Protein AF-0000000079574686 (afdb_homodimer)

Radius of gyration: 23.12 Å; Cα contacts (8 Å, |Δi|>4): 973; chains: 2; bounding box: 39×75×55 Å

Organism: NCBI:txid592978

Nearest PDB structures (foldseek):
  2fli-assembly1_D  TM=9.708E-01  e=5.165E-26  Streptococcus pyogenes
  5umf-assembly1_C  TM=9.641E-01  e=4.103E-25  Neisseria gonorrhoeae NCCP11945
  1tqj-assembly1_B  TM=9.705E-01  e=1.568E-24  Synechocystis sp.
  7sbj-assembly1_C  TM=9.586E-01  e=2.885E-24  Stenotrophomonas maltophilia K279a
  1h1z-assembly1_B  TM=9.302E-01  e=6.549E-22  Oryza sativa

Structure (mmCIF, N/CA/C/O backbone):
data_AF-0000000079574686-model_v1
#
loop_
_entity.id
_entity.type
_entity.pdbx_description
1 polymer 'Ribulose-phosphate 3-epimerase'
#
loop_
_atom_site.group_PDB
_atom_site.id
_atom_site.type_symbol
_atom_site.label_atom_id
_atom_site.label_alt_id
_atom_site.label_comp_id
_atom_site.label_asym_id
_atom_site.label_entity_id
_atom_site.label_seq_id
_atom_site.pdbx_PDB_ins_code
_atom_site.Cartn_x
_atom_site.Cartn_y
_atom_site.Cartn_z
_atom_site.occupancy
_atom_site.B_iso_or_equiv
_atom_site.auth_seq_id
_atom_site.auth_comp_id
_atom_site.auth_asym_id
_atom_site.auth_atom_id
_atom_site.pdbx_PDB_model_num
ATOM 1 N N . MET A 1 1 ? 5.566 -31.953 -10.391 1 86.56 1 MET A N 1
ATOM 2 C CA . MET A 1 1 ? 5.531 -30.562 -9.922 1 86.56 1 MET A CA 1
ATOM 3 C C . MET A 1 1 ? 5.047 -30.5 -8.477 1 86.56 1 MET A C 1
ATOM 5 O O . MET A 1 1 ? 4.195 -31.281 -8.062 1 86.56 1 MET A O 1
ATOM 9 N N . LYS A 1 2 ? 5.691 -29.625 -7.672 1 95 2 LYS A N 1
ATOM 10 C CA . LYS A 1 2 ? 5.297 -29.484 -6.273 1 95 2 LYS A CA 1
ATOM 11 C C . LYS A 1 2 ? 4.066 -28.594 -6.137 1 95 2 LYS A C 1
ATOM 13 O O . LYS A 1 2 ? 3.967 -27.562 -6.797 1 95 2 LYS A O 1
ATOM 18 N N . ASN A 1 3 ? 3.055 -29.062 -5.402 1 98.19 3 ASN A N 1
ATOM 19 C CA . ASN A 1 3 ? 1.907 -28.219 -5.082 1 98.19 3 ASN A CA 1
ATOM 20 C C . ASN A 1 3 ? 2.236 -27.219 -3.979 1 98.19 3 ASN A C 1
ATOM 22 O O . ASN A 1 3 ? 2.791 -27.594 -2.943 1 98.19 3 ASN A O 1
ATOM 26 N N . ILE A 1 4 ? 1.922 -25.938 -4.223 1 98.69 4 ILE A N 1
ATOM 27 C CA . ILE A 1 4 ? 2.348 -24.859 -3.332 1 98.69 4 ILE A CA 1
ATOM 28 C C . ILE A 1 4 ? 1.145 -24.016 -2.934 1 98.69 4 ILE A C 1
ATOM 30 O O . ILE A 1 4 ? 0.295 -23.703 -3.771 1 98.69 4 ILE A O 1
ATOM 34 N N . LEU A 1 5 ? 1.046 -23.766 -1.649 1 98.88 5 LEU A N 1
ATOM 35 C CA . LEU A 1 5 ? 0.103 -22.75 -1.18 1 98.88 5 LEU A CA 1
ATOM 36 C C . LEU A 1 5 ? 0.781 -21.391 -1.052 1 98.88 5 LEU A C 1
ATOM 38 O O . LEU A 1 5 ? 1.903 -21.297 -0.55 1 98.88 5 LEU A O 1
ATOM 42 N N . ALA A 1 6 ? 0.158 -20.344 -1.541 1 98.88 6 ALA A N 1
ATOM 43 C CA . ALA A 1 6 ? 0.625 -18.969 -1.456 1 98.88 6 ALA A CA 1
ATOM 44 C C . ALA A 1 6 ? -0.42 -18.078 -0.792 1 98.88 6 ALA A C 1
ATOM 46 O O . ALA A 1 6 ? -1.197 -17.406 -1.475 1 98.88 6 ALA A O 1
ATOM 47 N N . PRO A 1 7 ? -0.446 -18.016 0.529 1 98.88 7 PRO A N 1
ATOM 48 C CA . PRO A 1 7 ? -1.402 -17.141 1.207 1 98.88 7 PRO A CA 1
ATOM 49 C C . PRO A 1 7 ? -1.263 -15.672 0.786 1 98.88 7 PRO A C 1
ATOM 51 O O . PRO A 1 7 ? -0.156 -15.125 0.794 1 98.88 7 PRO A O 1
ATOM 54 N N . SER A 1 8 ? -2.361 -15.102 0.349 1 98.81 8 SER A N 1
ATOM 55 C CA . SER A 1 8 ? -2.357 -13.695 -0.044 1 98.81 8 SER A CA 1
ATOM 56 C C . SER A 1 8 ? -2.57 -12.781 1.16 1 98.81 8 SER A C 1
ATOM 58 O O . SER A 1 8 ? -3.648 -12.773 1.758 1 98.81 8 SER A O 1
ATOM 60 N N . ILE A 1 9 ? -1.672 -11.891 1.418 1 98.5 9 ILE A N 1
ATOM 61 C CA . ILE A 1 9 ? -1.755 -11.07 2.623 1 98.5 9 ILE A CA 1
ATOM 62 C C . ILE A 1 9 ? -2.707 -9.906 2.389 1 98.5 9 ILE A C 1
ATOM 64 O O . ILE A 1 9 ? -2.949 -9.102 3.293 1 98.5 9 ILE A O 1
ATOM 68 N N . LEU A 1 10 ? -3.271 -9.852 1.212 1 98.31 10 LEU A N 1
ATOM 69 C CA . LEU A 1 10 ? -4.336 -8.875 0.993 1 98.31 10 LEU A CA 1
ATOM 70 C C . LEU A 1 10 ? -5.434 -9.023 2.041 1 98.31 10 LEU A C 1
ATOM 72 O O . LEU A 1 10 ? -6.09 -8.047 2.402 1 98.31 10 LEU A O 1
ATOM 76 N N . SER A 1 11 ? -5.617 -10.25 2.582 1 97.75 11 SER A N 1
ATOM 77 C CA . SER A 1 11 ? -6.664 -10.555 3.555 1 97.75 11 SER A CA 1
ATOM 78 C C . SER A 1 11 ? -6.098 -10.617 4.973 1 97.75 11 SER A C 1
ATOM 80 O O . SER A 1 11 ? -6.812 -10.969 5.914 1 97.75 11 SER A O 1
ATOM 82 N N . ALA A 1 12 ? -4.875 -10.281 5.172 1 98.12 12 ALA A N 1
ATOM 83 C CA . ALA A 1 12 ? -4.23 -10.398 6.48 1 98.12 12 ALA A CA 1
ATOM 84 C C . ALA A 1 12 ? -4.574 -9.203 7.367 1 98.12 12 ALA A C 1
ATOM 86 O O . ALA A 1 12 ? -5.168 -8.227 6.898 1 98.12 12 ALA A O 1
ATOM 87 N N . ASP A 1 13 ? -4.316 -9.328 8.648 1 98.19 13 ASP A N 1
ATOM 88 C CA . ASP A 1 13 ? -4.387 -8.234 9.609 1 98.19 13 ASP A CA 1
ATOM 89 C C . ASP A 1 13 ? -3.049 -7.512 9.727 1 98.19 13 ASP A C 1
ATOM 91 O O . ASP A 1 13 ? -2.111 -8.023 10.344 1 98.19 13 ASP A O 1
ATOM 95 N N . PHE A 1 14 ? -3.014 -6.293 9.234 1 98.56 14 PHE A N 1
ATOM 96 C CA . PHE A 1 14 ? -1.745 -5.578 9.125 1 98.56 14 PHE A CA 1
ATOM 97 C C . PHE A 1 14 ? -1.279 -5.086 10.492 1 98.56 14 PHE A C 1
ATOM 99 O O . PHE A 1 14 ? -0.124 -4.688 10.648 1 98.56 14 PHE A O 1
ATOM 106 N N . LYS A 1 15 ? -2.199 -5.172 11.539 1 98.31 15 LYS A N 1
ATOM 107 C CA . LYS A 1 15 ? -1.767 -4.809 12.883 1 98.31 15 LYS A CA 1
ATOM 108 C C . LYS A 1 15 ? -0.756 -5.816 13.43 1 98.31 15 LYS A C 1
ATOM 110 O O . LYS A 1 15 ? 0.061 -5.48 14.289 1 98.31 15 LYS A O 1
ATOM 115 N N . ILE A 1 16 ? -0.917 -7.07 12.867 1 98.19 16 ILE A N 1
ATOM 116 C CA . ILE A 1 16 ? -0.101 -8.156 13.406 1 98.19 16 ILE A CA 1
ATOM 117 C C . ILE A 1 16 ? 0.406 -9.031 12.258 1 98.19 16 ILE A C 1
ATOM 119 O O . ILE A 1 16 ? 0.416 -10.258 12.375 1 98.19 16 ILE A O 1
ATOM 123 N N . LEU A 1 17 ? 0.782 -8.445 11.203 1 98.62 17 LEU A N 1
ATOM 124 C CA . LEU A 1 17 ? 1.129 -9.141 9.969 1 98.62 17 LEU A CA 1
ATOM 125 C C . LEU A 1 17 ? 2.26 -10.133 10.203 1 98.62 17 LEU A C 1
ATOM 127 O O . LEU A 1 17 ? 2.211 -11.266 9.711 1 98.62 17 LEU A O 1
ATOM 131 N N . GLY A 1 18 ? 3.27 -9.719 10.992 1 98.5 18 GLY A N 1
ATOM 132 C CA . GLY A 1 18 ? 4.387 -10.602 11.273 1 98.5 18 GLY A CA 1
ATOM 133 C C . GLY A 1 18 ? 3.959 -11.922 11.898 1 98.5 18 GLY A C 1
ATOM 134 O O . GLY A 1 18 ? 4.418 -12.984 11.484 1 98.5 18 GLY A O 1
ATOM 135 N N . GLU A 1 19 ? 3.129 -11.844 12.805 1 98.38 19 GLU A N 1
ATOM 136 C CA . GLU A 1 19 ? 2.611 -13.031 13.477 1 98.38 19 GLU A CA 1
ATOM 137 C C . GLU A 1 19 ? 1.84 -13.922 12.508 1 98.38 19 GLU A C 1
ATOM 139 O O . GLU A 1 19 ? 1.977 -15.148 12.539 1 98.38 19 GLU A O 1
ATOM 144 N N . GLN A 1 20 ? 1.08 -13.312 11.648 1 98.69 20 GLN A N 1
ATOM 145 C CA . GLN A 1 20 ? 0.247 -14.094 10.742 1 98.69 20 GLN A CA 1
ATOM 146 C C . GLN A 1 20 ? 1.092 -14.789 9.68 1 98.69 20 GLN A C 1
ATOM 148 O O . GLN A 1 20 ? 0.773 -15.898 9.25 1 98.69 20 GLN A O 1
ATOM 153 N N . LEU A 1 21 ? 2.172 -14.109 9.273 1 98.69 21 LEU A N 1
ATOM 154 C CA . LEU A 1 21 ? 3.109 -14.766 8.367 1 98.69 21 LEU A CA 1
ATOM 155 C C . LEU A 1 21 ? 3.705 -16.016 9 1 98.69 21 LEU A C 1
ATOM 157 O O . LEU A 1 21 ? 3.824 -17.047 8.344 1 98.69 21 LEU A O 1
ATOM 161 N N . LYS A 1 22 ? 4.031 -15.938 10.25 1 98.5 22 LYS A N 1
ATOM 162 C CA . LYS A 1 22 ? 4.621 -17.062 10.961 1 98.5 22 LYS A CA 1
ATOM 163 C C . LYS A 1 22 ? 3.635 -18.219 11.07 1 98.5 22 LYS A C 1
ATOM 165 O O . LYS A 1 22 ? 4.023 -19.391 10.961 1 98.5 22 LYS A O 1
ATOM 170 N N . LEU A 1 23 ? 2.408 -17.906 11.266 1 98.75 23 LEU A N 1
ATOM 171 C CA . LEU A 1 23 ? 1.38 -18.938 11.375 1 98.75 23 LEU A CA 1
ATOM 172 C C . LEU A 1 23 ? 1.268 -19.734 10.078 1 98.75 23 LEU A C 1
ATOM 174 O O . LEU A 1 23 ? 1.174 -20.969 10.102 1 98.75 23 LEU A O 1
ATOM 178 N N . THR A 1 24 ? 1.254 -19 8.938 1 98.81 24 THR A N 1
ATOM 179 C CA . THR A 1 24 ? 1.165 -19.703 7.66 1 98.81 24 THR A CA 1
ATOM 180 C C . THR A 1 24 ? 2.438 -20.5 7.387 1 98.81 24 THR A C 1
ATOM 182 O O . THR A 1 24 ? 2.375 -21.609 6.863 1 98.81 24 THR A O 1
ATOM 185 N N . GLU A 1 25 ? 3.57 -19.969 7.746 1 98.62 25 GLU A N 1
ATOM 186 C CA . GLU A 1 25 ? 4.855 -20.641 7.578 1 98.62 25 GLU A CA 1
ATOM 187 C C . GLU A 1 25 ? 4.906 -21.953 8.367 1 98.62 25 GLU A C 1
ATOM 189 O O . GLU A 1 25 ? 5.246 -23 7.82 1 98.62 25 GLU A O 1
ATOM 194 N N . GLU A 1 26 ? 4.543 -21.859 9.602 1 98.5 26 GLU A N 1
ATOM 195 C CA . GLU A 1 26 ? 4.582 -23.016 10.5 1 98.5 26 GLU A CA 1
ATOM 196 C C . GLU A 1 26 ? 3.613 -24.109 10.039 1 98.5 26 GLU A C 1
ATOM 198 O O . GLU A 1 26 ? 3.846 -25.297 10.281 1 98.5 26 GLU A O 1
ATOM 203 N N . ALA A 1 27 ? 2.592 -23.656 9.352 1 98.62 27 ALA A N 1
ATOM 204 C CA . ALA A 1 27 ? 1.571 -24.594 8.898 1 98.62 27 ALA A CA 1
ATOM 205 C C . ALA A 1 27 ? 1.936 -25.188 7.543 1 98.62 27 ALA A C 1
ATOM 207 O O . ALA A 1 27 ? 1.21 -26.031 7.012 1 98.62 27 ALA A O 1
ATOM 208 N N . GLY A 1 28 ? 2.99 -24.688 6.926 1 98.25 28 GLY A N 1
ATOM 209 C CA . GLY A 1 28 ? 3.547 -25.422 5.801 1 98.25 28 GLY A CA 1
ATOM 210 C C . GLY A 1 28 ? 3.463 -24.656 4.492 1 98.25 28 GLY A C 1
ATOM 211 O O . GLY A 1 28 ? 3.93 -25.125 3.455 1 98.25 28 GLY A O 1
ATOM 212 N N . ALA A 1 29 ? 2.902 -23.438 4.52 1 98.75 29 ALA A N 1
ATOM 213 C CA . ALA A 1 29 ? 2.844 -22.656 3.285 1 98.75 29 ALA A CA 1
ATOM 214 C C . ALA A 1 29 ? 4.238 -22.219 2.85 1 98.75 29 ALA A C 1
ATOM 216 O O . ALA A 1 29 ? 5 -21.672 3.648 1 98.75 29 ALA A O 1
ATOM 217 N N . GLU A 1 30 ? 4.52 -22.328 1.644 1 98.25 30 GLU A N 1
ATOM 218 C CA . GLU A 1 30 ? 5.883 -22.094 1.188 1 98.25 30 GLU A CA 1
ATOM 219 C C . GLU A 1 30 ? 6.02 -20.703 0.573 1 98.25 30 GLU A C 1
ATOM 221 O O . GLU A 1 30 ? 7.125 -20.172 0.456 1 98.25 30 GLU A O 1
ATOM 226 N N . TYR A 1 31 ? 4.918 -20.125 0.111 1 98.88 31 TYR A N 1
ATOM 227 C CA . TYR A 1 31 ? 4.926 -18.797 -0.488 1 98.88 31 TYR A CA 1
ATOM 228 C C . TYR A 1 31 ? 4.109 -17.812 0.347 1 98.88 31 TYR A C 1
ATOM 230 O O . TYR A 1 31 ? 3.311 -18.234 1.192 1 98.88 31 TYR A O 1
ATOM 238 N N . ILE A 1 32 ? 4.34 -16.609 0.237 1 98.94 32 ILE A N 1
ATOM 239 C CA . ILE A 1 32 ? 3.445 -15.508 0.547 1 98.94 32 ILE A CA 1
ATOM 240 C C . ILE A 1 32 ? 3.119 -14.734 -0.729 1 98.94 32 ILE A C 1
ATOM 242 O O . ILE A 1 32 ? 4.02 -14.359 -1.483 1 98.94 32 ILE A O 1
ATOM 246 N N . HIS A 1 33 ? 1.847 -14.648 -0.989 1 98.94 33 HIS A N 1
ATOM 247 C CA . HIS A 1 33 ? 1.412 -13.883 -2.15 1 98.94 33 HIS A CA 1
ATOM 248 C C . HIS A 1 33 ? 1.194 -12.414 -1.789 1 98.94 33 HIS A C 1
ATOM 250 O O . HIS A 1 33 ? 0.501 -12.102 -0.816 1 98.94 33 HIS A O 1
ATOM 256 N N . PHE A 1 34 ? 1.812 -11.523 -2.502 1 98.88 34 PHE A N 1
ATOM 257 C CA . PHE A 1 34 ? 1.864 -10.086 -2.246 1 98.88 34 PHE A CA 1
ATOM 258 C C . PHE A 1 34 ? 1.269 -9.305 -3.412 1 98.88 34 PHE A C 1
ATOM 260 O O . PHE A 1 34 ? 1.912 -9.148 -4.449 1 98.88 34 PHE A O 1
ATOM 267 N N . ASP A 1 35 ? 0.081 -8.789 -3.244 1 98.81 35 ASP A N 1
ATOM 268 C CA . ASP A 1 35 ? -0.663 -8.117 -4.305 1 98.81 35 ASP A CA 1
ATOM 269 C C . ASP A 1 35 ? -0.4 -6.617 -4.297 1 98.81 35 ASP A C 1
ATOM 271 O O . ASP A 1 35 ? -0.819 -5.914 -3.375 1 98.81 35 ASP A O 1
ATOM 275 N N . VAL A 1 36 ? 0.233 -6.125 -5.348 1 98.88 36 VAL A N 1
ATOM 276 C CA . VAL A 1 36 ? 0.464 -4.691 -5.504 1 98.88 36 VAL A CA 1
ATOM 277 C C . VAL A 1 36 ? -0.542 -4.113 -6.5 1 98.88 36 VAL A C 1
ATOM 279 O O . VAL A 1 36 ? -0.645 -4.586 -7.633 1 98.88 36 VAL A O 1
ATOM 282 N N . MET A 1 37 ? -1.307 -3.162 -6.082 1 98.62 37 MET A N 1
ATOM 283 C CA . MET A 1 37 ? -2.312 -2.49 -6.898 1 98.62 37 MET A CA 1
ATOM 284 C C . MET A 1 37 ? -2.096 -0.981 -6.895 1 98.62 37 MET A C 1
ATOM 286 O O . MET A 1 37 ? -1.834 -0.388 -5.848 1 98.62 37 MET A O 1
ATOM 290 N N . ASP A 1 38 ? -2.23 -0.308 -8.062 1 97.88 38 ASP A N 1
ATOM 291 C CA . ASP A 1 38 ? -1.804 1.084 -8.172 1 97.88 38 ASP A CA 1
ATOM 292 C C . ASP A 1 38 ? -3 2.01 -8.383 1 97.88 38 ASP A C 1
ATOM 294 O O . ASP A 1 38 ? -2.832 3.217 -8.562 1 97.88 38 ASP A O 1
ATOM 298 N N . GLY A 1 39 ? -4.184 1.451 -8.445 1 96.75 39 GLY A N 1
ATOM 299 C CA . GLY A 1 39 ? -5.363 2.279 -8.641 1 96.75 39 GLY A CA 1
ATOM 300 C C . GLY A 1 39 ? -5.578 2.674 -10.086 1 96.75 39 GLY A C 1
ATOM 301 O O . GLY A 1 39 ? -6.562 3.338 -10.414 1 96.75 39 GLY A O 1
ATOM 302 N N . MET A 1 40 ? -4.75 2.35 -11.008 1 96.12 40 MET A N 1
ATOM 303 C CA . MET A 1 40 ? -4.828 2.705 -12.422 1 96.12 40 MET A CA 1
ATOM 304 C C . MET A 1 40 ? -5.043 1.467 -13.281 1 96.12 40 MET A C 1
ATOM 306 O O . MET A 1 40 ? -6.039 1.37 -14 1 96.12 40 MET A O 1
ATOM 310 N N . PHE A 1 41 ? -4.148 0.504 -13.164 1 97.81 41 PHE A N 1
ATOM 311 C CA . PHE A 1 41 ? -4.348 -0.75 -13.875 1 97.81 41 PHE A CA 1
ATOM 312 C C . PHE A 1 41 ? -5.562 -1.494 -13.336 1 97.81 41 PHE A C 1
ATOM 314 O O . PHE A 1 41 ? -6.312 -2.107 -14.102 1 97.81 41 PHE A O 1
ATOM 321 N N . VAL A 1 42 ? -5.703 -1.468 -12.008 1 97.5 42 VAL A N 1
ATOM 322 C CA . VAL A 1 42 ? -6.895 -1.926 -11.297 1 97.5 42 VAL A CA 1
ATOM 323 C C . VAL A 1 42 ? -7.438 -0.801 -10.422 1 97.5 42 VAL A C 1
ATOM 325 O O . VAL A 1 42 ? -6.715 0.143 -10.094 1 97.5 42 VAL A O 1
ATOM 328 N N . PRO A 1 43 ? -8.688 -0.868 -10.031 1 95.19 43 PRO A N 1
ATOM 329 C CA . PRO A 1 43 ? -9.312 0.292 -9.391 1 95.19 43 PRO A CA 1
ATOM 330 C C . PRO A 1 43 ? -8.883 0.468 -7.938 1 95.19 43 PRO A C 1
ATOM 332 O O . PRO A 1 43 ? -9.062 1.545 -7.359 1 95.19 43 PRO A O 1
ATOM 335 N N . SER A 1 44 ? -8.242 -0.426 -7.293 1 96.56 44 SER A N 1
ATOM 336 C CA . SER A 1 44 ? -7.895 -0.343 -5.879 1 96.56 44 SER A CA 1
ATOM 337 C C . SER A 1 44 ? -6.406 -0.062 -5.691 1 96.56 44 SER A C 1
ATOM 339 O O . SER A 1 44 ? -5.605 -0.317 -6.59 1 96.56 44 SER A O 1
ATOM 341 N N . ILE A 1 45 ? -6.117 0.508 -4.559 1 98.19 45 ILE A N 1
ATOM 342 C CA . ILE A 1 45 ? -4.734 0.672 -4.129 1 98.19 45 ILE A CA 1
ATOM 343 C C . ILE A 1 45 ? -4.465 -0.216 -2.916 1 98.19 45 ILE A C 1
ATOM 345 O O . ILE A 1 45 ? -5.137 -0.098 -1.89 1 98.19 45 ILE A O 1
ATOM 349 N N . SER A 1 46 ? -3.543 -1.096 -3.035 1 98.44 46 SER A N 1
ATOM 350 C CA . SER A 1 46 ? -3.258 -2.01 -1.934 1 98.44 46 SER A CA 1
ATOM 351 C C . SER A 1 46 ? -2.025 -1.566 -1.152 1 98.44 46 SER A C 1
ATOM 353 O O . SER A 1 46 ? -2.098 -0.638 -0.344 1 98.44 46 SER A O 1
ATOM 355 N N . PHE A 1 47 ? -0.881 -2.201 -1.376 1 98.81 47 PHE A N 1
ATOM 356 C CA . PHE A 1 47 ? 0.363 -1.868 -0.692 1 98.81 47 PHE A CA 1
ATOM 357 C C . PHE A 1 47 ? 1.565 -2.178 -1.575 1 98.81 47 PHE A C 1
ATOM 359 O O . PHE A 1 47 ? 1.444 -2.896 -2.568 1 98.81 47 PHE A O 1
ATOM 366 N N . GLY A 1 48 ? 2.68 -1.56 -1.224 1 98.44 48 GLY A N 1
ATOM 367 C CA . GLY A 1 48 ? 3.855 -1.67 -2.072 1 98.44 48 GLY A CA 1
ATOM 368 C C . GLY A 1 48 ? 5.141 -1.854 -1.288 1 98.44 48 GLY A C 1
ATOM 369 O O . GLY A 1 48 ? 5.211 -2.693 -0.389 1 98.44 48 GLY A O 1
ATOM 370 N N . MET A 1 49 ? 6.137 -1.101 -1.651 1 98.12 49 MET A N 1
ATOM 371 C CA . MET A 1 49 ? 7.523 -1.355 -1.273 1 98.12 49 MET A CA 1
ATOM 372 C C . MET A 1 49 ? 7.707 -1.248 0.236 1 98.12 49 MET A C 1
ATOM 374 O O . MET A 1 49 ? 8.391 -2.07 0.843 1 98.12 49 MET A O 1
ATOM 378 N N . PRO A 1 50 ? 7.086 -0.254 0.94 1 97.81 50 PRO A N 1
ATOM 379 C CA . PRO A 1 50 ? 7.348 -0.152 2.379 1 97.81 50 PRO A CA 1
ATOM 380 C C . PRO A 1 50 ? 6.875 -1.382 3.152 1 97.81 50 PRO A C 1
ATOM 382 O O . PRO A 1 50 ? 7.551 -1.826 4.082 1 97.81 50 PRO A O 1
ATOM 385 N N . VAL A 1 51 ? 5.77 -1.924 2.74 1 98.69 51 VAL A N 1
ATOM 386 C CA . VAL A 1 51 ? 5.25 -3.113 3.404 1 98.69 51 VAL A CA 1
ATOM 387 C C . VAL A 1 51 ? 6.145 -4.312 3.102 1 98.69 51 VAL A C 1
ATOM 389 O O . VAL A 1 51 ? 6.496 -5.074 4.004 1 98.69 51 VAL A O 1
ATOM 392 N N . LEU A 1 52 ? 6.504 -4.41 1.833 1 98.81 52 LEU A N 1
ATOM 393 C CA . LEU A 1 52 ? 7.348 -5.527 1.423 1 98.81 52 LEU A CA 1
ATOM 394 C C . LEU A 1 52 ? 8.688 -5.492 2.146 1 98.81 52 LEU A C 1
ATOM 396 O O . LEU A 1 52 ? 9.148 -6.512 2.656 1 98.81 52 LEU A O 1
ATOM 400 N N . ALA A 1 53 ? 9.281 -4.344 2.203 1 97.94 53 ALA A N 1
ATOM 401 C CA . ALA A 1 53 ? 10.562 -4.18 2.879 1 97.94 53 ALA A CA 1
ATOM 402 C C . ALA A 1 53 ? 10.461 -4.543 4.355 1 97.94 53 ALA A C 1
ATOM 404 O O . ALA A 1 53 ? 11.398 -5.094 4.938 1 97.94 53 ALA A O 1
ATOM 405 N N . SER A 1 54 ? 9.367 -4.277 4.941 1 97.44 54 SER A N 1
ATOM 406 C CA . SER A 1 54 ? 9.141 -4.543 6.355 1 97.44 54 SER A CA 1
ATOM 407 C C . SER A 1 54 ? 9.117 -6.039 6.645 1 97.44 54 SER A C 1
ATOM 409 O O . SER A 1 54 ? 9.516 -6.477 7.723 1 97.44 54 SER A O 1
ATOM 411 N N . ILE A 1 55 ? 8.641 -6.789 5.664 1 97.75 55 ILE A N 1
ATOM 412 C CA . ILE A 1 55 ? 8.445 -8.195 5.988 1 97.75 55 ILE A CA 1
ATOM 413 C C . ILE A 1 55 ? 9.578 -9.031 5.391 1 97.75 55 ILE A C 1
ATOM 415 O O . ILE A 1 55 ? 9.617 -10.25 5.562 1 97.75 55 ILE A O 1
ATOM 419 N N . LYS A 1 56 ? 10.445 -8.344 4.688 1 96.06 56 LYS A N 1
ATOM 420 C CA . LYS A 1 56 ? 11.641 -9.016 4.191 1 96.06 56 LYS A CA 1
ATOM 421 C C . LYS A 1 56 ? 12.445 -9.617 5.34 1 96.06 56 LYS A C 1
ATOM 423 O O . LYS A 1 56 ? 12.766 -8.93 6.312 1 96.06 56 LYS A O 1
ATOM 428 N N . GLY A 1 57 ? 12.734 -10.898 5.285 1 93.62 57 GLY A N 1
ATOM 429 C CA . GLY A 1 57 ? 13.523 -11.57 6.312 1 93.62 57 GLY A CA 1
ATOM 430 C C . GLY A 1 57 ? 12.688 -12.031 7.492 1 93.62 57 GLY A C 1
ATOM 431 O O . GLY A 1 57 ? 13.188 -12.734 8.375 1 93.62 57 GLY A O 1
ATOM 432 N N . ALA A 1 58 ? 11.406 -11.648 7.508 1 95.5 58 ALA A N 1
ATOM 433 C CA . ALA A 1 58 ? 10.531 -12.023 8.617 1 95.5 58 ALA A CA 1
ATOM 434 C C . ALA A 1 58 ? 10.047 -13.469 8.477 1 95.5 58 ALA A C 1
ATOM 436 O O . ALA A 1 58 ? 9.531 -14.055 9.43 1 95.5 58 ALA A O 1
ATOM 437 N N . THR A 1 59 ? 10.18 -14.031 7.309 1 96.75 59 THR A N 1
ATOM 438 C CA . THR A 1 59 ? 9.781 -15.391 6.992 1 96.75 59 THR A CA 1
ATOM 439 C C . THR A 1 59 ? 10.766 -16.031 6.016 1 96.75 59 THR A C 1
ATOM 441 O O . THR A 1 59 ? 11.516 -15.328 5.336 1 96.75 59 THR A O 1
ATOM 444 N N . THR A 1 60 ? 10.781 -17.297 6 1 97.5 60 THR A N 1
ATOM 445 C CA . THR A 1 60 ? 11.594 -18.016 5.023 1 97.5 60 THR A CA 1
ATOM 446 C C . THR A 1 60 ? 10.781 -18.312 3.766 1 97.5 60 THR A C 1
ATOM 448 O O . THR A 1 60 ? 11.32 -18.844 2.793 1 97.5 60 THR A O 1
ATOM 451 N N . GLN A 1 61 ? 9.531 -17.984 3.834 1 98.69 61 GLN A N 1
ATOM 452 C CA . GLN A 1 61 ? 8.656 -18.219 2.684 1 98.69 61 GLN A CA 1
ATOM 453 C C . GLN A 1 61 ? 9.086 -17.359 1.494 1 98.69 61 GLN A C 1
ATOM 455 O O . GLN A 1 61 ? 9.578 -16.25 1.671 1 98.69 61 GLN A O 1
ATOM 460 N N . ILE A 1 62 ? 8.875 -17.891 0.313 1 98.81 62 ILE A N 1
ATOM 461 C CA . ILE A 1 62 ? 9.133 -17.156 -0.925 1 98.81 62 ILE A CA 1
ATOM 462 C C . ILE A 1 62 ? 8.148 -16.016 -1.069 1 98.81 62 ILE A C 1
ATOM 464 O O . ILE A 1 62 ? 6.934 -16.203 -0.926 1 98.81 62 ILE A O 1
ATOM 468 N N . LEU A 1 63 ? 8.656 -14.812 -1.297 1 98.88 63 LEU A N 1
ATOM 469 C CA . LEU A 1 63 ? 7.789 -13.664 -1.513 1 98.88 63 LEU A CA 1
ATOM 470 C C . LEU A 1 63 ? 7.391 -13.555 -2.979 1 98.88 63 LEU A C 1
ATOM 472 O O . LEU A 1 63 ? 8.164 -13.07 -3.805 1 98.88 63 LEU A O 1
ATOM 476 N N . ASP A 1 64 ? 6.16 -14 -3.262 1 98.94 64 ASP A N 1
ATOM 477 C CA . ASP A 1 64 ? 5.516 -14.023 -4.57 1 98.94 64 ASP A CA 1
ATOM 478 C C . ASP A 1 64 ? 4.754 -12.727 -4.828 1 98.94 64 ASP A C 1
ATOM 480 O O . ASP A 1 64 ? 3.59 -12.594 -4.441 1 98.94 64 ASP A O 1
ATOM 484 N N . VAL A 1 65 ? 5.43 -11.766 -5.523 1 98.94 65 VAL A N 1
ATOM 485 C CA . VAL A 1 65 ? 4.902 -10.414 -5.684 1 98.94 65 VAL A CA 1
ATOM 486 C C . VAL A 1 65 ? 4.176 -10.297 -7.023 1 98.94 65 VAL A C 1
ATOM 488 O O . VAL A 1 65 ? 4.777 -10.484 -8.086 1 98.94 65 VAL A O 1
ATOM 491 N N . HIS A 1 66 ? 2.934 -10.008 -6.941 1 98.94 66 HIS A N 1
ATOM 492 C CA . HIS A 1 66 ? 2.039 -9.852 -8.078 1 98.94 66 HIS A CA 1
ATOM 493 C C . HIS A 1 66 ? 1.751 -8.383 -8.359 1 98.94 66 HIS A C 1
ATOM 495 O O . HIS A 1 66 ? 0.986 -7.746 -7.637 1 98.94 66 HIS A O 1
ATOM 501 N N . LEU A 1 67 ? 2.381 -7.84 -9.445 1 98.88 67 LEU A N 1
ATOM 502 C CA . LEU A 1 67 ? 2.234 -6.43 -9.805 1 98.88 67 LEU A CA 1
ATOM 503 C C . LEU A 1 67 ? 1.027 -6.219 -10.711 1 98.88 67 LEU A C 1
ATOM 505 O O . LEU A 1 67 ? 1.111 -6.43 -11.922 1 98.88 67 LEU A O 1
ATOM 509 N N . MET A 1 68 ? -0.051 -5.84 -10.094 1 98.81 68 MET A N 1
ATOM 510 C CA . MET A 1 68 ? -1.197 -5.32 -10.836 1 98.81 68 MET A CA 1
ATOM 511 C C . MET A 1 68 ? -1.11 -3.803 -10.984 1 98.81 68 MET A C 1
ATOM 513 O O . MET A 1 68 ? -1.945 -3.076 -10.445 1 98.81 68 MET A O 1
ATOM 517 N N . VAL A 1 69 ? -0.127 -3.342 -11.75 1 98.5 69 VAL A N 1
ATOM 518 C CA . VAL A 1 69 ? 0.199 -1.924 -11.859 1 98.5 69 VAL A CA 1
ATOM 519 C C . VAL A 1 69 ? 0.44 -1.561 -13.32 1 98.5 69 VAL A C 1
ATOM 521 O O . VAL A 1 69 ? 0.78 -2.422 -14.133 1 98.5 69 VAL A O 1
ATOM 524 N N . THR A 1 70 ? 0.321 -0.325 -13.617 1 97.69 70 THR A N 1
ATOM 525 C CA . THR A 1 70 ? 0.614 0.2 -14.945 1 97.69 70 THR A CA 1
ATOM 526 C C . THR A 1 70 ? 2.117 0.211 -15.203 1 97.69 70 THR A C 1
ATOM 528 O O . THR A 1 70 ? 2.889 0.726 -14.391 1 97.69 70 THR A O 1
ATOM 531 N N . GLU A 1 71 ? 2.555 -0.361 -16.297 1 98.19 71 GLU A N 1
ATOM 532 C CA . GLU A 1 71 ? 3.947 -0.398 -16.719 1 98.19 71 GLU A CA 1
ATOM 533 C C . GLU A 1 71 ? 4.863 -0.886 -15.609 1 98.19 71 GLU A C 1
ATOM 535 O O . GLU A 1 71 ? 5.742 -0.152 -15.156 1 98.19 71 GLU A O 1
ATOM 540 N N . PRO A 1 72 ? 4.719 -2.117 -15.297 1 98.69 72 PRO A N 1
ATOM 541 C CA . PRO A 1 72 ? 5.41 -2.674 -14.125 1 98.69 72 PRO A CA 1
ATOM 542 C C . PRO A 1 72 ? 6.93 -2.629 -14.266 1 98.69 72 PRO A C 1
ATOM 544 O O . PRO A 1 72 ? 7.645 -2.691 -13.266 1 98.69 72 PRO A O 1
ATOM 547 N N . ILE A 1 73 ? 7.469 -2.523 -15.516 1 98.81 73 ILE A N 1
ATOM 548 C CA . ILE A 1 73 ? 8.914 -2.518 -15.727 1 98.81 73 ILE A CA 1
ATOM 549 C C . ILE A 1 73 ? 9.547 -1.394 -14.906 1 98.81 73 ILE A C 1
ATOM 551 O O . ILE A 1 73 ? 10.695 -1.506 -14.477 1 98.81 73 ILE A O 1
ATOM 555 N N . ARG A 1 74 ? 8.781 -0.36 -14.562 1 98.12 74 ARG A N 1
ATOM 556 C CA . ARG A 1 74 ? 9.258 0.804 -13.828 1 98.12 74 ARG A CA 1
ATOM 557 C C . ARG A 1 74 ? 9.656 0.425 -12.398 1 98.12 74 ARG A C 1
ATOM 559 O O . ARG A 1 74 ? 10.414 1.143 -11.75 1 98.12 74 ARG A O 1
ATOM 566 N N . TYR A 1 75 ? 9.156 -0.769 -11.945 1 98.38 75 TYR A N 1
ATOM 567 C CA . TYR A 1 75 ? 9.234 -1.025 -10.516 1 98.38 75 TYR A CA 1
ATOM 568 C C . TYR A 1 75 ? 10.008 -2.307 -10.227 1 98.38 75 TYR A C 1
ATOM 570 O O . TYR A 1 75 ? 10.203 -2.674 -9.062 1 98.38 75 TYR A O 1
ATOM 578 N N . VAL A 1 76 ? 10.477 -2.951 -11.242 1 98.81 76 VAL A N 1
ATOM 579 C CA . VAL A 1 76 ? 11.062 -4.281 -11.102 1 98.81 76 VAL A CA 1
ATOM 580 C C . VAL A 1 76 ? 12.219 -4.23 -10.102 1 98.81 76 VAL A C 1
ATOM 582 O O . VAL A 1 76 ? 12.211 -4.953 -9.102 1 98.81 76 VAL A O 1
ATOM 585 N N . GLU A 1 77 ? 13.141 -3.33 -10.281 1 98.62 77 GLU A N 1
ATOM 586 C CA . GLU A 1 77 ? 14.336 -3.277 -9.445 1 98.62 77 GLU A CA 1
ATOM 587 C C . GLU A 1 77 ? 13.984 -2.924 -8 1 98.62 77 GLU A C 1
ATOM 589 O O . GLU A 1 77 ? 14.539 -3.5 -7.062 1 98.62 77 GLU A O 1
ATOM 594 N N . GLU A 1 78 ? 13.07 -2 -7.84 1 98.06 78 GLU A N 1
ATOM 595 C CA . GLU A 1 78 ? 12.688 -1.551 -6.504 1 98.06 78 GLU A CA 1
ATOM 596 C C . GLU A 1 78 ? 12.008 -2.668 -5.719 1 98.06 78 GLU A C 1
ATOM 598 O O . GLU A 1 78 ? 12.242 -2.824 -4.52 1 98.06 78 GLU A O 1
ATOM 603 N N . PHE A 1 79 ? 11.188 -3.459 -6.379 1 98.81 79 PHE A N 1
ATOM 604 C CA . PHE A 1 79 ? 10.5 -4.527 -5.672 1 98.81 79 PHE A CA 1
ATOM 605 C C . PHE A 1 79 ? 11.445 -5.68 -5.359 1 98.81 79 PHE A C 1
ATOM 607 O O . PHE A 1 79 ? 11.336 -6.316 -4.309 1 98.81 79 PHE A O 1
ATOM 614 N N . VAL A 1 80 ? 12.391 -5.961 -6.25 1 98.88 80 VAL A N 1
ATOM 615 C CA . VAL A 1 80 ? 13.383 -6.988 -5.961 1 98.88 80 VAL A CA 1
ATOM 616 C C . VAL A 1 80 ? 14.258 -6.551 -4.789 1 98.88 80 VAL A C 1
ATOM 618 O O . VAL A 1 80 ? 14.5 -7.328 -3.863 1 98.88 80 VAL A O 1
ATOM 621 N N . LYS A 1 81 ? 14.641 -5.305 -4.797 1 98.31 81 LYS A N 1
ATOM 622 C CA . LYS A 1 81 ? 15.422 -4.758 -3.691 1 98.31 81 LYS A CA 1
ATOM 623 C C . LYS A 1 81 ? 14.648 -4.828 -2.379 1 98.31 81 LYS A C 1
ATOM 625 O O . LYS A 1 81 ? 15.227 -5.078 -1.32 1 98.31 81 LYS A O 1
ATOM 630 N N . ALA A 1 82 ? 13.352 -4.66 -2.5 1 98.31 82 ALA A N 1
ATOM 631 C CA . ALA A 1 82 ? 12.5 -4.66 -1.314 1 98.31 82 ALA A CA 1
ATOM 632 C C . ALA A 1 82 ? 12.289 -6.078 -0.791 1 98.31 82 ALA A C 1
ATOM 634 O O . ALA A 1 82 ? 11.836 -6.266 0.339 1 98.31 82 ALA A O 1
ATOM 635 N N . GLY A 1 83 ? 12.547 -7.137 -1.655 1 98.5 83 GLY A N 1
ATOM 636 C CA . GLY A 1 83 ? 12.523 -8.484 -1.098 1 98.5 83 GLY A CA 1
ATOM 637 C C . GLY A 1 83 ? 11.812 -9.484 -1.986 1 98.5 83 GLY A C 1
ATOM 638 O O . GLY A 1 83 ? 11.719 -10.664 -1.646 1 98.5 83 GLY A O 1
ATOM 639 N N . ALA A 1 84 ? 11.367 -9.07 -3.168 1 98.88 84 ALA A N 1
ATOM 640 C CA . ALA A 1 84 ? 10.609 -9.953 -4.043 1 98.88 84 ALA A CA 1
ATOM 641 C C . ALA A 1 84 ? 11.477 -11.094 -4.559 1 98.88 84 ALA A C 1
ATOM 643 O O . ALA A 1 84 ? 12.555 -10.859 -5.109 1 98.88 84 ALA A O 1
ATOM 644 N N . ASP A 1 85 ? 10.992 -12.305 -4.41 1 98.94 85 ASP A N 1
ATOM 645 C CA . ASP A 1 85 ? 11.656 -13.477 -4.98 1 98.94 85 ASP A CA 1
ATOM 646 C C . ASP A 1 85 ? 11.125 -13.773 -6.383 1 98.94 85 ASP A C 1
ATOM 648 O O . ASP A 1 85 ? 11.883 -14.219 -7.254 1 98.94 85 ASP A O 1
ATOM 652 N N . ILE A 1 86 ? 9.859 -13.617 -6.531 1 98.94 86 ILE A N 1
ATOM 653 C CA . ILE A 1 86 ? 9.148 -13.75 -7.801 1 98.94 86 ILE A CA 1
ATOM 654 C C . ILE A 1 86 ? 8.406 -12.453 -8.109 1 98.94 86 ILE A C 1
ATOM 656 O O . ILE A 1 86 ? 7.781 -11.859 -7.227 1 98.94 86 ILE A O 1
ATOM 660 N N . VAL A 1 87 ? 8.578 -11.961 -9.297 1 99 87 VAL A N 1
ATOM 661 C CA . VAL A 1 87 ? 7.824 -10.805 -9.773 1 99 87 VAL A CA 1
ATOM 662 C C . VAL A 1 87 ? 6.906 -11.219 -10.914 1 99 87 VAL A C 1
ATOM 664 O O . VAL A 1 87 ? 7.375 -11.609 -11.992 1 99 87 VAL A O 1
ATOM 667 N N . THR A 1 88 ? 5.629 -11.156 -10.641 1 98.94 88 THR A N 1
ATOM 668 C CA . THR A 1 88 ? 4.625 -11.484 -11.641 1 98.94 88 THR A CA 1
ATOM 669 C C . THR A 1 88 ? 3.992 -10.219 -12.211 1 98.94 88 THR A C 1
ATOM 671 O O . THR A 1 88 ? 3.512 -9.367 -11.461 1 98.94 88 THR A O 1
ATOM 674 N N . VAL A 1 89 ? 4.008 -10.094 -13.547 1 98.94 89 VAL A N 1
ATOM 675 C CA . VAL A 1 89 ? 3.445 -8.914 -14.203 1 98.94 89 VAL A CA 1
ATOM 676 C C . VAL A 1 89 ? 2.307 -9.336 -15.133 1 98.94 89 VAL A C 1
ATOM 678 O O . VAL A 1 89 ? 2.289 -10.461 -15.633 1 98.94 89 VAL A O 1
ATOM 681 N N . HIS A 1 90 ? 1.386 -8.469 -15.312 1 98.94 90 HIS A N 1
ATOM 682 C CA . HIS A 1 90 ? 0.301 -8.727 -16.25 1 98.94 90 HIS A CA 1
ATOM 683 C C . HIS A 1 90 ? 0.746 -8.477 -17.688 1 98.94 90 HIS A C 1
ATOM 685 O O . HIS A 1 90 ? 1.343 -7.438 -17.984 1 98.94 90 HIS A O 1
ATOM 691 N N . TYR A 1 91 ? 0.344 -9.391 -18.547 1 98.94 91 TYR A N 1
ATOM 692 C CA . TYR A 1 91 ? 0.55 -9.211 -19.984 1 98.94 91 TYR A CA 1
ATOM 693 C C . TYR A 1 91 ? -0.05 -7.898 -20.453 1 98.94 91 TYR A C 1
ATOM 695 O O . TYR A 1 91 ? 0.596 -7.148 -21.188 1 98.94 91 TYR A O 1
ATOM 703 N N . GLU A 1 92 ? -1.256 -7.57 -19.984 1 98.81 92 GLU A N 1
ATOM 704 C CA . GLU A 1 92 ? -2.047 -6.426 -20.438 1 98.81 92 GLU A CA 1
ATOM 705 C C . GLU A 1 92 ? -1.426 -5.113 -19.969 1 98.81 92 GLU A C 1
ATOM 707 O O . GLU A 1 92 ? -1.762 -4.043 -20.484 1 98.81 92 GLU A O 1
ATOM 712 N N . ALA A 1 93 ? -0.5 -5.133 -18.969 1 98.69 93 ALA A N 1
ATOM 713 C CA . ALA A 1 93 ? 0.038 -3.922 -18.359 1 98.69 93 ALA A CA 1
ATOM 714 C C . ALA A 1 93 ? 1.383 -3.547 -18.969 1 98.69 93 ALA A C 1
ATOM 716 O O . ALA A 1 93 ? 1.891 -2.445 -18.734 1 98.69 93 ALA A O 1
ATOM 717 N N . CYS A 1 94 ? 1.962 -4.465 -19.766 1 98.69 94 CYS A N 1
ATOM 718 C CA . CYS A 1 94 ? 3.312 -4.273 -20.281 1 98.69 94 CYS A CA 1
ATOM 719 C C . CYS A 1 94 ? 3.279 -3.744 -21.703 1 98.69 94 CYS A C 1
ATOM 721 O O . CYS A 1 94 ? 2.693 -4.367 -22.594 1 98.69 94 CYS A O 1
ATOM 723 N N . GLU A 1 95 ? 3.92 -2.611 -21.922 1 98.19 95 GLU A N 1
ATOM 724 C CA . GLU A 1 95 ? 4.129 -2.164 -23.281 1 98.19 95 GLU A CA 1
ATOM 725 C C . GLU A 1 95 ? 5.105 -3.076 -24.031 1 98.19 95 GLU A C 1
ATOM 727 O O . GLU A 1 95 ? 4.902 -3.391 -25.203 1 98.19 95 GLU A O 1
ATOM 732 N N . ASP A 1 96 ? 6.145 -3.465 -23.391 1 98.56 96 ASP A N 1
ATOM 733 C CA . ASP A 1 96 ? 7.152 -4.402 -23.875 1 98.56 96 ASP A CA 1
ATOM 734 C C . ASP A 1 96 ? 7.383 -5.527 -22.859 1 98.56 96 ASP A C 1
ATOM 736 O O . ASP A 1 96 ? 8.258 -5.43 -22 1 98.56 96 ASP A O 1
ATOM 740 N N . LEU A 1 97 ? 6.645 -6.609 -23.062 1 98.75 97 LEU A N 1
ATOM 741 C CA . LEU A 1 97 ? 6.695 -7.711 -22.109 1 98.75 97 LEU A CA 1
ATOM 742 C C . LEU A 1 97 ? 8.07 -8.359 -22.094 1 98.75 97 LEU A C 1
ATOM 744 O O . LEU A 1 97 ? 8.586 -8.719 -21.031 1 98.75 97 LEU A O 1
ATOM 748 N N . GLN A 1 98 ? 8.648 -8.5 -23.266 1 98.81 98 GLN A N 1
ATOM 749 C CA . GLN A 1 98 ? 9.969 -9.117 -23.344 1 98.81 98 GLN A CA 1
ATOM 750 C C . GLN A 1 98 ? 10.992 -8.328 -22.531 1 98.81 98 GLN A C 1
ATOM 752 O O . GLN A 1 98 ? 11.773 -8.906 -21.766 1 98.81 98 GLN A O 1
ATOM 757 N N . ALA A 1 99 ? 10.984 -7.02 -22.719 1 98.88 99 ALA A N 1
ATOM 758 C CA . ALA A 1 99 ? 11.898 -6.168 -21.969 1 98.88 99 ALA A CA 1
ATOM 759 C C . ALA A 1 99 ? 11.664 -6.316 -20.469 1 98.88 99 ALA A C 1
ATOM 761 O O . ALA A 1 99 ? 12.609 -6.289 -19.672 1 98.88 99 ALA A O 1
ATOM 762 N N . THR A 1 100 ? 10.438 -6.441 -20.062 1 98.94 100 THR A N 1
ATOM 763 C CA . THR A 1 100 ? 10.086 -6.594 -18.641 1 98.94 100 THR A CA 1
ATOM 764 C C . THR A 1 100 ? 10.609 -7.918 -18.094 1 98.94 100 THR A C 1
ATOM 766 O O . THR A 1 100 ? 11.203 -7.961 -17.016 1 98.94 100 THR A O 1
ATOM 769 N N . ILE A 1 101 ? 10.422 -8.992 -18.875 1 98.94 101 ILE A N 1
ATOM 770 C CA . ILE A 1 101 ? 10.922 -10.312 -18.516 1 98.94 101 ILE A CA 1
ATOM 771 C C . ILE A 1 101 ? 12.438 -10.25 -18.297 1 98.94 101 ILE A C 1
ATOM 773 O O . ILE A 1 101 ? 12.938 -10.695 -17.25 1 98.94 101 ILE A O 1
ATOM 777 N N . ASP A 1 102 ? 13.117 -9.633 -19.25 1 98.94 102 ASP A N 1
ATOM 778 C CA . ASP A 1 102 ? 14.578 -9.531 -19.188 1 98.94 102 ASP A CA 1
ATOM 779 C C . ASP A 1 102 ? 15.023 -8.758 -17.953 1 98.94 102 ASP A C 1
ATOM 781 O O . ASP A 1 102 ? 15.992 -9.141 -17.281 1 98.94 102 ASP A O 1
ATOM 785 N N . LYS A 1 103 ? 14.336 -7.75 -17.641 1 98.94 103 LYS A N 1
ATOM 786 C CA . LYS A 1 103 ? 14.688 -6.906 -16.5 1 98.94 103 LYS A CA 1
ATOM 787 C C . LYS A 1 103 ? 14.484 -7.652 -15.188 1 98.94 103 LYS A C 1
ATOM 789 O O . LYS A 1 103 ? 15.289 -7.512 -14.266 1 98.94 103 LYS A O 1
ATOM 794 N N . ILE A 1 104 ? 13.422 -8.398 -15.062 1 98.94 104 ILE A N 1
ATOM 795 C CA . ILE A 1 104 ? 13.164 -9.172 -13.852 1 98.94 104 ILE A CA 1
ATOM 796 C C . ILE A 1 104 ? 14.281 -10.188 -13.633 1 98.94 104 ILE A C 1
ATOM 798 O O . ILE A 1 104 ? 14.836 -10.281 -12.539 1 98.94 104 ILE A O 1
ATOM 802 N N . HIS A 1 105 ? 14.641 -10.922 -14.688 1 98.94 105 HIS A N 1
ATOM 803 C CA . HIS A 1 105 ? 15.742 -11.875 -14.594 1 98.94 105 HIS A CA 1
ATOM 804 C C . HIS A 1 105 ? 17.047 -11.172 -14.234 1 98.94 105 HIS A C 1
ATOM 806 O O . HIS A 1 105 ? 17.797 -11.641 -13.375 1 98.94 105 HIS A O 1
ATOM 812 N N . ALA A 1 106 ? 17.297 -10.055 -14.859 1 98.88 106 ALA A N 1
ATOM 813 C CA . ALA A 1 106 ? 18.531 -9.297 -14.609 1 98.88 106 ALA A CA 1
ATOM 814 C C . ALA A 1 106 ? 18.609 -8.828 -13.164 1 98.88 106 ALA A C 1
ATOM 816 O O . ALA A 1 106 ? 19.688 -8.727 -12.594 1 98.88 106 ALA A O 1
ATOM 817 N N . ALA A 1 107 ? 17.453 -8.594 -12.57 1 98.88 107 ALA A N 1
ATOM 818 C CA . ALA A 1 107 ? 17.391 -8.125 -11.195 1 98.88 107 ALA A CA 1
ATOM 819 C C . ALA A 1 107 ? 17.547 -9.273 -10.211 1 98.88 107 ALA A C 1
ATOM 821 O O . ALA A 1 107 ? 17.656 -9.055 -9 1 98.88 107 ALA A O 1
ATOM 822 N N . GLY A 1 108 ? 17.5 -10.477 -10.68 1 98.81 108 GLY A N 1
ATOM 823 C CA . GLY A 1 108 ? 17.766 -11.633 -9.844 1 98.81 108 GLY A CA 1
ATOM 824 C C . GLY A 1 108 ? 16.5 -12.297 -9.32 1 98.81 108 GLY A C 1
ATOM 825 O O . GLY A 1 108 ? 16.562 -13.141 -8.422 1 98.81 108 GLY A O 1
ATOM 826 N N . ALA A 1 109 ? 15.359 -11.984 -9.852 1 98.94 109 ALA A N 1
ATOM 827 C CA . ALA A 1 109 ? 14.094 -12.586 -9.438 1 98.94 109 ALA A CA 1
ATOM 828 C C . ALA A 1 109 ? 13.57 -13.547 -10.492 1 98.94 109 ALA A C 1
ATOM 830 O O . ALA A 1 109 ? 13.992 -13.5 -11.656 1 98.94 109 ALA A O 1
ATOM 831 N N . LYS A 1 110 ? 12.703 -14.438 -10.094 1 98.94 110 LYS A N 1
ATOM 832 C CA . LYS A 1 110 ? 11.977 -15.273 -11.039 1 98.94 110 LYS A CA 1
ATOM 833 C C . LYS A 1 110 ? 10.836 -14.492 -11.695 1 98.94 110 LYS A C 1
ATOM 835 O O . LYS A 1 110 ? 10.258 -13.594 -11.078 1 98.94 110 LYS A O 1
ATOM 840 N N . VAL A 1 111 ? 10.492 -14.883 -12.891 1 98.94 111 VAL A N 1
ATOM 841 C CA . VAL A 1 111 ? 9.469 -14.195 -13.672 1 98.94 111 VAL A CA 1
ATOM 842 C C . VAL A 1 111 ? 8.148 -14.953 -13.57 1 98.94 111 VAL A C 1
ATOM 844 O O . VAL A 1 111 ? 8.109 -16.172 -13.766 1 98.94 111 VAL A O 1
ATOM 847 N N . GLY A 1 112 ? 7.109 -14.188 -13.234 1 98.94 112 GLY A N 1
ATOM 848 C CA . GLY A 1 112 ? 5.738 -14.617 -13.469 1 98.94 112 GLY A CA 1
ATOM 849 C C . GLY A 1 112 ? 5.023 -13.773 -14.508 1 98.94 112 GLY A C 1
ATOM 850 O O . GLY A 1 112 ? 5.215 -12.555 -14.57 1 98.94 112 GLY A O 1
ATOM 851 N N . ILE A 1 113 ? 4.191 -14.398 -15.328 1 98.94 113 ILE A N 1
ATOM 852 C CA . ILE A 1 113 ? 3.354 -13.68 -16.281 1 98.94 113 ILE A CA 1
ATOM 853 C C . ILE A 1 113 ? 1.884 -14 -16.016 1 98.94 113 ILE A C 1
ATOM 855 O O . ILE A 1 113 ? 1.501 -15.164 -15.93 1 98.94 113 ILE A O 1
ATOM 859 N N . SER A 1 114 ? 1.107 -12.984 -15.875 1 98.94 114 SER A N 1
ATOM 860 C CA . SER A 1 114 ? -0.313 -13.133 -15.578 1 98.94 114 SER A CA 1
ATOM 861 C C . SER A 1 114 ? -1.176 -12.633 -16.734 1 98.94 114 SER A C 1
ATOM 863 O O . SER A 1 114 ? -0.759 -11.75 -17.484 1 98.94 114 SER A O 1
ATOM 865 N N . ILE A 1 115 ? -2.393 -13.188 -16.828 1 98.88 115 ILE A N 1
ATOM 866 C CA . ILE A 1 115 ? -3.389 -12.68 -17.766 1 98.88 115 ILE A CA 1
ATOM 867 C C . ILE A 1 115 ? -4.734 -12.531 -17.062 1 98.88 115 ILE A C 1
ATOM 869 O O . ILE A 1 115 ? -5.082 -13.336 -16.188 1 98.88 115 ILE A O 1
ATOM 873 N N . LYS A 1 116 ? -5.488 -11.5 -17.453 1 98.44 116 LYS A N 1
ATOM 874 C CA . LYS A 1 116 ? -6.844 -11.273 -16.969 1 98.44 116 LYS A CA 1
ATOM 875 C C . LYS A 1 116 ? -7.805 -12.336 -17.5 1 98.44 116 LYS A C 1
ATOM 877 O O . LYS A 1 116 ? -7.48 -13.055 -18.438 1 98.44 116 LYS A O 1
ATOM 882 N N . PRO A 1 117 ? -8.969 -12.445 -16.891 1 98.5 117 PRO A N 1
ATOM 883 C CA . PRO A 1 117 ? -9.922 -13.5 -17.266 1 98.5 117 PRO A CA 1
ATOM 884 C C . PRO A 1 117 ? -10.312 -13.461 -18.734 1 98.5 117 PRO A C 1
ATOM 886 O O . PRO A 1 117 ? -10.547 -14.5 -19.344 1 98.5 117 PRO A O 1
ATOM 889 N N . LYS A 1 118 ? -10.297 -12.312 -19.359 1 97.69 118 LYS A N 1
ATOM 890 C CA . LYS A 1 118 ? -10.797 -12.18 -20.734 1 97.69 118 LYS A CA 1
ATOM 891 C C . LYS A 1 118 ? -9.648 -12.266 -21.734 1 97.69 118 LYS A C 1
ATOM 893 O O . LYS A 1 118 ? -9.883 -12.312 -22.938 1 97.69 118 LYS A O 1
ATOM 898 N N . THR A 1 119 ? -8.43 -12.234 -21.281 1 98.62 119 THR A N 1
ATOM 899 C CA . THR A 1 119 ? -7.277 -12.352 -22.156 1 98.62 119 THR A CA 1
ATOM 900 C C . THR A 1 119 ? -7.027 -13.805 -22.531 1 98.62 119 THR A C 1
ATOM 902 O O . THR A 1 119 ? -6.879 -14.664 -21.656 1 98.62 119 THR A O 1
ATOM 905 N N . PRO A 1 120 ? -7.012 -14.141 -23.781 1 98.5 120 PRO A N 1
ATOM 906 C CA . PRO A 1 120 ? -6.828 -15.531 -24.203 1 98.5 120 PRO A CA 1
ATOM 907 C C . PRO A 1 120 ? -5.461 -16.078 -23.812 1 98.5 120 PRO A C 1
ATOM 909 O O . PRO A 1 120 ? -4.465 -15.359 -23.828 1 98.5 120 PRO A O 1
ATOM 912 N N . VAL A 1 121 ? -5.41 -17.359 -23.516 1 98.69 121 VAL A N 1
ATOM 913 C CA . VAL A 1 121 ? -4.195 -18.062 -23.094 1 98.69 121 VAL A CA 1
ATOM 914 C C . VAL A 1 121 ? -3.146 -17.984 -24.203 1 98.69 121 VAL A C 1
ATOM 916 O O . VAL A 1 121 ? -1.946 -17.922 -23.922 1 98.69 121 VAL A O 1
ATOM 919 N N . ASP A 1 122 ? -3.553 -17.781 -25.422 1 98.12 122 ASP A N 1
ATOM 920 C CA . ASP A 1 122 ? -2.691 -17.828 -26.594 1 98.12 122 ASP A CA 1
ATOM 921 C C . ASP A 1 122 ? -1.664 -16.703 -26.562 1 98.12 122 ASP A C 1
ATOM 923 O O . ASP A 1 122 ? -0.613 -16.797 -27.203 1 98.12 122 ASP A O 1
ATOM 927 N N . VAL A 1 123 ? -1.942 -15.617 -25.859 1 98.56 123 VAL A N 1
ATOM 928 C CA . VAL A 1 123 ? -1.026 -14.477 -25.828 1 98.56 123 VAL A CA 1
ATOM 929 C C . VAL A 1 123 ? 0.273 -14.883 -25.141 1 98.56 123 VAL A C 1
ATOM 931 O O . VAL A 1 123 ? 1.299 -14.211 -25.297 1 98.56 123 VAL A O 1
ATOM 934 N N . LEU A 1 124 ? 0.234 -15.984 -24.391 1 98.69 124 LEU A N 1
ATOM 935 C CA . LEU A 1 124 ? 1.383 -16.422 -23.609 1 98.69 124 LEU A CA 1
ATOM 936 C C . LEU A 1 124 ? 2.314 -17.297 -24.438 1 98.69 124 LEU A C 1
ATOM 938 O O . LEU A 1 124 ? 3.453 -17.547 -24.047 1 98.69 124 LEU A O 1
ATOM 942 N N . LEU A 1 125 ? 1.896 -17.75 -25.609 1 98.44 125 LEU A N 1
ATOM 943 C CA . LEU A 1 125 ? 2.584 -18.734 -26.422 1 98.44 125 LEU A CA 1
ATOM 944 C C . LEU A 1 125 ? 4.027 -18.328 -26.688 1 98.44 125 LEU A C 1
ATOM 946 O O . LEU A 1 125 ? 4.949 -19.125 -26.516 1 98.44 125 LEU A O 1
ATOM 950 N N . PRO A 1 126 ? 4.293 -17.031 -26.984 1 98.25 126 PRO A N 1
ATOM 951 C CA . PRO A 1 126 ? 5.668 -16.641 -27.297 1 98.25 126 PRO A CA 1
ATOM 952 C C . PRO A 1 126 ? 6.574 -16.656 -26.062 1 98.25 126 PRO A C 1
ATOM 954 O O . PRO A 1 126 ? 7.801 -16.578 -26.203 1 98.25 126 PRO A O 1
ATOM 957 N N . TYR A 1 127 ? 5.98 -16.812 -24.875 1 98.62 127 TYR A N 1
ATOM 958 C CA . TYR A 1 127 ? 6.758 -16.594 -23.656 1 98.62 127 TYR A CA 1
ATOM 959 C C . TYR A 1 127 ? 6.816 -17.875 -22.828 1 98.62 127 TYR A C 1
ATOM 961 O O . TYR A 1 127 ? 7.344 -17.859 -21.703 1 98.62 127 TYR A O 1
ATOM 969 N N . LEU A 1 128 ? 6.363 -18.969 -23.297 1 98.56 128 LEU A N 1
ATOM 970 C CA . LEU A 1 128 ? 6.16 -20.188 -22.516 1 98.56 128 LEU A CA 1
ATOM 971 C C . LEU A 1 128 ? 7.484 -20.688 -21.938 1 98.56 128 LEU A C 1
ATOM 973 O O . LEU A 1 128 ? 7.508 -21.266 -20.859 1 98.56 128 LEU A O 1
ATOM 977 N N . ASP A 1 129 ? 8.562 -20.422 -22.594 1 98.06 129 ASP A N 1
ATOM 978 C CA . ASP A 1 129 ? 9.859 -20.922 -22.141 1 98.06 129 ASP A CA 1
ATOM 979 C C . ASP A 1 129 ? 10.672 -19.797 -21.484 1 98.06 129 ASP A C 1
ATOM 981 O O . ASP A 1 129 ? 11.883 -19.953 -21.281 1 98.06 129 ASP A O 1
ATOM 985 N N . GLN A 1 130 ? 10 -18.688 -21.156 1 98.25 130 GLN A N 1
ATOM 986 C CA . GLN A 1 130 ? 10.734 -17.516 -20.688 1 98.25 130 GLN A CA 1
ATOM 987 C C . GLN A 1 130 ? 10.359 -17.172 -19.25 1 98.25 130 GLN A C 1
ATOM 989 O O . GLN A 1 130 ? 10.969 -16.297 -18.641 1 98.25 130 GLN A O 1
ATOM 994 N N . ALA A 1 131 ? 9.391 -17.859 -18.688 1 98.69 131 ALA A N 1
ATOM 995 C CA . ALA A 1 131 ? 8.914 -17.547 -17.344 1 98.69 131 ALA A CA 1
ATOM 996 C C . ALA A 1 131 ? 8.93 -18.781 -16.453 1 98.69 131 ALA A C 1
ATOM 998 O O . ALA A 1 131 ? 8.789 -19.906 -16.953 1 98.69 131 ALA A O 1
ATOM 999 N N . GLU A 1 132 ? 9.141 -18.578 -15.227 1 98.75 132 GLU A N 1
ATOM 1000 C CA . GLU A 1 132 ? 9.148 -19.672 -14.258 1 98.75 132 GLU A CA 1
ATOM 1001 C C . GLU A 1 132 ? 7.742 -19.984 -13.766 1 98.75 132 GLU A C 1
ATOM 1003 O O . GLU A 1 132 ? 7.5 -21.047 -13.203 1 98.75 132 GLU A O 1
ATOM 1008 N N . MET A 1 133 ? 6.812 -19.016 -14.016 1 98.88 133 MET A N 1
ATOM 1009 C CA . MET A 1 133 ? 5.445 -19.203 -13.531 1 98.88 133 MET A CA 1
ATOM 1010 C C . MET A 1 133 ? 4.457 -18.422 -14.391 1 98.88 133 MET A C 1
ATOM 1012 O O . MET A 1 133 ? 4.773 -17.328 -14.867 1 98.88 133 MET A O 1
ATOM 1016 N N . PHE A 1 134 ? 3.336 -18.984 -14.633 1 98.94 134 PHE A N 1
ATOM 1017 C CA . PHE A 1 134 ? 2.207 -18.281 -15.234 1 98.94 134 PHE A CA 1
ATOM 1018 C C . PHE A 1 134 ? 1.039 -18.203 -14.258 1 98.94 134 PHE A C 1
ATOM 1020 O O . PHE A 1 134 ? 0.699 -19.203 -13.602 1 98.94 134 PHE A O 1
ATOM 1027 N N . LEU A 1 135 ? 0.503 -17.047 -14.148 1 98.94 135 LEU A N 1
ATOM 1028 C CA . LEU A 1 135 ? -0.613 -16.812 -13.234 1 98.94 135 LEU A CA 1
ATOM 1029 C C . LEU A 1 135 ? -1.911 -16.609 -14.008 1 98.94 135 LEU A C 1
ATOM 1031 O O . LEU A 1 135 ? -2.02 -15.664 -14.797 1 98.94 135 LEU A O 1
ATOM 1035 N N . ILE A 1 136 ? -2.898 -17.484 -13.805 1 98.94 136 ILE A N 1
ATOM 1036 C CA . ILE A 1 136 ? -4.242 -17.344 -14.359 1 98.94 136 ILE A CA 1
ATOM 1037 C C . ILE A 1 136 ? -5.156 -16.688 -13.328 1 98.94 136 ILE A C 1
ATOM 1039 O O . ILE A 1 136 ? -5.422 -17.266 -12.266 1 98.94 136 ILE A O 1
ATOM 1043 N N . MET A 1 137 ? -5.598 -15.523 -13.695 1 98.88 137 MET A N 1
ATOM 1044 C CA . MET A 1 137 ? -6.59 -14.875 -12.844 1 98.88 137 MET A CA 1
ATOM 1045 C C . MET A 1 137 ? -7.926 -15.609 -12.914 1 98.88 137 MET A C 1
ATOM 1047 O O . MET A 1 137 ? -8.461 -15.82 -14 1 98.88 137 MET A O 1
ATOM 1051 N N . SER A 1 138 ? -8.414 -15.961 -11.75 1 98.69 138 SER A N 1
ATOM 1052 C CA . SER A 1 138 ? -9.711 -16.625 -11.68 1 98.69 138 SER A CA 1
ATOM 1053 C C . SER A 1 138 ? -10.781 -15.711 -11.094 1 98.69 138 SER A C 1
ATOM 1055 O O . SER A 1 138 ? -11.828 -16.188 -10.656 1 98.69 138 SER A O 1
ATOM 1057 N N . VAL A 1 139 ? -10.508 -14.438 -10.953 1 98.25 139 VAL A N 1
ATOM 1058 C CA . VAL A 1 139 ? -11.383 -13.305 -10.688 1 98.25 139 VAL A CA 1
ATOM 1059 C C . VAL A 1 139 ? -10.875 -12.07 -11.43 1 98.25 139 VAL A C 1
ATOM 1061 O O . VAL A 1 139 ? -9.75 -12.062 -11.938 1 98.25 139 VAL A O 1
ATOM 1064 N N . GLU A 1 140 ? -11.711 -11.078 -11.594 1 97.62 140 GLU A N 1
ATOM 1065 C CA . GLU A 1 140 ? -11.18 -9.812 -12.094 1 97.62 140 GLU A CA 1
ATOM 1066 C C . GLU A 1 140 ? -10.242 -9.164 -11.086 1 97.62 140 GLU A C 1
ATOM 1068 O O . GLU A 1 140 ? -10.594 -9.016 -9.914 1 97.62 140 GLU A O 1
ATOM 1073 N N . PRO A 1 141 ? -9.039 -8.82 -11.523 1 97.06 141 PRO A N 1
ATOM 1074 C CA . PRO A 1 141 ? -8.102 -8.219 -10.57 1 97.06 141 PRO A CA 1
ATOM 1075 C C . PRO A 1 141 ? -8.625 -6.914 -9.969 1 97.06 141 PRO A C 1
ATOM 1077 O O . PRO A 1 141 ? -9.289 -6.137 -10.656 1 97.06 141 PRO A O 1
ATOM 1080 N N . GLY A 1 142 ? -8.273 -6.676 -8.648 1 93.31 142 GLY A N 1
ATOM 1081 C CA . GLY A 1 142 ? -8.656 -5.402 -8.05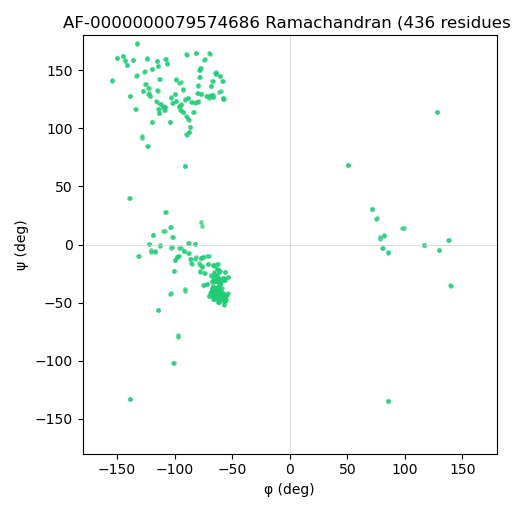5 1 93.31 142 GLY A CA 1
ATOM 1082 C C . GLY A 1 142 ? -9.148 -5.531 -6.629 1 93.31 142 GLY A C 1
ATOM 1083 O O . GLY A 1 142 ? -8.945 -4.625 -5.816 1 93.31 142 GLY A O 1
ATOM 1084 N N . PHE A 1 143 ? -9.82 -6.641 -6.379 1 89.75 143 PHE A N 1
ATOM 1085 C CA . PHE A 1 143 ? -10.398 -6.805 -5.051 1 89.75 143 PHE A CA 1
ATOM 1086 C C . PHE A 1 143 ? -10.273 -8.25 -4.578 1 89.75 143 PHE A C 1
ATOM 1088 O O . PHE A 1 143 ? -10.219 -9.172 -5.395 1 89.75 143 PHE A O 1
ATOM 1095 N N . GLY A 1 144 ? -10.258 -8.484 -3.248 1 88.44 144 GLY A N 1
ATOM 1096 C CA . GLY A 1 144 ? -10.305 -9.812 -2.658 1 88.44 144 GLY A CA 1
ATOM 1097 C C . GLY A 1 144 ? -11.719 -10.289 -2.391 1 88.44 144 GLY A C 1
ATOM 1098 O O . GLY A 1 144 ? -12.672 -9.523 -2.5 1 88.44 144 GLY A O 1
ATOM 1099 N N . GLY A 1 145 ? -11.766 -11.594 -2.189 1 90 145 GLY A N 1
ATOM 1100 C CA . GLY A 1 145 ? -13.023 -12.172 -1.729 1 90 145 GLY A CA 1
ATOM 1101 C C . GLY A 1 145 ? -14.016 -12.414 -2.848 1 90 145 GLY A C 1
ATOM 1102 O O . GLY A 1 145 ? -15.18 -12.719 -2.594 1 90 145 GLY A O 1
ATOM 1103 N N . GLN A 1 146 ? -13.625 -12.242 -4.02 1 94 146 GLN A N 1
ATOM 1104 C CA . GLN A 1 146 ? -14.492 -12.469 -5.168 1 94 146 GLN A CA 1
ATOM 1105 C C . GLN A 1 146 ? -14.703 -13.961 -5.418 1 94 146 GLN A C 1
ATOM 1107 O O . GLN A 1 146 ? -13.906 -14.789 -4.973 1 94 146 GLN A O 1
ATOM 1112 N N . ALA A 1 147 ? -15.766 -14.273 -6.137 1 96.19 147 ALA A N 1
ATOM 1113 C CA . ALA A 1 147 ? -16.094 -15.656 -6.469 1 96.19 147 ALA A CA 1
ATOM 1114 C C . ALA A 1 147 ? -15.234 -16.156 -7.621 1 96.19 147 ALA A C 1
ATOM 1116 O O . ALA A 1 147 ? -14.969 -15.43 -8.57 1 96.19 147 ALA A O 1
ATOM 1117 N N . PHE A 1 148 ? -14.898 -17.391 -7.539 1 98.25 148 PHE A N 1
ATOM 1118 C CA . PHE A 1 148 ? -14.125 -18.078 -8.562 1 98.25 148 PHE A CA 1
ATOM 1119 C C . PHE A 1 148 ? -14.867 -18.094 -9.891 1 98.25 148 PHE A C 1
ATOM 1121 O O . PHE A 1 148 ? -16.062 -18.375 -9.938 1 98.25 148 PHE A O 1
ATOM 1128 N N . ILE A 1 149 ? -14.195 -17.719 -11.008 1 98 149 ILE A N 1
ATOM 1129 C CA . ILE A 1 149 ? -14.758 -17.812 -12.344 1 98 149 ILE A CA 1
ATOM 1130 C C . ILE A 1 149 ? -14.586 -19.234 -12.883 1 98 149 ILE A C 1
ATOM 1132 O O . ILE A 1 149 ? -13.461 -19.656 -13.203 1 98 149 ILE A O 1
ATOM 1136 N N . PRO A 1 150 ? -15.57 -19.922 -13.078 1 97.75 150 PRO A N 1
ATOM 1137 C 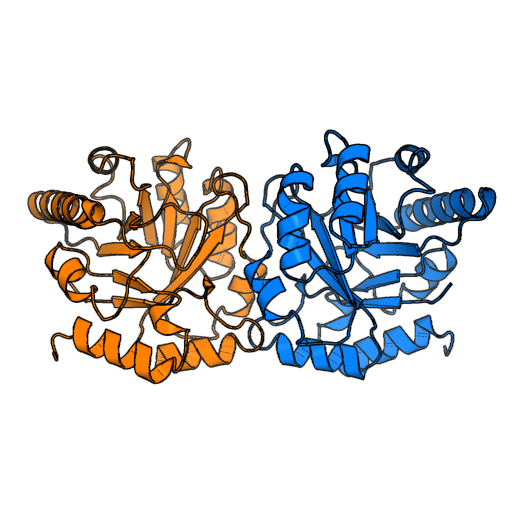CA . PRO A 1 150 ? -15.484 -21.328 -13.453 1 97.75 150 PRO A CA 1
ATOM 1138 C C . PRO A 1 150 ? -14.734 -21.547 -14.766 1 97.75 150 PRO A C 1
ATOM 1140 O O . PRO A 1 150 ? -14.008 -22.531 -14.914 1 97.75 150 PRO A O 1
ATOM 1143 N N . GLU A 1 151 ? -14.828 -20.609 -15.68 1 98 151 GLU A N 1
ATOM 1144 C CA . GLU A 1 151 ? -14.172 -20.703 -16.984 1 98 151 GLU A CA 1
ATOM 1145 C C . GLU A 1 151 ? -12.656 -20.75 -16.828 1 98 151 GLU A C 1
ATOM 1147 O O . GLU A 1 151 ? -11.945 -21.109 -17.781 1 98 151 GLU A O 1
ATOM 1152 N N . SER A 1 152 ? -12.195 -20.375 -15.68 1 98.62 152 SER A N 1
ATOM 1153 C CA . SER A 1 152 ? -10.758 -20.406 -15.43 1 98.62 152 SER A CA 1
ATOM 1154 C C . SER A 1 152 ? -10.203 -21.828 -15.492 1 98.62 152 SER A C 1
ATOM 1156 O O . SER A 1 152 ? -9.039 -22.031 -15.836 1 98.62 152 SER A O 1
ATOM 1158 N N . LEU A 1 153 ? -11.016 -22.828 -15.227 1 98.75 153 LEU A N 1
ATOM 1159 C CA . LEU A 1 153 ? -10.562 -24.219 -15.25 1 98.75 153 LEU A CA 1
ATOM 1160 C C . LEU A 1 153 ? -10.117 -24.609 -16.656 1 98.75 153 LEU A C 1
ATOM 1162 O O . LEU A 1 153 ? -9.078 -25.25 -16.828 1 98.75 153 LEU A O 1
ATOM 1166 N N . GLU A 1 154 ? -10.875 -24.219 -17.578 1 98.69 154 GLU A N 1
ATOM 1167 C CA . GLU A 1 154 ? -10.531 -24.516 -18.969 1 98.69 154 GLU A CA 1
ATOM 1168 C C . GLU A 1 154 ? -9.242 -23.812 -19.391 1 98.69 154 GLU A C 1
ATOM 1170 O O . GLU A 1 154 ? -8.414 -24.391 -20.094 1 98.69 154 GLU A O 1
ATOM 1175 N N . ARG A 1 155 ? -9.102 -22.594 -19 1 98.81 155 ARG A N 1
ATOM 1176 C CA . ARG A 1 155 ? -7.906 -21.828 -19.328 1 98.81 155 ARG A CA 1
ATOM 1177 C C . ARG A 1 155 ? -6.664 -22.438 -18.688 1 98.81 155 ARG A C 1
ATOM 1179 O O . ARG A 1 155 ? -5.602 -22.484 -19.312 1 98.81 155 ARG A O 1
ATOM 1186 N N . ILE A 1 156 ? -6.84 -22.906 -17.453 1 98.88 156 ILE A N 1
ATOM 1187 C CA . ILE A 1 156 ? -5.75 -23.578 -16.75 1 98.88 156 ILE A CA 1
ATOM 1188 C C . ILE A 1 156 ? -5.352 -24.844 -17.516 1 98.88 156 ILE A C 1
ATOM 1190 O O . ILE A 1 156 ? -4.172 -25.062 -17.781 1 98.88 156 ILE A O 1
ATOM 1194 N N . SER A 1 157 ? -6.352 -25.609 -17.844 1 98.88 157 SER A N 1
ATOM 1195 C CA . SER A 1 157 ? -6.105 -26.844 -18.562 1 98.88 157 SER A CA 1
ATOM 1196 C C . SER A 1 157 ? -5.434 -26.578 -19.906 1 98.88 157 SER A C 1
ATOM 1198 O O . SER A 1 157 ? -4.5 -27.281 -20.297 1 98.88 157 SER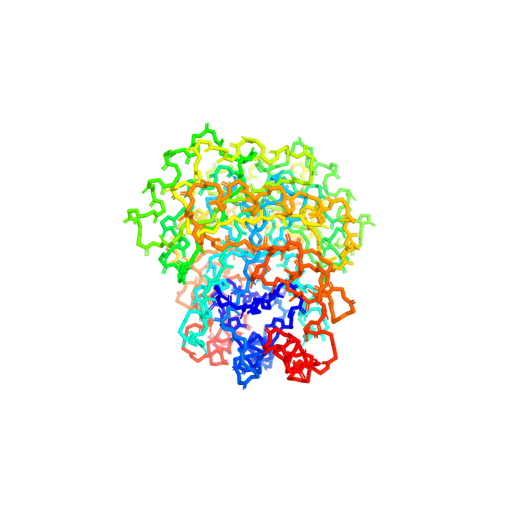 A O 1
ATOM 1200 N N . GLU A 1 158 ? -5.934 -25.609 -20.578 1 98.81 158 GLU A N 1
ATOM 1201 C CA . GLU A 1 158 ? -5.352 -25.219 -21.859 1 98.81 158 GLU A CA 1
ATOM 1202 C C . GLU A 1 158 ? -3.871 -24.875 -21.719 1 98.81 158 GLU A C 1
ATOM 1204 O O . GLU A 1 158 ? -3.037 -25.359 -22.484 1 98.81 158 GLU A O 1
ATOM 1209 N N . LEU A 1 159 ? -3.557 -24.062 -20.75 1 98.88 159 LEU A N 1
ATOM 1210 C CA . LEU A 1 159 ? -2.174 -23.641 -20.516 1 98.88 159 LEU A CA 1
ATOM 1211 C C . LEU A 1 159 ? -1.306 -24.844 -20.156 1 98.88 159 LEU A C 1
ATOM 1213 O O . LEU A 1 159 ? -0.191 -24.984 -20.656 1 98.88 159 LEU A O 1
ATOM 1217 N N . ARG A 1 160 ? -1.794 -25.703 -19.25 1 98.75 160 ARG A N 1
ATOM 1218 C CA . ARG A 1 160 ? -1.046 -26.906 -18.875 1 98.75 160 ARG A CA 1
ATOM 1219 C C . ARG A 1 160 ? -0.74 -27.781 -20.078 1 98.75 160 ARG A C 1
ATOM 1221 O O . ARG A 1 160 ? 0.382 -28.266 -20.234 1 98.75 160 ARG A O 1
ATOM 1228 N N . ASN A 1 161 ? -1.742 -27.953 -20.906 1 98.56 161 ASN A N 1
ATOM 1229 C CA . ASN A 1 161 ? -1.545 -28.75 -22.125 1 98.56 161 ASN A CA 1
ATOM 1230 C C . ASN A 1 161 ? -0.475 -28.125 -23.016 1 98.56 161 ASN A C 1
ATOM 1232 O O . ASN A 1 161 ? 0.371 -28.844 -23.562 1 98.56 161 ASN A O 1
ATOM 1236 N N . LEU A 1 162 ? -0.525 -26.859 -23.219 1 98.5 162 LEU A N 1
ATOM 1237 C CA . LEU A 1 162 ? 0.464 -26.156 -24.031 1 98.5 162 LEU A CA 1
ATOM 1238 C C . LEU A 1 162 ? 1.868 -26.359 -23.469 1 98.5 162 LEU A C 1
ATOM 1240 O O . LEU A 1 162 ? 2.811 -26.625 -24.219 1 98.5 162 LEU A O 1
ATOM 1244 N N . LEU A 1 163 ? 2.004 -26.219 -22.172 1 98.56 163 LEU A N 1
ATOM 1245 C CA . LEU A 1 163 ? 3.295 -26.391 -21.516 1 98.56 163 LEU A CA 1
ATOM 1246 C C . LEU A 1 163 ? 3.787 -27.828 -21.672 1 98.56 163 LEU A C 1
ATOM 1248 O O . LEU A 1 163 ? 4.953 -28.062 -22 1 98.56 163 LEU A O 1
ATOM 1252 N N . ASN A 1 164 ? 2.877 -28.797 -21.469 1 98.06 164 ASN A N 1
ATOM 1253 C CA . ASN A 1 164 ? 3.219 -30.203 -21.609 1 98.06 164 ASN A CA 1
ATOM 1254 C C . ASN A 1 164 ? 3.699 -30.516 -23.031 1 98.06 164 ASN A C 1
ATOM 1256 O O . ASN A 1 164 ? 4.672 -31.25 -23.203 1 98.06 164 ASN A O 1
ATOM 1260 N N . GLU A 1 165 ? 3.006 -30 -23.938 1 97.69 165 GLU A N 1
ATOM 1261 C CA . GLU A 1 165 ? 3.359 -30.219 -25.344 1 97.69 165 GLU A CA 1
ATOM 1262 C C . GLU A 1 165 ? 4.781 -29.766 -25.625 1 97.69 165 GLU A C 1
ATOM 1264 O O . GLU A 1 165 ? 5.465 -30.328 -26.484 1 97.69 165 GLU A O 1
ATOM 1269 N N . LYS A 1 166 ? 5.207 -28.797 -24.906 1 97.38 166 LYS A N 1
ATOM 1270 C CA . LYS A 1 166 ? 6.543 -28.234 -25.094 1 97.38 166 LYS A CA 1
ATOM 1271 C C . LYS A 1 166 ? 7.547 -28.875 -24.141 1 97.38 166 LYS A C 1
ATOM 1273 O O . LYS A 1 166 ? 8.719 -28.484 -24.109 1 97.38 166 LYS A O 1
ATOM 1278 N N . GLY A 1 167 ? 7.074 -29.75 -23.297 1 97.75 167 GLY A N 1
ATOM 1279 C CA . GLY A 1 167 ? 7.934 -30.438 -22.344 1 97.75 167 GLY A CA 1
ATOM 1280 C C . GLY A 1 167 ? 8.359 -29.562 -21.188 1 97.75 167 GLY A C 1
ATOM 1281 O O . GLY A 1 167 ? 9.438 -29.75 -20.609 1 97.75 167 GLY A O 1
ATOM 1282 N N . LEU A 1 168 ? 7.617 -28.531 -20.922 1 97.81 168 LEU A N 1
ATOM 1283 C CA . LEU A 1 168 ? 7.926 -27.578 -19.859 1 97.81 168 LEU A CA 1
ATOM 1284 C C . LEU A 1 168 ? 7.18 -27.953 -18.578 1 97.81 168 LEU A C 1
ATOM 1286 O O . LEU A 1 168 ? 6.02 -28.359 -18.609 1 97.81 168 LEU A O 1
ATOM 1290 N N . THR A 1 169 ? 7.824 -27.828 -17.469 1 96.62 169 THR A N 1
ATOM 1291 C CA . THR A 1 169 ? 7.227 -28.109 -16.172 1 96.62 169 THR A CA 1
ATOM 1292 C C . THR A 1 169 ? 6.988 -26.812 -15.398 1 96.62 169 THR A C 1
ATOM 1294 O O . THR A 1 169 ? 7.062 -26.797 -14.164 1 96.62 169 THR A O 1
ATOM 1297 N N . THR A 1 170 ? 6.793 -25.766 -16.094 1 98.38 170 THR A N 1
ATOM 1298 C CA . THR A 1 170 ? 6.598 -24.438 -15.531 1 98.38 170 THR A CA 1
ATOM 1299 C C . THR A 1 170 ? 5.398 -24.406 -14.586 1 98.38 170 THR A C 1
ATOM 1301 O O . THR A 1 170 ? 4.371 -25.031 -14.867 1 98.38 170 THR A O 1
ATOM 1304 N N . ASP A 1 171 ? 5.504 -23.672 -13.469 1 98.81 171 ASP A N 1
ATOM 1305 C CA . ASP A 1 171 ? 4.418 -23.547 -12.5 1 98.81 171 ASP A CA 1
ATOM 1306 C C . ASP A 1 171 ? 3.238 -22.781 -13.094 1 98.81 171 ASP A C 1
ATOM 1308 O O . ASP A 1 171 ? 3.426 -21.828 -13.852 1 98.81 171 ASP A O 1
ATOM 1312 N N . ILE A 1 172 ? 2.051 -23.234 -12.766 1 98.94 172 ILE A N 1
ATOM 1313 C CA . ILE A 1 172 ? 0.829 -22.484 -13.023 1 98.94 172 ILE A CA 1
ATOM 1314 C C . ILE A 1 172 ? 0.19 -22.078 -11.695 1 98.94 172 ILE A C 1
ATOM 1316 O O . ILE A 1 172 ? -0.177 -22.922 -10.883 1 98.94 172 ILE A O 1
ATOM 1320 N N . GLU A 1 173 ? 0.11 -20.766 -11.477 1 98.94 173 GLU A N 1
ATOM 1321 C CA . GLU A 1 173 ? -0.521 -20.172 -10.305 1 98.94 173 GLU A CA 1
ATOM 1322 C C . GLU A 1 173 ? -1.944 -19.719 -10.617 1 98.94 173 GLU A C 1
ATOM 1324 O O . GLU A 1 173 ? -2.232 -19.281 -11.727 1 98.94 173 GLU A O 1
ATOM 1329 N N . VAL A 1 174 ? -2.832 -19.891 -9.664 1 98.88 174 VAL A N 1
ATOM 1330 C CA . VAL A 1 174 ? -4.203 -19.406 -9.781 1 98.88 174 VAL A CA 1
ATOM 1331 C C . VAL A 1 174 ? -4.516 -18.469 -8.617 1 98.88 174 VAL A C 1
ATOM 1333 O O . VAL A 1 174 ? -4.199 -18.781 -7.465 1 98.88 174 VAL A O 1
ATOM 1336 N N . ASP A 1 175 ? -5.137 -17.359 -8.961 1 98.62 175 ASP A N 1
ATOM 1337 C CA . ASP A 1 175 ? -5.406 -16.312 -7.98 1 98.62 175 ASP A CA 1
ATOM 1338 C C . ASP A 1 175 ? -6.844 -15.805 -8.094 1 98.62 175 ASP A C 1
ATOM 1340 O O . ASP A 1 175 ? -7.223 -15.211 -9.102 1 98.62 175 ASP A O 1
ATOM 1344 N N . GLY A 1 176 ? -7.555 -16.016 -7.062 1 98 176 GLY A N 1
ATOM 1345 C CA . GLY A 1 176 ? -8.922 -15.523 -6.988 1 98 176 GLY A CA 1
ATOM 1346 C C . GLY A 1 176 ? -9.93 -16.594 -6.625 1 98 176 GLY A C 1
ATOM 1347 O O . GLY A 1 176 ? -10.164 -17.516 -7.402 1 98 176 GLY A O 1
ATOM 1348 N N . GLY A 1 177 ? -10.547 -16.469 -5.461 1 97.69 177 GLY A N 1
ATOM 1349 C CA . GLY A 1 177 ? -11.664 -17.328 -5.09 1 97.69 177 GLY A CA 1
ATOM 1350 C C . GLY A 1 177 ? -11.242 -18.75 -4.785 1 97.69 177 GLY A C 1
ATOM 1351 O O . GLY A 1 177 ? -11.984 -19.703 -5.066 1 97.69 177 GLY A O 1
ATOM 1352 N N . ILE A 1 178 ? -10.125 -19 -4.309 1 98.44 178 ILE A N 1
ATOM 1353 C CA . ILE A 1 178 ? -9.625 -20.328 -4.012 1 98.44 178 ILE A CA 1
ATOM 1354 C C . ILE A 1 178 ? -9.891 -20.672 -2.545 1 98.44 178 ILE A C 1
ATOM 1356 O O . ILE A 1 178 ? -9.445 -19.938 -1.65 1 98.44 178 ILE A O 1
ATOM 1360 N N . TYR A 1 179 ? -10.609 -21.688 -2.299 1 98.25 179 TYR A N 1
ATOM 1361 C CA . TYR A 1 179 ? -10.969 -22.188 -0.979 1 98.25 179 TYR A CA 1
ATOM 1362 C C . TYR A 1 179 ? -10.758 -23.703 -0.892 1 98.25 179 TYR A C 1
ATOM 1364 O O . TYR A 1 179 ? -10.43 -24.344 -1.891 1 98.25 179 TYR A O 1
ATOM 1372 N N . HIS A 1 180 ? -10.914 -24.219 0.316 1 98.25 180 HIS A N 1
ATOM 1373 C CA . HIS A 1 180 ? -10.773 -25.656 0.532 1 98.25 180 HIS A CA 1
ATOM 1374 C C . HIS A 1 180 ? -11.734 -26.453 -0.36 1 98.25 180 HIS A C 1
ATOM 1376 O O . HIS A 1 180 ? -11.391 -27.531 -0.844 1 98.25 180 HIS A O 1
ATOM 1382 N N . LYS A 1 181 ? -12.844 -25.906 -0.677 1 97.5 181 LYS A N 1
ATOM 1383 C CA . LYS A 1 181 ? -13.906 -26.641 -1.363 1 97.5 181 LYS A CA 1
ATOM 1384 C C . LYS A 1 181 ? -13.602 -26.781 -2.852 1 97.5 181 LYS A C 1
ATOM 1386 O O . LYS A 1 181 ? -14.125 -27.672 -3.514 1 97.5 181 LYS A O 1
ATOM 1391 N N . ASN A 1 182 ? -12.75 -25.891 -3.408 1 97.94 182 ASN A N 1
ATOM 1392 C CA . ASN A 1 182 ? -12.594 -25.953 -4.855 1 97.94 182 ASN A CA 1
ATOM 1393 C C . ASN A 1 182 ? -11.148 -26.234 -5.25 1 97.94 182 ASN A C 1
ATOM 1395 O O . ASN A 1 182 ? -10.844 -26.438 -6.43 1 97.94 182 ASN A O 1
ATOM 1399 N N . VAL A 1 183 ? -10.234 -26.25 -4.309 1 98.06 183 VAL A N 1
ATOM 1400 C CA . VAL A 1 183 ? -8.812 -26.328 -4.605 1 98.06 183 VAL A CA 1
ATOM 1401 C C . VAL A 1 183 ? -8.5 -27.641 -5.324 1 98.06 183 VAL A C 1
ATOM 1403 O O . VAL A 1 183 ? -7.633 -27.688 -6.199 1 98.06 183 VAL A O 1
ATOM 1406 N N . ALA A 1 184 ? -9.188 -28.703 -5.066 1 97.44 184 ALA A N 1
ATOM 1407 C CA . ALA A 1 184 ? -8.945 -30 -5.699 1 97.44 184 ALA A CA 1
ATOM 1408 C C . ALA A 1 184 ? -9.242 -29.938 -7.195 1 97.44 184 ALA A C 1
ATOM 1410 O O . ALA A 1 184 ? -8.5 -30.516 -8 1 97.44 184 ALA A O 1
ATOM 1411 N N . GLU A 1 185 ? -10.289 -29.312 -7.539 1 97.75 185 GLU A N 1
ATOM 1412 C CA . GLU A 1 185 ? -10.648 -29.203 -8.953 1 97.75 185 GLU A CA 1
ATOM 1413 C C . GLU A 1 185 ? -9.633 -28.344 -9.703 1 97.75 185 GLU A C 1
ATOM 1415 O O . GLU A 1 185 ? -9.352 -28.594 -10.875 1 97.75 185 GLU A O 1
ATOM 1420 N N . VAL A 1 186 ? -9.133 -27.344 -9.07 1 98.62 186 VAL A N 1
ATOM 1421 C CA . VAL A 1 186 ? -8.141 -26.453 -9.68 1 98.62 186 VAL A CA 1
ATOM 1422 C C . VAL A 1 186 ? -6.836 -27.219 -9.898 1 98.62 186 VAL A C 1
ATOM 1424 O O . VAL A 1 186 ? -6.207 -27.094 -10.953 1 98.62 186 VAL A O 1
ATOM 1427 N N . LEU A 1 187 ? -6.477 -28.062 -8.945 1 98.25 187 LEU A N 1
ATOM 1428 C CA . LEU A 1 187 ? -5.316 -28.938 -9.086 1 98.25 187 LEU A CA 1
ATOM 1429 C C . LEU A 1 187 ? -5.492 -29.891 -10.266 1 98.25 187 LEU A C 1
ATOM 1431 O O . LEU A 1 187 ? -4.578 -30.047 -11.078 1 98.25 187 LEU A O 1
ATOM 1435 N N . ALA A 1 188 ? -6.652 -30.391 -10.359 1 97.88 188 ALA A N 1
ATOM 1436 C CA . ALA A 1 188 ? -6.949 -31.359 -11.414 1 97.88 188 ALA A CA 1
ATOM 1437 C C . ALA A 1 188 ? -6.875 -30.719 -12.789 1 97.88 188 ALA A C 1
ATOM 1439 O O . ALA A 1 188 ? -6.527 -31.375 -13.773 1 97.88 188 ALA A O 1
ATOM 1440 N N . ALA A 1 189 ? -7.141 -29.422 -12.812 1 98.56 189 ALA A N 1
ATOM 1441 C CA . ALA A 1 189 ? -7.113 -28.688 -14.078 1 98.56 189 ALA A CA 1
ATOM 1442 C C . ALA A 1 189 ? -5.68 -28.469 -14.547 1 98.56 189 ALA A C 1
ATOM 1444 O O . ALA A 1 189 ? -5.445 -28.188 -15.727 1 98.56 189 ALA A O 1
ATOM 1445 N N . GLY A 1 190 ? -4.746 -28.484 -13.617 1 98.38 190 GLY A N 1
ATOM 1446 C CA . GLY A 1 190 ? -3.365 -28.422 -14.062 1 98.38 190 GLY A CA 1
ATOM 1447 C C . GLY A 1 190 ? -2.562 -27.344 -13.344 1 98.38 190 GLY A C 1
ATOM 1448 O O . GLY A 1 190 ? -1.355 -27.219 -13.555 1 98.38 190 GLY A O 1
ATOM 1449 N N . ALA A 1 191 ? -3.189 -26.547 -12.492 1 98.75 191 ALA A N 1
ATOM 1450 C CA . ALA A 1 191 ? -2.467 -25.578 -11.672 1 98.75 191 ALA A CA 1
ATOM 1451 C C . ALA A 1 191 ? -1.797 -26.25 -10.477 1 98.75 191 ALA A C 1
ATOM 1453 O O . ALA A 1 191 ? -2.279 -27.266 -9.984 1 98.75 191 ALA A O 1
ATOM 1454 N N . ASN A 1 192 ? -0.66 -25.656 -10.039 1 98.62 192 ASN A N 1
ATOM 1455 C CA . ASN A 1 192 ? -0.002 -26.281 -8.898 1 98.62 192 ASN A CA 1
ATOM 1456 C C . ASN A 1 192 ? 0.354 -25.25 -7.828 1 98.62 192 ASN A C 1
ATOM 1458 O O . ASN A 1 192 ? 0.805 -25.609 -6.738 1 98.62 192 ASN A O 1
ATOM 1462 N N . VAL A 1 193 ? 0.266 -23.922 -8.016 1 98.88 193 VAL A N 1
ATOM 1463 C CA . VAL A 1 193 ? 0.426 -22.875 -7.012 1 98.88 193 VAL A CA 1
ATOM 1464 C C . VAL A 1 193 ? -0.921 -22.203 -6.742 1 98.88 193 VAL A C 1
ATOM 1466 O O . VAL A 1 193 ? -1.531 -21.641 -7.648 1 98.88 193 VAL A O 1
ATOM 1469 N N . MET A 1 194 ? -1.403 -22.281 -5.496 1 98.88 194 MET A N 1
ATOM 1470 C CA . MET A 1 194 ? -2.74 -21.828 -5.125 1 98.88 194 MET A CA 1
ATOM 1471 C C . MET A 1 194 ? -2.666 -20.562 -4.27 1 98.88 194 MET A C 1
ATOM 1473 O O . MET A 1 194 ? -2.137 -20.594 -3.158 1 98.88 194 MET A O 1
ATOM 1477 N N . VAL A 1 195 ? -3.184 -19.484 -4.777 1 98.88 195 VAL A N 1
ATOM 1478 C CA . VAL A 1 195 ? -3.281 -18.25 -4.008 1 98.88 195 VAL A CA 1
ATOM 1479 C C . VAL A 1 195 ? -4.621 -18.203 -3.279 1 98.88 195 VAL A C 1
ATOM 1481 O O . VAL A 1 195 ? -5.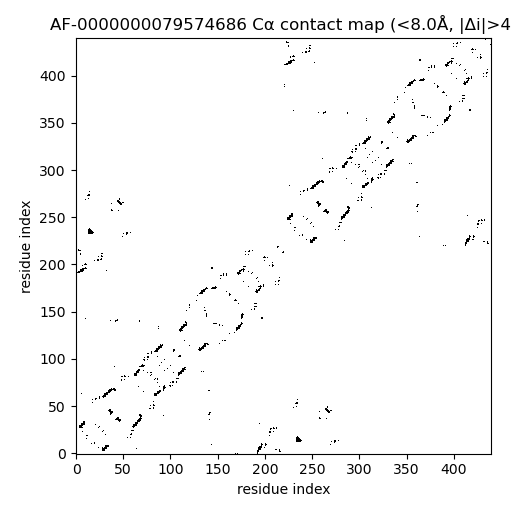676 -18.344 -3.898 1 98.88 195 VAL A O 1
ATOM 1484 N N . SER A 1 196 ? -4.59 -18.031 -2.016 1 98.69 196 SER A N 1
ATOM 1485 C CA . SER A 1 196 ? -5.812 -17.891 -1.232 1 98.69 196 SER A CA 1
ATOM 1486 C C . SER A 1 196 ? -5.668 -16.812 -0.173 1 98.69 196 SER A C 1
ATOM 1488 O O . SER A 1 196 ? -4.691 -16.781 0.577 1 98.69 196 SER A O 1
ATOM 1490 N N . GLY A 1 197 ? -6.562 -15.906 -0.13 1 98.12 197 GLY A N 1
ATOM 1491 C CA . GLY A 1 197 ? -6.598 -14.859 0.881 1 98.12 197 GLY A CA 1
ATOM 1492 C C . GLY A 1 197 ? -7.531 -15.18 2.035 1 98.12 197 GLY A C 1
ATOM 1493 O O . GLY A 1 197 ? -7.117 -15.789 3.023 1 98.12 197 GLY A O 1
ATOM 1494 N N . SER A 1 198 ? -8.844 -14.961 1.773 1 97.25 198 SER A N 1
ATOM 1495 C CA . SER A 1 198 ? -9.844 -15.156 2.818 1 97.25 198 SER A CA 1
ATOM 1496 C C . SER A 1 198 ? -9.914 -16.625 3.248 1 97.25 198 SER A C 1
ATOM 1498 O O . SER A 1 198 ? -10.211 -16.922 4.406 1 97.25 198 SER A O 1
ATOM 1500 N N . GLY A 1 199 ? -9.641 -17.516 2.328 1 97.88 199 GLY A N 1
ATOM 1501 C CA . GLY A 1 199 ? -9.625 -18.938 2.672 1 97.88 199 GLY A CA 1
ATOM 1502 C C . GLY A 1 199 ? -8.586 -19.281 3.721 1 97.88 199 GLY A C 1
ATOM 1503 O O . GLY A 1 199 ? -8.711 -20.297 4.406 1 97.88 199 GLY A O 1
ATOM 1504 N N . VAL A 1 200 ? -7.582 -18.453 3.846 1 98.75 200 VAL A N 1
ATOM 1505 C CA . VAL A 1 200 ? -6.5 -18.703 4.797 1 98.75 200 VAL A CA 1
ATOM 1506 C C . VAL A 1 200 ? -6.676 -17.797 6.016 1 98.75 200 VAL A C 1
ATOM 1508 O O . VAL A 1 200 ? -6.574 -18.266 7.156 1 98.75 200 VAL A O 1
ATOM 1511 N N . PHE A 1 201 ? -7.023 -16.531 5.828 1 98.44 201 PHE A N 1
ATOM 1512 C CA . PHE A 1 201 ? -6.816 -15.539 6.875 1 98.44 201 PHE A CA 1
ATOM 1513 C C . PHE A 1 201 ? -8.109 -15.281 7.641 1 98.44 201 PHE A C 1
ATOM 1515 O O . PHE A 1 201 ? -8.094 -14.641 8.695 1 98.44 201 PHE A O 1
ATOM 1522 N N . LYS A 1 202 ? -9.242 -15.727 7.125 1 96.44 202 LYS A N 1
ATOM 1523 C CA . LYS A 1 202 ? -10.484 -15.641 7.895 1 96.44 202 LYS A CA 1
ATOM 1524 C C . LYS A 1 202 ? -10.594 -16.781 8.898 1 96.44 202 LYS A C 1
ATOM 1526 O O . LYS A 1 202 ? -10.492 -17.953 8.523 1 96.44 202 LYS A O 1
ATOM 1531 N N . GLY A 1 203 ? -10.727 -16.469 10.117 1 96.44 203 GLY A N 1
ATOM 1532 C CA . GLY A 1 203 ? -10.812 -17.5 11.133 1 96.44 203 GLY A CA 1
ATOM 1533 C C . GLY A 1 203 ? -9.461 -17.984 11.617 1 96.44 203 GLY A C 1
ATOM 1534 O O . GLY A 1 203 ? -8.578 -17.172 11.922 1 96.44 203 GLY A O 1
ATOM 1535 N N . ASP A 1 204 ? -9.297 -19.297 11.727 1 98.31 204 ASP A N 1
ATOM 1536 C CA . ASP A 1 204 ? -8.055 -19.859 12.242 1 98.31 204 ASP A CA 1
ATOM 1537 C C . ASP A 1 204 ? -7.039 -20.078 11.117 1 98.31 204 ASP A C 1
ATOM 1539 O O . ASP A 1 204 ? -7.141 -21.047 10.359 1 98.31 204 ASP A O 1
ATOM 1543 N N . ILE A 1 205 ? -6.059 -19.266 11.133 1 98.81 205 ILE A N 1
ATOM 1544 C CA . ILE A 1 205 ? -5.086 -19.219 10.047 1 98.81 205 ILE A CA 1
ATOM 1545 C C . ILE A 1 205 ? -4.305 -20.531 9.992 1 98.81 205 ILE A C 1
ATOM 1547 O O . ILE A 1 205 ? -4.102 -21.109 8.922 1 98.81 205 ILE A O 1
ATOM 1551 N N . LYS A 1 206 ? -3.842 -21 11.109 1 98.5 206 LYS A N 1
ATOM 1552 C CA . LYS A 1 206 ? -3.057 -22.234 11.164 1 98.5 206 LYS A CA 1
ATOM 1553 C C . LYS A 1 206 ? -3.861 -23.422 10.648 1 98.5 206 LYS A C 1
ATOM 1555 O O . LYS A 1 206 ? -3.383 -24.188 9.812 1 98.5 206 LYS A O 1
ATOM 1560 N N . ASP A 1 207 ? -5.078 -23.516 11.109 1 98.56 207 ASP A N 1
ATOM 1561 C CA . ASP A 1 207 ? -5.945 -24.625 10.695 1 98.56 207 ASP A CA 1
ATOM 1562 C C . ASP A 1 207 ? -6.277 -24.531 9.211 1 98.56 207 ASP A C 1
ATOM 1564 O O . ASP A 1 207 ? -6.258 -25.547 8.5 1 98.56 207 ASP A O 1
ATOM 1568 N N . ASN A 1 208 ? -6.66 -23.344 8.766 1 98.81 208 ASN A N 1
ATOM 1569 C CA . ASN A 1 208 ? -6.98 -23.156 7.359 1 98.81 208 ASN A CA 1
ATOM 1570 C C . ASN A 1 208 ? -5.809 -23.531 6.457 1 98.81 208 ASN A C 1
ATOM 1572 O O . ASN A 1 208 ? -5.992 -24.219 5.449 1 98.81 208 ASN A O 1
ATOM 1576 N N . THR A 1 209 ? -4.613 -23.094 6.859 1 98.88 209 THR A N 1
ATOM 1577 C CA . THR A 1 209 ? -3.41 -23.391 6.086 1 98.88 209 THR A CA 1
ATOM 1578 C C . THR A 1 209 ? -3.115 -24.875 6.07 1 98.88 209 THR A C 1
ATOM 1580 O O . THR A 1 209 ? -2.846 -25.453 5.012 1 98.88 209 THR A O 1
ATOM 1583 N N . ALA A 1 210 ? -3.221 -25.484 7.223 1 98.5 210 ALA A N 1
ATOM 1584 C CA . ALA A 1 210 ? -2.963 -26.922 7.336 1 98.5 210 ALA A CA 1
ATOM 1585 C C . ALA A 1 210 ? -3.918 -27.719 6.453 1 98.5 210 ALA A C 1
ATOM 1587 O O . ALA A 1 210 ? -3.514 -28.688 5.812 1 98.5 210 ALA A O 1
ATOM 1588 N N . LYS A 1 211 ? -5.145 -27.312 6.469 1 98.25 211 LYS A N 1
ATOM 1589 C CA . LYS A 1 211 ? -6.137 -28 5.648 1 98.25 211 LYS A CA 1
ATOM 1590 C C . LYS A 1 211 ? -5.793 -27.891 4.164 1 98.25 211 LYS A C 1
ATOM 1592 O O . LYS A 1 211 ? -5.91 -28.859 3.418 1 98.25 211 LYS A O 1
ATOM 1597 N N . PHE A 1 212 ? -5.418 -26.703 3.736 1 98.69 212 PHE A N 1
ATOM 1598 C CA . PHE A 1 212 ? -4.949 -26.547 2.365 1 98.69 212 PHE A CA 1
ATOM 1599 C C . PHE A 1 212 ? -3.791 -27.5 2.072 1 98.69 212 PHE A C 1
ATOM 1601 O O . PHE A 1 212 ? -3.789 -28.188 1.052 1 98.69 212 PHE A O 1
ATOM 1608 N N . MET A 1 213 ? -2.807 -27.516 3.014 1 98.19 213 MET A N 1
ATOM 1609 C CA . MET A 1 213 ? -1.607 -28.328 2.816 1 98.19 213 MET A CA 1
ATOM 1610 C C . MET A 1 213 ? -1.959 -29.812 2.719 1 98.19 213 MET A C 1
ATOM 1612 O O . MET A 1 213 ? -1.357 -30.547 1.934 1 98.19 213 MET A O 1
ATOM 1616 N N . GLU A 1 214 ? -2.895 -30.188 3.447 1 97.62 214 GLU A N 1
ATOM 1617 C CA . GLU A 1 214 ? -3.346 -31.578 3.381 1 97.62 214 GLU A CA 1
ATOM 1618 C C . GLU A 1 214 ? -3.889 -31.922 1.997 1 97.62 214 GLU A C 1
ATOM 1620 O O . GLU A 1 214 ? -3.561 -32.969 1.435 1 97.62 214 GLU A O 1
ATOM 1625 N N . ILE A 1 215 ? -4.668 -31.062 1.47 1 97.44 215 ILE A N 1
ATOM 1626 C CA . ILE A 1 215 ? -5.266 -31.281 0.156 1 97.44 215 ILE A CA 1
ATOM 1627 C C . ILE A 1 215 ? -4.176 -31.25 -0.915 1 97.44 215 ILE A C 1
ATOM 1629 O O . ILE A 1 215 ? -4.145 -32.125 -1.791 1 97.44 215 ILE A O 1
ATOM 1633 N N . LEU A 1 216 ? -3.289 -30.328 -0.81 1 97.56 216 LEU A N 1
ATOM 1634 C CA . LEU A 1 216 ? -2.236 -30.141 -1.802 1 97.56 216 LEU A CA 1
ATOM 1635 C C . LEU A 1 216 ? -1.275 -31.312 -1.808 1 97.56 216 LEU A C 1
ATOM 1637 O O . LEU A 1 216 ? -0.723 -31.672 -2.854 1 97.56 216 LEU A O 1
ATOM 1641 N N . ASN A 1 217 ? -1.124 -31.922 -0.645 1 93.81 217 ASN A N 1
ATOM 1642 C CA . ASN A 1 217 ? -0.206 -33.062 -0.522 1 93.81 217 ASN A CA 1
ATOM 1643 C C . ASN A 1 217 ? -0.893 -34.375 -0.854 1 93.81 217 ASN A C 1
ATOM 1645 O O . ASN A 1 217 ? -0.249 -35.438 -0.876 1 93.81 217 ASN A O 1
ATOM 1649 N N . GLY A 1 218 ? -2.139 -34.375 -1.228 1 86.5 218 GLY A N 1
ATOM 1650 C CA . GLY A 1 218 ? -2.855 -35.594 -1.6 1 86.5 218 GLY A CA 1
ATOM 1651 C C . GLY A 1 218 ? -3.295 -36.406 -0.405 1 86.5 218 GLY A C 1
ATOM 1652 O O . GLY A 1 218 ? -3.582 -37.594 -0.538 1 86.5 218 GLY A O 1
ATOM 1653 N N . ASN A 1 219 ? -3.039 -35.812 0.695 1 68.38 219 ASN A N 1
ATOM 1654 C CA . ASN A 1 219 ? -3.412 -36.562 1.893 1 68.38 219 ASN A CA 1
ATOM 1655 C C . ASN A 1 219 ? -4.918 -36.5 2.133 1 68.38 219 ASN A C 1
ATOM 1657 O O . ASN A 1 219 ? -5.395 -36.938 3.191 1 68.38 219 ASN A O 1
ATOM 1661 N N . VAL A 1 220 ? -5.676 -36.188 1.186 1 56.12 220 VAL A N 1
ATOM 1662 C CA . VAL A 1 220 ? -7.113 -36.25 1.436 1 56.12 220 VAL A CA 1
ATOM 1663 C C . VAL A 1 220 ? -7.703 -37.469 0.735 1 56.12 220 VAL A C 1
ATOM 1665 O O . VAL A 1 220 ? -7.211 -37.906 -0.314 1 56.12 220 VAL A O 1
ATOM 1668 N N . MET B 1 1 ? -4.238 27.828 18.422 1 86.5 1 MET B N 1
ATOM 1669 C CA . MET B 1 1 ? -4.25 26.562 17.672 1 86.5 1 MET B CA 1
ATOM 1670 C C . MET B 1 1 ? -3.473 25.484 18.422 1 86.5 1 MET B C 1
ATOM 1672 O O . MET B 1 1 ? -2.475 25.781 19.078 1 86.5 1 MET B O 1
ATOM 1676 N N . LYS B 1 2 ? -4.008 24.266 18.422 1 95.06 2 LYS B N 1
ATOM 1677 C CA . LYS B 1 2 ? -3.338 23.156 19.109 1 95.06 2 LYS B CA 1
ATOM 1678 C C . LYS B 1 2 ? -2.203 22.594 18.25 1 95.06 2 LYS B C 1
ATOM 1680 O O . LYS B 1 2 ? -2.354 22.422 17.047 1 95.06 2 LYS B O 1
ATOM 1685 N N . ASN B 1 3 ? -1.02 22.438 18.844 1 98.19 3 ASN B N 1
ATOM 1686 C CA . ASN B 1 3 ? 0.079 21.766 18.172 1 98.19 3 ASN B CA 1
ATOM 1687 C C . ASN B 1 3 ? -0.105 20.25 18.188 1 98.19 3 ASN B C 1
ATOM 1689 O O . ASN B 1 3 ? -0.391 19.656 19.234 1 98.19 3 ASN B O 1
ATOM 1693 N N . ILE B 1 4 ? 0.026 19.625 17 1 98.69 4 ILE B N 1
ATOM 1694 C CA . ILE B 1 4 ? -0.306 18.203 16.844 1 98.69 4 ILE B CA 1
ATOM 1695 C C . ILE B 1 4 ? 0.866 17.469 16.203 1 98.69 4 ILE B C 1
ATOM 1697 O O . ILE B 1 4 ? 1.484 17.984 15.258 1 98.69 4 ILE B O 1
ATOM 1701 N N . LEU B 1 5 ? 1.21 16.359 16.797 1 98.88 5 LEU B N 1
ATOM 1702 C CA . LEU B 1 5 ? 2.125 15.43 16.125 1 98.88 5 LEU B CA 1
ATOM 1703 C C . LEU B 1 5 ? 1.354 14.375 15.336 1 98.88 5 LEU B C 1
ATOM 1705 O O . LEU B 1 5 ? 0.365 13.828 15.82 1 98.88 5 LEU B O 1
ATOM 1709 N N . ALA B 1 6 ? 1.741 14.125 14.109 1 98.88 6 ALA B N 1
ATOM 1710 C CA . ALA B 1 6 ? 1.167 13.109 13.227 1 98.88 6 ALA B CA 1
ATOM 1711 C C . ALA B 1 6 ? 2.234 12.133 12.75 1 98.88 6 ALA B C 1
ATOM 1713 O O . ALA B 1 6 ? 2.775 12.273 11.656 1 98.88 6 ALA B O 1
ATOM 1714 N N . PRO B 1 7 ? 2.539 11.102 13.523 1 98.88 7 PRO B N 1
ATOM 1715 C CA . PRO B 1 7 ? 3.527 10.109 13.086 1 98.88 7 PRO B CA 1
ATOM 1716 C C . PRO B 1 7 ? 3.152 9.453 11.758 1 98.88 7 PRO B C 1
ATOM 1718 O O . PRO B 1 7 ? 2.023 8.984 11.594 1 98.88 7 PRO B O 1
ATOM 1721 N N . SER B 1 8 ? 4.066 9.5 10.82 1 98.81 8 SER B N 1
ATOM 1722 C CA . SER B 1 8 ? 3.836 8.875 9.523 1 98.81 8 SER B CA 1
ATOM 1723 C C . SER B 1 8 ? 4.211 7.395 9.555 1 98.81 8 SER B C 1
ATOM 1725 O O . SER B 1 8 ? 5.383 7.047 9.695 1 98.81 8 SER B O 1
ATOM 1727 N N . ILE B 1 9 ? 3.301 6.543 9.234 1 98.5 9 ILE B N 1
ATOM 1728 C CA . ILE B 1 9 ? 3.555 5.109 9.359 1 98.5 9 ILE B CA 1
ATOM 1729 C C . ILE B 1 9 ? 4.316 4.609 8.133 1 98.5 9 ILE B C 1
ATOM 1731 O O . ILE B 1 9 ? 4.664 3.432 8.055 1 98.5 9 ILE B O 1
ATOM 1735 N N . LEU B 1 10 ? 4.605 5.504 7.238 1 98.31 10 LEU B N 1
ATOM 1736 C CA . LEU B 1 10 ? 5.496 5.133 6.145 1 98.31 10 LEU B CA 1
ATOM 1737 C C . LEU B 1 10 ? 6.801 4.555 6.676 1 98.31 10 LEU B C 1
ATOM 1739 O O . LEU B 1 10 ? 7.418 3.705 6.027 1 98.31 10 LEU B O 1
ATOM 1743 N N . SER B 1 11 ? 7.227 4.973 7.898 1 97.81 11 SER B N 1
ATOM 1744 C CA . SER B 1 11 ? 8.484 4.543 8.5 1 97.81 11 SER B CA 1
ATOM 1745 C C . SER B 1 11 ? 8.242 3.467 9.562 1 97.81 11 SER B C 1
ATOM 1747 O O . SER B 1 11 ? 9.172 3.059 10.258 1 97.81 11 SER B O 1
ATOM 1749 N N . ALA B 1 12 ? 7.059 2.986 9.703 1 98.19 12 ALA B N 1
ATOM 1750 C CA . ALA B 1 12 ? 6.727 2.021 10.742 1 98.19 12 ALA B CA 1
ATOM 1751 C C . ALA B 1 12 ? 7.129 0.608 10.336 1 98.19 12 ALA B C 1
ATOM 1753 O O . ALA B 1 12 ? 7.496 0.371 9.18 1 98.19 12 ALA B O 1
ATOM 1754 N N . ASP B 1 13 ? 7.176 -0.292 11.289 1 98.19 13 ASP B N 1
ATOM 1755 C CA . ASP B 1 13 ? 7.344 -1.725 11.07 1 98.19 13 ASP B CA 1
ATOM 1756 C C . ASP B 1 13 ? 5.992 -2.414 10.891 1 98.19 13 ASP B C 1
ATOM 1758 O O . ASP B 1 13 ? 5.266 -2.631 11.859 1 98.19 13 ASP B O 1
ATOM 1762 N N . PHE B 1 14 ? 5.734 -2.854 9.68 1 98.56 14 PHE B N 1
ATOM 1763 C CA . PHE B 1 14 ? 4.41 -3.363 9.352 1 98.56 14 PHE B CA 1
ATOM 1764 C C . PHE B 1 14 ? 4.203 -4.754 9.938 1 98.56 14 PHE B C 1
ATOM 1766 O O . PHE B 1 14 ? 3.074 -5.246 9.992 1 98.56 14 PHE B O 1
ATOM 1773 N N . LYS B 1 15 ? 5.328 -5.383 10.453 1 98.31 15 LYS B N 1
ATOM 1774 C CA . LYS B 1 15 ? 5.164 -6.672 11.117 1 98.31 15 LYS B CA 1
ATOM 1775 C C . LYS B 1 15 ? 4.402 -6.516 12.43 1 98.31 15 LYS B C 1
ATOM 1777 O O . LYS B 1 15 ? 3.766 -7.465 12.898 1 98.31 15 LYS B O 1
ATOM 1782 N N . ILE B 1 16 ? 4.551 -5.262 12.977 1 98.19 16 ILE B N 1
ATOM 1783 C CA . ILE B 1 16 ? 3.984 -5.031 14.305 1 98.19 16 ILE B CA 1
ATOM 1784 C C . ILE B 1 16 ? 3.336 -3.65 14.352 1 98.19 16 ILE B C 1
ATOM 1786 O O . ILE B 1 16 ? 3.475 -2.93 15.344 1 98.19 16 ILE B O 1
ATOM 1790 N N . LEU B 1 17 ? 2.682 -3.279 13.328 1 98.62 17 LEU B N 1
ATOM 1791 C CA . LEU B 1 17 ? 2.148 -1.932 13.156 1 98.62 17 LEU B CA 1
ATOM 1792 C C . LEU B 1 17 ? 1.202 -1.568 14.297 1 98.62 17 LEU B C 1
ATOM 1794 O O . LEU B 1 17 ? 1.258 -0.455 14.82 1 98.62 17 LEU B O 1
ATOM 1798 N N . GLY B 1 18 ? 0.355 -2.531 14.695 1 98.5 18 GLY B N 1
ATOM 1799 C CA . GLY B 1 18 ? -0.58 -2.275 15.773 1 98.5 18 GLY B CA 1
ATOM 1800 C C . GLY B 1 18 ? 0.1 -1.841 17.062 1 98.5 18 GLY B C 1
ATOM 1801 O O . GLY B 1 18 ? -0.326 -0.876 17.703 1 98.5 18 GLY B O 1
ATOM 1802 N N . GLU B 1 19 ? 1.087 -2.479 17.391 1 98.31 19 GLU B N 1
ATOM 1803 C CA . GLU B 1 19 ? 1.855 -2.154 18.594 1 98.31 19 GLU B CA 1
ATOM 1804 C C . GLU B 1 19 ? 2.484 -0.768 18.484 1 98.31 19 GLU B C 1
ATOM 1806 O O . GLU B 1 19 ? 2.48 -0.004 19.453 1 98.31 19 GLU B O 1
ATOM 1811 N N . GLN B 1 20 ? 2.979 -0.455 17.328 1 98.69 20 GLN B N 1
ATOM 1812 C CA . GLN B 1 20 ? 3.67 0.82 17.172 1 98.69 20 GLN B CA 1
ATOM 1813 C C . GLN B 1 20 ? 2.689 1.987 17.203 1 98.69 20 GLN B C 1
ATOM 1815 O O . GLN B 1 20 ? 3.018 3.066 17.703 1 98.69 20 GLN B O 1
ATOM 1820 N N . LEU B 1 21 ? 1.486 1.74 16.672 1 98.69 21 LEU B N 1
ATOM 1821 C CA . LEU B 1 21 ? 0.445 2.756 16.797 1 98.69 21 LEU B CA 1
ATOM 1822 C C . LEU B 1 21 ? 0.125 3.039 18.25 1 98.69 21 LEU B C 1
ATOM 1824 O O . LEU B 1 21 ? -0.033 4.199 18.656 1 98.69 21 LEU B O 1
ATOM 1828 N N . LYS B 1 22 ? 0.071 2.025 19.047 1 98.5 22 LYS B N 1
ATOM 1829 C CA . LYS B 1 22 ? -0.235 2.172 20.469 1 98.5 22 LYS B CA 1
ATOM 1830 C C . LYS B 1 22 ? 0.861 2.953 21.188 1 98.5 22 LYS B C 1
ATOM 1832 O O . LYS B 1 22 ? 0.575 3.764 22.078 1 98.5 22 LYS B O 1
ATOM 1837 N N . LEU B 1 23 ? 2.061 2.727 20.812 1 98.75 23 LEU B N 1
ATOM 1838 C CA . LEU B 1 23 ? 3.186 3.422 21.422 1 98.75 23 LEU B CA 1
ATOM 1839 C C . LEU B 1 23 ? 3.096 4.926 21.172 1 98.75 23 LEU B C 1
ATOM 1841 O O . LEU B 1 23 ? 3.312 5.723 22.094 1 98.75 23 LEU B O 1
ATOM 1845 N N . THR B 1 24 ? 2.799 5.301 19.922 1 98.81 24 THR B N 1
ATOM 1846 C CA . THR B 1 24 ? 2.68 6.723 19.609 1 98.81 24 THR B CA 1
ATOM 1847 C C . THR B 1 24 ? 1.467 7.328 20.312 1 98.81 24 THR B C 1
ATOM 1849 O O . THR B 1 24 ? 1.524 8.453 20.797 1 98.81 24 THR B O 1
ATOM 1852 N N . GLU B 1 25 ? 0.391 6.598 20.391 1 98.62 25 GLU B N 1
ATOM 1853 C CA . GLU B 1 25 ? -0.828 7.039 21.062 1 98.62 25 GLU B CA 1
ATOM 1854 C C . GLU B 1 25 ? -0.578 7.297 22.547 1 98.62 25 GLU B C 1
ATOM 1856 O O . GLU B 1 25 ? -0.921 8.367 23.062 1 98.62 25 GLU B O 1
ATOM 1861 N N . GLU B 1 26 ? 0.04 6.355 23.188 1 98.44 26 GLU B N 1
ATOM 1862 C CA . GLU B 1 26 ? 0.311 6.441 24.609 1 98.44 26 GLU B CA 1
ATOM 1863 C C . GLU B 1 26 ? 1.259 7.594 24.922 1 98.44 26 GLU B C 1
ATOM 1865 O O . GLU B 1 26 ? 1.199 8.172 26.016 1 98.44 26 GLU B O 1
ATOM 1870 N N . ALA B 1 27 ? 2.055 7.918 23.938 1 98.62 27 ALA B N 1
ATOM 1871 C CA . ALA B 1 27 ? 3.043 8.977 24.141 1 98.62 27 ALA B CA 1
ATOM 1872 C C . ALA B 1 27 ? 2.455 10.344 23.812 1 98.62 27 ALA B C 1
ATOM 1874 O O . ALA B 1 27 ? 3.129 11.367 2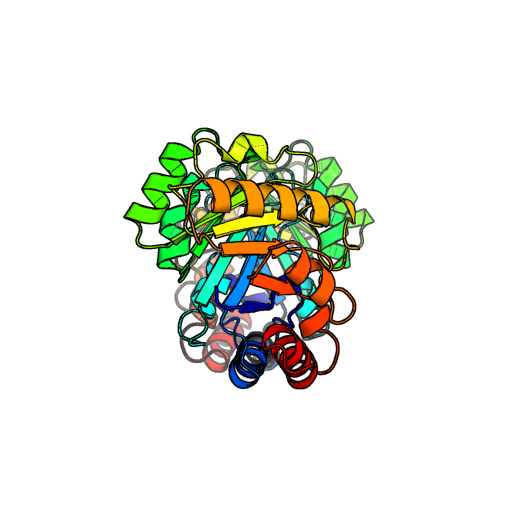3.953 1 98.62 27 ALA B O 1
ATOM 1875 N N . GLY B 1 28 ? 1.254 10.367 23.281 1 98.25 28 GLY B N 1
ATOM 1876 C CA . GLY B 1 28 ? 0.542 11.641 23.234 1 98.25 28 GLY B CA 1
ATOM 1877 C C . GLY B 1 28 ? 0.265 12.125 21.828 1 98.25 28 GLY B C 1
ATOM 1878 O O . GLY B 1 28 ? -0.366 13.164 21.641 1 98.25 28 GLY B O 1
ATOM 1879 N N . ALA B 1 29 ? 0.696 11.359 20.812 1 98.75 29 ALA B N 1
ATOM 1880 C CA . ALA B 1 29 ? 0.409 11.773 19.453 1 98.75 29 ALA B CA 1
ATOM 1881 C C . ALA B 1 29 ? -1.084 11.68 19.141 1 98.75 29 ALA B C 1
ATOM 1883 O O . ALA B 1 29 ? -1.709 10.648 19.406 1 98.75 29 ALA B O 1
ATOM 1884 N N . GLU B 1 30 ? -1.595 12.625 18.531 1 98.31 30 GLU B N 1
ATOM 1885 C CA . GLU B 1 30 ? -3.043 12.672 18.359 1 98.31 30 GLU B CA 1
ATOM 1886 C C . GLU B 1 30 ? -3.445 12.203 16.969 1 98.31 30 GLU B C 1
ATOM 1888 O O . GLU B 1 30 ? -4.602 11.836 16.734 1 98.31 30 GLU B O 1
ATOM 1893 N N . TYR B 1 31 ? -2.535 12.281 16.016 1 98.88 31 TYR B N 1
ATOM 1894 C CA . TYR B 1 31 ? -2.809 11.859 14.641 1 98.88 31 TYR B CA 1
ATOM 1895 C C . TYR B 1 31 ? -1.936 10.664 14.258 1 98.88 31 TYR B C 1
ATOM 1897 O O . TYR B 1 31 ? -0.94 10.375 14.93 1 98.88 31 TYR B O 1
ATOM 1905 N N . ILE B 1 32 ? -2.307 9.938 13.336 1 98.94 32 ILE B N 1
ATOM 1906 C CA . ILE B 1 32 ? -1.486 9.062 12.5 1 98.94 32 ILE B CA 1
ATOM 1907 C C . ILE B 1 32 ? -1.521 9.547 11.055 1 98.94 32 ILE B C 1
ATOM 1909 O O . ILE B 1 32 ? -2.596 9.773 10.492 1 98.94 32 ILE B O 1
ATOM 1913 N N . HIS B 1 33 ? -0.342 9.812 10.555 1 98.94 33 HIS B N 1
ATOM 1914 C CA . HIS B 1 33 ? -0.246 10.219 9.156 1 98.94 33 HIS B CA 1
ATOM 1915 C C . HIS B 1 33 ? -0.106 9.008 8.234 1 98.94 33 HIS B C 1
ATOM 1917 O O . HIS B 1 33 ? 0.743 8.148 8.469 1 98.94 33 HIS B O 1
ATOM 1923 N N . PHE B 1 34 ? -0.957 8.891 7.254 1 98.88 34 PHE B N 1
ATOM 1924 C CA . PHE B 1 34 ? -1.097 7.758 6.352 1 98.88 34 PHE B CA 1
ATOM 1925 C C . PHE B 1 34 ? -0.849 8.18 4.906 1 98.88 34 PHE B C 1
ATOM 1927 O O . PHE B 1 34 ? -1.716 8.781 4.273 1 98.88 34 PHE B O 1
ATOM 1934 N N . ASP B 1 35 ? 0.294 7.828 4.367 1 98.81 35 ASP B N 1
ATOM 1935 C CA . ASP B 1 35 ? 0.717 8.258 3.037 1 98.81 35 ASP B CA 1
ATOM 1936 C C . ASP B 1 35 ? 0.308 7.238 1.976 1 98.81 35 ASP B C 1
ATOM 1938 O O . ASP B 1 35 ? 0.84 6.129 1.936 1 98.81 35 ASP B O 1
ATOM 1942 N N . VAL B 1 36 ? -0.587 7.641 1.089 1 98.88 36 VAL B N 1
ATOM 1943 C CA . VAL B 1 36 ? -0.993 6.797 -0.031 1 98.88 36 VAL B CA 1
ATOM 1944 C C . VAL B 1 36 ? -0.286 7.258 -1.305 1 98.88 36 VAL B C 1
ATOM 1946 O O . VAL B 1 36 ? -0.38 8.422 -1.688 1 98.88 36 VAL B O 1
ATOM 1949 N N . MET B 1 37 ? 0.45 6.391 -1.925 1 98.69 37 MET B N 1
ATOM 1950 C CA . MET B 1 37 ? 1.187 6.66 -3.156 1 98.69 37 MET B CA 1
ATOM 1951 C C . MET B 1 37 ? 0.826 5.648 -4.238 1 98.69 37 MET B C 1
ATOM 1953 O O . MET B 1 37 ? 0.738 4.449 -3.967 1 98.69 37 MET B O 1
ATOM 1957 N N . ASP B 1 38 ? 0.641 6.09 -5.492 1 97.88 38 ASP B N 1
ATOM 1958 C CA . ASP B 1 38 ? 0.064 5.219 -6.512 1 97.88 38 ASP B CA 1
ATOM 1959 C C . ASP B 1 38 ? 1.089 4.887 -7.594 1 97.88 38 ASP B C 1
ATOM 1961 O O . ASP B 1 38 ? 0.765 4.219 -8.578 1 97.88 38 ASP B O 1
ATOM 1965 N N . GLY B 1 39 ? 2.279 5.418 -7.477 1 96.81 39 GLY B N 1
ATOM 1966 C CA . GLY B 1 39 ? 3.297 5.137 -8.477 1 96.81 39 GLY B CA 1
ATOM 1967 C C . GLY B 1 39 ? 3.154 5.984 -9.727 1 96.81 39 GLY B C 1
ATOM 1968 O O . GLY B 1 39 ? 3.977 5.891 -10.641 1 96.81 39 GLY B O 1
ATOM 1969 N N . MET B 1 40 ? 2.191 6.801 -9.883 1 96.12 40 MET B N 1
ATOM 1970 C CA . MET B 1 40 ? 1.925 7.629 -11.055 1 96.12 40 MET B CA 1
ATOM 1971 C C . MET B 1 40 ? 2.074 9.109 -10.719 1 96.12 40 MET B C 1
ATOM 1973 O O . MET B 1 40 ? 2.895 9.805 -11.32 1 96.12 40 MET B O 1
ATOM 1977 N N . PHE B 1 41 ? 1.32 9.562 -9.727 1 97.81 41 PHE B N 1
ATOM 1978 C CA . PHE B 1 41 ? 1.488 10.945 -9.281 1 97.81 41 PHE B CA 1
ATOM 1979 C C . PHE B 1 41 ? 2.859 11.148 -8.648 1 97.81 41 PHE B C 1
ATOM 1981 O O . PHE B 1 41 ? 3.484 12.195 -8.828 1 97.81 41 PHE B O 1
ATOM 1988 N N . VAL B 1 42 ? 3.279 10.148 -7.863 1 97.5 42 VAL B N 1
ATOM 1989 C CA . VAL B 1 42 ? 4.633 10.039 -7.332 1 97.5 42 VAL B CA 1
ATOM 1990 C C . VAL B 1 42 ? 5.242 8.703 -7.738 1 97.5 42 VAL B C 1
ATOM 1992 O O . VAL B 1 42 ? 4.516 7.766 -8.078 1 97.5 42 VAL B O 1
ATOM 1995 N N . PRO B 1 43 ? 6.547 8.578 -7.699 1 95.19 43 PRO B N 1
ATOM 1996 C CA . PRO B 1 43 ? 7.18 7.402 -8.297 1 95.19 43 PRO B CA 1
ATOM 1997 C C . PRO B 1 43 ? 7.055 6.156 -7.426 1 95.19 43 PRO B C 1
ATOM 1999 O O . PRO B 1 43 ? 7.242 5.039 -7.91 1 95.19 43 PRO B O 1
ATOM 2002 N N . SER B 1 44 ? 6.656 6.199 -6.223 1 96.62 44 SER B N 1
ATOM 2003 C CA . SER B 1 44 ? 6.613 5.055 -5.32 1 96.62 44 SER B CA 1
ATOM 2004 C C . SER B 1 44 ? 5.18 4.578 -5.102 1 96.62 44 SER B C 1
ATOM 2006 O O . SER B 1 44 ? 4.23 5.336 -5.305 1 96.62 44 SER B O 1
ATOM 2008 N N . ILE B 1 45 ? 5.086 3.328 -4.746 1 98.19 45 ILE B N 1
ATOM 2009 C CA . ILE B 1 45 ? 3.816 2.76 -4.301 1 98.19 45 ILE B CA 1
ATOM 2010 C C . ILE B 1 45 ? 3.902 2.41 -2.818 1 98.19 45 ILE B C 1
ATOM 2012 O O . ILE B 1 45 ? 4.77 1.635 -2.404 1 98.19 45 ILE B O 1
ATOM 2016 N N . SER B 1 46 ? 3.062 2.98 -2.037 1 98.44 46 SER B N 1
ATOM 2017 C CA . SER B 1 46 ? 3.117 2.727 -0.601 1 98.44 46 SER B CA 1
ATOM 2018 C C . SER B 1 46 ? 2.043 1.733 -0.175 1 98.44 46 SER B C 1
ATOM 2020 O O . SER B 1 46 ? 2.193 0.526 -0.373 1 98.44 46 SER B O 1
ATOM 2022 N N . PHE B 1 47 ? 0.952 2.203 0.408 1 98.75 47 PHE B N 1
ATOM 2023 C CA . PHE B 1 47 ? -0.143 1.353 0.858 1 98.75 47 PHE B CA 1
ATOM 2024 C C . PHE B 1 47 ? -1.47 2.1 0.796 1 98.75 47 PHE B C 1
ATOM 2026 O O . PHE B 1 47 ? -1.492 3.326 0.685 1 98.75 47 PHE B O 1
ATOM 2033 N N . GLY B 1 48 ? -2.539 1.32 0.795 1 98.44 48 GLY B N 1
ATOM 2034 C CA . GLY B 1 48 ? -3.852 1.914 0.603 1 98.44 48 GLY B CA 1
ATOM 2035 C C . GLY B 1 48 ? -4.914 1.323 1.512 1 98.44 48 GLY B C 1
ATOM 2036 O O . GLY B 1 48 ? -4.703 1.201 2.721 1 98.44 48 GLY B O 1
ATOM 2037 N N . MET B 1 49 ? -6.031 1 0.929 1 98.12 49 MET B N 1
ATOM 2038 C CA . MET B 1 49 ? -7.27 0.75 1.659 1 98.12 49 MET B CA 1
ATOM 2039 C C . MET B 1 49 ? -7.133 -0.469 2.564 1 98.12 49 MET B C 1
ATOM 2041 O O . MET B 1 49 ? -7.582 -0.449 3.711 1 98.12 49 MET B O 1
ATOM 2045 N N . PRO B 1 50 ? -6.477 -1.583 2.129 1 97.81 50 PRO B N 1
ATOM 2046 C CA . PRO B 1 50 ? -6.43 -2.752 3.012 1 97.81 50 PRO B CA 1
ATOM 2047 C C . PRO B 1 50 ? -5.684 -2.477 4.312 1 97.81 50 PRO B C 1
ATOM 2049 O O . PRO B 1 50 ? -6.098 -2.945 5.379 1 97.81 50 PRO B O 1
ATOM 2052 N N . VAL B 1 51 ? -4.652 -1.703 4.223 1 98.69 51 VAL B N 1
ATOM 2053 C CA . VAL B 1 51 ? -3.879 -1.369 5.414 1 98.69 51 VAL B CA 1
ATOM 2054 C C . VAL B 1 51 ? -4.695 -0.442 6.312 1 98.69 51 VAL B C 1
ATOM 2056 O O . VAL B 1 51 ? -4.766 -0.649 7.527 1 98.69 51 VAL B O 1
ATOM 2059 N N . LEU B 1 52 ? -5.305 0.536 5.668 1 98.81 52 LEU B N 1
ATOM 2060 C CA . LEU B 1 52 ? -6.102 1.491 6.43 1 98.81 52 LEU B CA 1
ATOM 2061 C C . LEU B 1 52 ? -7.25 0.792 7.148 1 98.81 52 LEU B C 1
ATOM 2063 O O . LEU B 1 52 ? -7.492 1.037 8.328 1 98.81 52 LEU B O 1
ATOM 2067 N N . ALA B 1 53 ? -7.926 -0.069 6.453 1 97.88 53 ALA B N 1
ATOM 2068 C CA . ALA B 1 53 ? -9.039 -0.809 7.035 1 97.88 53 ALA B CA 1
ATOM 2069 C C . ALA B 1 53 ? -8.586 -1.664 8.211 1 97.88 53 ALA B C 1
ATOM 2071 O O . ALA B 1 53 ? -9.32 -1.833 9.188 1 97.88 53 ALA B O 1
ATOM 2072 N N . SER B 1 54 ? -7.418 -2.166 8.148 1 97.44 54 SER B N 1
ATOM 2073 C CA . SER B 1 54 ? -6.867 -3.027 9.188 1 97.44 54 SER B CA 1
ATOM 2074 C C . SER B 1 54 ? -6.629 -2.252 10.477 1 97.44 54 SER B C 1
ATOM 2076 O O . SER B 1 54 ? -6.746 -2.811 11.57 1 97.44 54 SER B O 1
ATOM 2078 N N . ILE B 1 55 ? -6.309 -0.98 10.32 1 97.69 55 ILE B N 1
ATOM 2079 C CA . ILE B 1 55 ? -5.906 -0.279 11.531 1 97.69 55 ILE B CA 1
ATOM 2080 C C . ILE B 1 55 ? -7.051 0.604 12.023 1 97.69 55 ILE B C 1
ATOM 2082 O O . ILE B 1 55 ? -6.93 1.271 13.055 1 97.69 55 ILE B O 1
ATOM 2086 N N . LYS B 1 56 ? -8.109 0.601 11.25 1 96.06 56 LYS B N 1
ATOM 2087 C CA . LYS B 1 56 ? -9.312 1.292 11.703 1 96.06 56 LYS B CA 1
ATOM 2088 C C . LYS B 1 56 ? -9.789 0.744 13.047 1 96.06 56 LYS B C 1
ATOM 2090 O O . LYS B 1 56 ? -9.961 -0.467 13.203 1 96.06 56 LYS B O 1
ATOM 2095 N N . GLY B 1 57 ? -9.953 1.587 14.031 1 93.56 57 GLY B N 1
ATOM 2096 C CA . GLY B 1 57 ? -10.43 1.175 15.344 1 93.56 57 GLY B CA 1
ATOM 2097 C C . GLY B 1 57 ? -9.32 0.677 16.25 1 93.56 57 GLY B C 1
ATOM 2098 O O . GLY B 1 57 ? -9.539 0.435 17.438 1 93.56 57 GLY B O 1
ATOM 2099 N N . ALA B 1 58 ? -8.109 0.531 15.703 1 95.44 58 ALA B N 1
ATOM 2100 C CA . ALA B 1 58 ? -6.98 0.036 16.484 1 95.44 58 ALA B CA 1
ATOM 2101 C C . ALA B 1 58 ? -6.402 1.137 17.375 1 95.44 58 ALA B C 1
ATOM 2103 O O . ALA B 1 58 ? -5.641 0.859 18.297 1 95.44 58 ALA B O 1
ATOM 2104 N N . THR B 1 59 ? -6.719 2.367 17.078 1 96.75 59 THR B N 1
ATOM 2105 C CA . THR B 1 59 ? -6.262 3.541 17.828 1 96.75 59 THR B CA 1
ATOM 2106 C C . THR B 1 59 ? -7.363 4.594 17.891 1 96.75 59 THR B C 1
ATOM 2108 O O . THR B 1 59 ? -8.312 4.562 17.109 1 96.75 59 THR B O 1
ATOM 2111 N N . THR B 1 60 ? -7.258 5.43 18.828 1 97.5 60 THR B N 1
ATOM 2112 C CA . THR B 1 60 ? -8.188 6.551 18.938 1 97.5 60 THR B CA 1
ATOM 2113 C C . THR B 1 60 ? -7.641 7.773 18.203 1 97.5 60 THR B C 1
ATOM 2115 O O . THR B 1 60 ? -8.32 8.797 18.094 1 97.5 60 THR B O 1
ATOM 2118 N N . GLN B 1 61 ? -6.438 7.641 17.734 1 98.69 61 GLN B N 1
ATOM 2119 C CA . GLN B 1 61 ? -5.82 8.734 17 1 98.69 61 GLN B CA 1
ATOM 2120 C C . GLN B 1 61 ? -6.574 9.023 15.703 1 98.69 61 GLN B C 1
ATOM 2122 O O . GLN B 1 61 ? -7.121 8.109 15.086 1 98.69 61 GLN B O 1
ATOM 2127 N N . ILE B 1 62 ? -6.562 10.273 15.32 1 98.81 62 ILE B N 1
ATOM 2128 C CA . ILE B 1 62 ? -7.156 10.695 14.055 1 98.81 62 ILE B CA 1
ATOM 2129 C C . ILE B 1 62 ? -6.34 10.141 12.891 1 98.81 62 ILE B C 1
ATOM 2131 O O . ILE B 1 62 ? -5.113 10.273 12.867 1 98.81 62 ILE B O 1
ATOM 2135 N N . LEU B 1 63 ? -7.02 9.484 11.961 1 98.88 63 LEU B N 1
ATOM 2136 C CA . LEU B 1 63 ? -6.336 8.977 10.781 1 98.88 63 LEU B CA 1
ATOM 2137 C C . LEU B 1 63 ? -6.273 10.039 9.688 1 98.88 63 LEU B C 1
ATOM 2139 O O . LEU B 1 63 ? -7.258 10.266 8.977 1 98.88 63 LEU B O 1
ATOM 2143 N N . ASP B 1 64 ? -5.094 10.664 9.578 1 98.94 64 ASP B N 1
ATOM 2144 C CA . ASP B 1 64 ? -4.746 11.727 8.633 1 98.94 64 ASP B CA 1
ATOM 2145 C C . ASP B 1 64 ? -4.195 11.141 7.332 1 98.94 64 ASP B C 1
ATOM 2147 O O . ASP B 1 64 ? -2.996 10.867 7.227 1 98.94 64 ASP B O 1
ATOM 2151 N N . VAL B 1 65 ? -5.098 10.961 6.324 1 98.94 65 VAL B N 1
ATOM 2152 C CA . VAL B 1 65 ? -4.758 10.25 5.102 1 98.94 65 VAL B CA 1
ATOM 2153 C C . VAL B 1 65 ? -4.352 11.242 4.016 1 98.94 65 VAL B C 1
ATOM 2155 O O . VAL B 1 65 ? -5.148 12.094 3.615 1 98.94 65 VAL B O 1
ATOM 2158 N N . HIS B 1 66 ? -3.154 11.117 3.576 1 98.94 66 HIS B N 1
ATOM 2159 C CA . HIS B 1 66 ? -2.547 11.961 2.551 1 98.94 66 HIS B CA 1
ATOM 2160 C C . HIS B 1 66 ? -2.48 11.234 1.211 1 98.94 66 HIS B C 1
ATOM 2162 O O . HIS B 1 66 ? -1.646 10.352 1.022 1 98.94 66 HIS B O 1
ATOM 2168 N N . LEU B 1 67 ? -3.381 11.625 0.263 1 98.88 67 LEU B N 1
ATOM 2169 C CA . LEU B 1 67 ? -3.461 10.977 -1.044 1 98.88 67 LEU B CA 1
ATOM 2170 C C . LEU B 1 67 ? -2.502 11.633 -2.031 1 98.88 67 LEU B C 1
ATOM 2172 O O . LEU B 1 67 ? -2.826 12.672 -2.623 1 98.88 67 LEU B O 1
ATOM 2176 N N . MET B 1 68 ? -1.364 11.039 -2.168 1 98.81 68 MET B N 1
ATOM 2177 C CA . MET B 1 68 ? -0.466 11.359 -3.271 1 98.81 68 MET B CA 1
ATOM 2178 C C . MET B 1 68 ? -0.735 10.461 -4.477 1 98.81 68 MET B C 1
ATOM 2180 O O . MET B 1 68 ? 0.118 9.664 -4.859 1 98.81 68 MET B O 1
ATOM 2184 N N . VAL B 1 69 ? -1.902 10.648 -5.094 1 98.5 69 VAL B N 1
ATOM 2185 C CA . VAL B 1 69 ? -2.385 9.758 -6.152 1 98.5 69 VAL B CA 1
ATOM 2186 C C . VAL B 1 69 ? -2.971 10.594 -7.293 1 98.5 69 VAL B C 1
ATOM 2188 O O . VAL B 1 69 ? -3.385 11.734 -7.086 1 98.5 69 VAL B O 1
ATOM 2191 N N . THR B 1 70 ? -3.043 10.016 -8.414 1 97.62 70 THR B N 1
ATOM 2192 C CA . THR B 1 70 ? -3.668 10.633 -9.578 1 97.62 70 THR B CA 1
ATOM 2193 C C . THR B 1 70 ? -5.188 10.672 -9.414 1 97.62 70 THR B C 1
ATOM 2195 O O . TH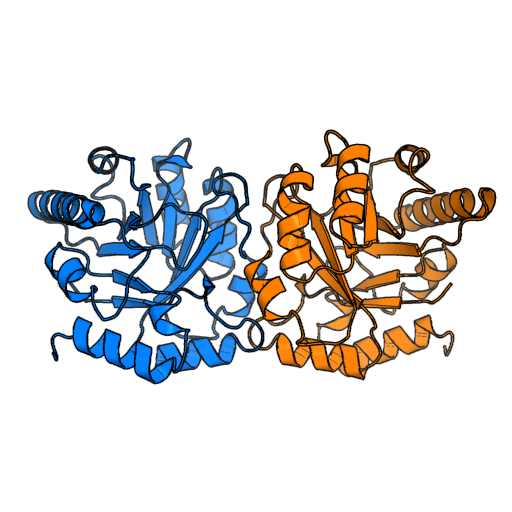R B 1 70 ? -5.812 9.656 -9.117 1 97.62 70 THR B O 1
ATOM 2198 N N . GLU B 1 71 ? -5.785 11.812 -9.586 1 98.12 71 GLU B N 1
ATOM 2199 C CA . GLU B 1 71 ? -7.227 12.031 -9.523 1 98.12 71 GLU B CA 1
ATOM 2200 C C . GLU B 1 71 ? -7.824 11.438 -8.258 1 98.12 71 GLU B C 1
ATOM 2202 O O . GLU B 1 71 ? -8.664 10.531 -8.32 1 98.12 71 GLU B O 1
ATOM 2207 N N . PRO B 1 72 ? -7.488 12.023 -7.172 1 98.69 72 PRO B N 1
ATOM 2208 C CA . PRO B 1 72 ? -7.852 11.453 -5.875 1 98.69 72 PRO B CA 1
ATOM 2209 C C . PRO B 1 72 ? -9.359 11.383 -5.664 1 98.69 72 PRO B C 1
ATOM 2211 O O . PRO B 1 72 ? -9.836 10.609 -4.828 1 98.69 72 PRO B O 1
ATOM 2214 N N . ILE B 1 73 ? -10.164 12.195 -6.414 1 98.81 73 ILE B N 1
ATOM 2215 C CA . ILE B 1 73 ? -11.609 12.203 -6.234 1 98.81 73 ILE B CA 1
ATOM 2216 C C . ILE B 1 73 ? -12.164 10.797 -6.422 1 98.81 73 ILE B C 1
ATOM 2218 O O . ILE B 1 73 ? -13.18 10.438 -5.816 1 98.81 73 ILE B O 1
ATOM 2222 N N . ARG B 1 74 ? -11.461 9.938 -7.141 1 98.12 74 ARG B N 1
ATOM 2223 C CA . ARG B 1 74 ? -11.883 8.57 -7.438 1 98.12 74 ARG B CA 1
ATOM 2224 C C . ARG B 1 74 ? -11.922 7.719 -6.176 1 98.12 74 ARG B C 1
ATOM 2226 O O . ARG B 1 74 ? -12.594 6.688 -6.133 1 98.12 74 ARG B O 1
ATOM 2233 N N . TYR B 1 75 ? -11.219 8.219 -5.113 1 98.44 75 TYR B N 1
ATOM 2234 C CA . TYR B 1 75 ? -10.953 7.309 -4.008 1 98.44 75 TYR B CA 1
ATOM 2235 C C . TYR B 1 75 ? -11.516 7.859 -2.701 1 98.44 75 TYR B C 1
ATOM 2237 O O . TYR B 1 75 ? -11.422 7.207 -1.656 1 98.44 75 TYR B O 1
ATOM 2245 N N . VAL B 1 76 ? -12.125 8.992 -2.754 1 98.81 76 VAL B N 1
ATOM 2246 C CA . VAL B 1 76 ? -12.531 9.695 -1.542 1 98.81 76 VAL B CA 1
ATOM 2247 C C . 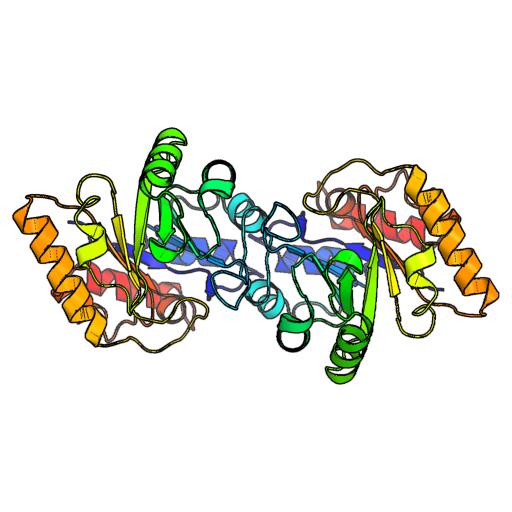VAL B 1 76 ? -13.438 8.797 -0.706 1 98.81 76 VAL B C 1
ATOM 2249 O O . VAL B 1 76 ? -13.148 8.523 0.462 1 98.81 76 VAL B O 1
ATOM 2252 N N . GLU B 1 77 ? -14.469 8.25 -1.289 1 98.69 77 GLU B N 1
ATOM 2253 C CA . GLU B 1 77 ? -15.453 7.469 -0.547 1 98.69 77 GLU B CA 1
ATOM 2254 C C . GLU B 1 77 ? -14.836 6.191 0.016 1 98.69 77 GLU B C 1
ATOM 2256 O O . GLU B 1 77 ? -15.117 5.812 1.155 1 98.69 77 GLU B O 1
ATOM 2261 N N . GLU B 1 78 ? -14.016 5.559 -0.772 1 98.06 78 GLU B N 1
ATOM 2262 C CA . GLU B 1 78 ? -13.398 4.301 -0.356 1 98.06 78 GLU B CA 1
ATOM 2263 C C . GLU B 1 78 ? -12.453 4.512 0.825 1 98.06 78 GLU B C 1
ATOM 2265 O O . GLU B 1 78 ? -12.414 3.689 1.743 1 98.06 78 GLU B O 1
ATOM 2270 N N . PHE B 1 79 ? -11.719 5.605 0.832 1 98.81 79 PHE B N 1
ATOM 2271 C CA . PHE B 1 79 ? -10.789 5.84 1.926 1 98.81 79 PHE B CA 1
ATOM 2272 C C . PHE B 1 79 ? -11.531 6.27 3.188 1 98.81 79 PHE B C 1
ATOM 2274 O O . PHE B 1 79 ? -11.133 5.91 4.297 1 98.81 79 PHE B O 1
ATOM 2281 N N . VAL B 1 80 ? -12.609 7.027 3.037 1 98.88 80 VAL B N 1
ATOM 2282 C CA . VAL B 1 80 ? -13.414 7.387 4.203 1 98.88 80 VAL B CA 1
ATOM 2283 C C . VAL B 1 80 ? -14.047 6.137 4.797 1 98.88 80 VAL B C 1
ATOM 2285 O O . VAL B 1 80 ? -14.008 5.926 6.012 1 98.88 80 VAL B O 1
ATOM 2288 N N . LYS B 1 81 ? -14.547 5.281 3.943 1 98.31 81 LYS B N 1
ATOM 2289 C CA . LYS B 1 81 ? -15.125 4.02 4.395 1 98.31 81 LYS B CA 1
ATOM 2290 C C . LYS B 1 81 ? -14.078 3.158 5.102 1 98.31 81 LYS B C 1
ATOM 2292 O O . LYS B 1 81 ? -14.391 2.471 6.078 1 98.31 81 LYS B O 1
ATOM 2297 N N . ALA B 1 82 ? -12.867 3.266 4.617 1 98.31 82 ALA B N 1
ATOM 2298 C CA . ALA B 1 82 ? -11.789 2.461 5.176 1 98.31 82 ALA B CA 1
ATOM 2299 C C . ALA B 1 82 ? -11.328 3.016 6.52 1 98.31 82 ALA B C 1
ATOM 2301 O O . ALA B 1 82 ? -10.625 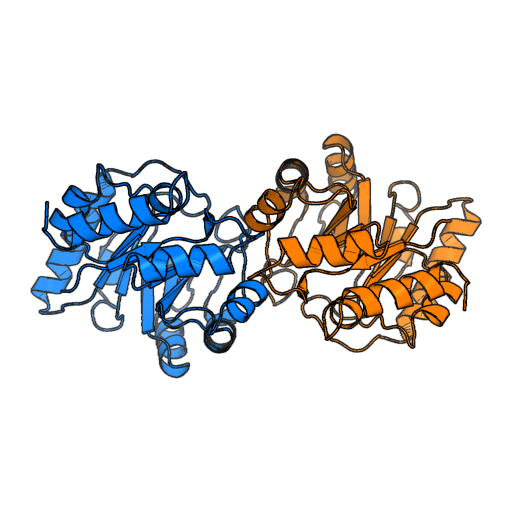2.334 7.273 1 98.31 82 ALA B O 1
ATOM 2302 N N . GLY B 1 83 ? -11.641 4.344 6.824 1 98.5 83 GLY B N 1
ATOM 2303 C CA . GLY B 1 83 ? -11.367 4.805 8.18 1 98.5 83 GLY B CA 1
ATOM 2304 C C . GLY B 1 83 ? -10.766 6.199 8.219 1 98.5 83 GLY B C 1
ATOM 2305 O O . GLY B 1 83 ? -10.484 6.723 9.297 1 98.5 83 GLY B O 1
ATOM 2306 N N . ALA B 1 84 ? -10.641 6.855 7.066 1 98.88 84 ALA B N 1
ATOM 2307 C CA . ALA B 1 84 ? -10 8.172 7.02 1 98.88 84 ALA B CA 1
ATOM 2308 C C . ALA B 1 84 ? -10.836 9.219 7.738 1 98.88 84 ALA B C 1
ATOM 2310 O O . ALA B 1 84 ? -12.031 9.367 7.453 1 98.88 84 ALA B O 1
ATOM 2311 N N . ASP B 1 85 ? -10.203 9.945 8.648 1 98.94 85 ASP B N 1
ATOM 2312 C CA . ASP B 1 85 ? -10.859 11.07 9.305 1 98.94 85 ASP B CA 1
ATOM 2313 C C . ASP B 1 85 ? -10.609 12.367 8.539 1 98.94 85 ASP B C 1
ATOM 2315 O O . ASP B 1 85 ? -11.484 13.242 8.484 1 98.94 85 ASP B O 1
ATOM 2319 N N . ILE B 1 86 ? -9.43 12.508 8.039 1 98.94 86 ILE B N 1
ATOM 2320 C CA . ILE B 1 86 ? -9 13.609 7.188 1 98.94 86 ILE B CA 1
ATOM 2321 C C . ILE B 1 86 ? -8.469 13.07 5.859 1 98.94 86 ILE B C 1
ATOM 2323 O O . ILE B 1 86 ? -7.734 12.078 5.836 1 98.94 86 ILE B O 1
ATOM 2327 N N . VAL B 1 87 ? -8.953 13.617 4.785 1 99 87 VAL B N 1
ATOM 2328 C CA . VAL B 1 87 ? -8.438 13.281 3.459 1 99 87 VAL B CA 1
ATOM 2329 C C . VAL B 1 87 ? -7.75 14.508 2.854 1 99 87 VAL B C 1
ATOM 2331 O O . VAL B 1 87 ? -8.398 15.516 2.574 1 99 87 VAL B O 1
ATOM 2334 N N . THR B 1 88 ? -6.453 14.367 2.701 1 98.94 88 THR B N 1
ATOM 2335 C CA . THR B 1 88 ? -5.656 15.438 2.102 1 98.94 88 THR B CA 1
ATOM 2336 C C . THR B 1 88 ? -5.297 15.094 0.659 1 98.94 88 THR B C 1
ATOM 2338 O O . THR B 1 88 ? -4.754 14.023 0.387 1 98.94 88 THR B O 1
ATOM 2341 N N . VAL B 1 89 ? -5.605 16.016 -0.264 1 98.94 89 VAL B N 1
ATOM 2342 C CA . VAL B 1 89 ? -5.32 15.789 -1.677 1 98.94 89 VAL B CA 1
ATOM 2343 C C . VAL B 1 89 ? -4.371 16.875 -2.193 1 98.94 89 VAL B C 1
ATOM 2345 O O . VAL B 1 89 ? -4.348 17.984 -1.672 1 98.94 89 VAL B O 1
ATOM 2348 N N . HIS B 1 90 ? -3.6 16.516 -3.158 1 98.94 90 HIS B N 1
ATOM 2349 C CA . HIS B 1 90 ? -2.723 17.5 -3.793 1 98.94 90 HIS B CA 1
ATOM 2350 C C . HIS B 1 90 ? -3.49 18.359 -4.785 1 98.94 90 HIS B C 1
ATOM 2352 O O . HIS B 1 90 ? -4.234 17.844 -5.621 1 98.94 90 HIS B O 1
ATOM 2358 N N . TYR B 1 91 ? -3.189 19.656 -4.715 1 98.94 91 TYR B N 1
ATOM 2359 C CA . TYR B 1 91 ? -3.715 20.594 -5.699 1 98.94 91 TYR B CA 1
ATOM 2360 C C . TYR B 1 91 ? -3.369 20.141 -7.117 1 98.94 91 TYR B C 1
ATOM 2362 O O . TYR B 1 91 ? -4.23 20.141 -8 1 98.94 91 TYR B O 1
ATOM 2370 N N . GLU B 1 92 ? -2.129 19.688 -7.336 1 98.81 92 GLU B N 1
ATOM 2371 C CA . GLU B 1 92 ? -1.573 19.359 -8.641 1 98.81 92 GLU B CA 1
ATOM 2372 C C . GLU B 1 92 ? -2.211 18.094 -9.203 1 98.81 92 GLU B C 1
ATOM 2374 O O . GLU B 1 92 ? -2.105 17.812 -10.398 1 98.81 92 GLU B O 1
ATOM 2379 N N . ALA B 1 93 ? -2.895 17.266 -8.352 1 98.69 93 ALA B N 1
ATOM 2380 C CA . ALA B 1 93 ? -3.408 15.961 -8.758 1 98.69 93 ALA B CA 1
ATOM 2381 C C . ALA B 1 93 ? -4.887 16.047 -9.125 1 98.69 93 ALA B C 1
ATOM 2383 O O . ALA B 1 93 ? -5.445 15.102 -9.695 1 98.69 93 ALA B O 1
ATOM 2384 N N . CYS B 1 94 ? -5.523 17.188 -8.82 1 98.69 94 CYS B N 1
ATOM 2385 C CA . CYS B 1 94 ? -6.965 17.328 -8.992 1 98.69 94 CYS B CA 1
ATOM 2386 C C . CYS B 1 94 ? -7.301 18.047 -10.289 1 98.69 94 CYS B C 1
ATOM 2388 O O . CYS B 1 94 ? -6.863 19.172 -10.508 1 98.69 94 CYS B O 1
ATOM 2390 N N . GLU B 1 95 ? -8.086 17.406 -11.125 1 98.19 95 GLU B N 1
ATOM 2391 C CA . GLU B 1 95 ? -8.625 18.125 -12.281 1 98.19 95 GLU B CA 1
ATOM 2392 C C . GLU B 1 95 ? -9.641 19.172 -11.852 1 98.19 95 GLU B C 1
ATOM 2394 O O . GLU B 1 95 ? -9.672 20.281 -12.398 1 98.19 95 GLU B O 1
ATOM 2399 N N . ASP B 1 96 ? -10.469 18.828 -10.922 1 98.56 96 ASP B N 1
ATOM 2400 C CA . ASP B 1 96 ? -11.453 19.703 -10.305 1 98.56 96 ASP B CA 1
ATOM 2401 C C . ASP B 1 96 ? -11.352 19.672 -8.781 1 98.56 96 ASP B C 1
ATOM 2403 O O . ASP B 1 96 ? -12.031 18.875 -8.125 1 98.56 96 ASP B O 1
ATOM 2407 N N . LEU B 1 97 ? -10.562 20.594 -8.266 1 98.75 97 LEU B N 1
ATOM 2408 C CA . LEU B 1 97 ? -10.297 20.594 -6.828 1 98.75 97 LEU B CA 1
ATOM 2409 C C . LEU B 1 97 ? -11.57 20.891 -6.039 1 98.75 97 LEU B C 1
ATOM 2411 O O . LEU B 1 97 ? -11.812 20.281 -4.992 1 98.75 97 LEU B O 1
ATOM 2415 N N . GLN B 1 98 ? -12.367 21.797 -6.543 1 98.81 98 GLN B N 1
ATOM 2416 C CA . GLN B 1 98 ? -13.602 22.125 -5.844 1 98.81 98 GLN B CA 1
ATOM 2417 C C . GLN B 1 98 ? -14.5 20.906 -5.707 1 98.81 98 GLN B C 1
ATOM 2419 O O . GLN B 1 98 ? -15.031 20.641 -4.629 1 98.81 98 GLN B O 1
ATOM 2424 N N . ALA B 1 99 ? -14.664 20.188 -6.805 1 98.88 99 ALA B N 1
ATOM 2425 C CA . ALA B 1 99 ? -15.477 18.969 -6.766 1 98.88 99 ALA B CA 1
ATOM 2426 C C . ALA B 1 99 ? -14.914 17.969 -5.766 1 98.88 99 ALA B C 1
ATOM 2428 O O . ALA B 1 99 ? -15.664 17.266 -5.082 1 98.88 99 ALA B O 1
ATOM 2429 N N . THR B 1 100 ? -13.633 17.875 -5.676 1 98.94 100 THR B N 1
ATOM 2430 C CA . THR B 1 100 ? -12.969 16.953 -4.754 1 98.94 100 THR B CA 1
ATOM 2431 C C . THR B 1 100 ? -13.227 17.359 -3.305 1 98.94 100 THR B C 1
ATOM 2433 O O . THR B 1 100 ? -13.562 16.531 -2.469 1 98.94 100 THR B O 1
ATOM 2436 N N . ILE B 1 101 ? -13.102 18.656 -3.031 1 98.94 101 ILE B N 1
ATOM 2437 C CA . ILE B 1 101 ? -13.375 19.203 -1.706 1 98.94 101 ILE B CA 1
ATOM 2438 C C . ILE B 1 101 ? -14.805 18.859 -1.288 1 98.94 101 ILE B C 1
ATOM 2440 O O . ILE B 1 101 ? -15.023 18.328 -0.199 1 98.94 101 ILE B O 1
ATOM 2444 N N . ASP B 1 102 ? -15.734 19.094 -2.211 1 98.94 102 ASP B N 1
ATOM 2445 C CA . ASP B 1 102 ? -17.141 18.844 -1.933 1 98.94 102 ASP B CA 1
ATOM 2446 C C . ASP B 1 102 ? -17.391 17.359 -1.644 1 98.94 102 ASP B C 1
ATOM 2448 O O . ASP B 1 102 ? -18.156 17.031 -0.732 1 98.94 102 ASP B O 1
ATOM 2452 N N . LYS B 1 103 ? -16.75 16.547 -2.35 1 98.94 103 LYS B N 1
ATOM 2453 C CA . LYS B 1 103 ? -16.938 15.109 -2.186 1 98.94 103 LYS B CA 1
ATOM 2454 C C . LYS B 1 103 ? -16.391 14.633 -0.845 1 98.94 103 LYS B C 1
ATOM 2456 O O . LYS B 1 103 ? -16.984 13.773 -0.195 1 98.94 103 LYS B O 1
ATOM 2461 N N . ILE B 1 104 ? -15.25 15.133 -0.431 1 98.94 104 ILE B N 1
ATOM 2462 C CA . ILE B 1 104 ? -14.656 14.758 0.848 1 98.94 104 ILE B CA 1
ATOM 2463 C C . ILE B 1 104 ? -15.602 15.148 1.986 1 98.94 104 ILE B C 1
ATOM 2465 O O . ILE B 1 104 ? -15.898 14.336 2.863 1 98.94 104 ILE B O 1
ATOM 2469 N N . HIS B 1 105 ? -16.094 16.375 1.954 1 98.94 105 HIS B N 1
ATOM 2470 C CA . HIS B 1 105 ? -17.047 16.828 2.963 1 98.94 105 HIS B CA 1
ATOM 2471 C C . HIS B 1 105 ? -18.312 15.977 2.943 1 98.94 105 HIS B C 1
ATOM 2473 O O . HIS B 1 105 ? -18.812 15.562 3.996 1 98.94 105 HIS B O 1
ATOM 2479 N N . ALA B 1 106 ? -18.812 15.672 1.772 1 98.88 106 ALA B N 1
ATOM 2480 C CA . ALA B 1 106 ? -20.031 14.875 1.628 1 98.88 106 ALA B CA 1
ATOM 2481 C C . ALA B 1 106 ? -19.844 13.477 2.203 1 98.88 106 ALA B C 1
ATOM 2483 O O . ALA B 1 106 ? -20.781 12.883 2.719 1 98.88 106 ALA B O 1
ATOM 2484 N N . ALA B 1 107 ? -18.625 13.008 2.168 1 98.88 107 ALA B N 1
ATOM 2485 C CA . ALA B 1 107 ? -18.312 11.672 2.662 1 98.88 107 ALA B CA 1
ATOM 2486 C C . ALA B 1 107 ? -18.141 11.672 4.176 1 98.88 107 ALA B C 1
ATOM 2488 O O . ALA B 1 107 ? -18 10.617 4.797 1 98.88 107 ALA B O 1
ATOM 2489 N N . GLY B 1 108 ? -18.047 12.82 4.758 1 98.81 108 GLY B N 1
ATOM 2490 C CA . GLY B 1 108 ? -18.016 12.922 6.207 1 98.81 108 GLY B CA 1
ATOM 2491 C C . GLY B 1 108 ? -16.609 13.086 6.758 1 98.81 108 GLY B C 1
ATOM 2492 O O . GLY B 1 108 ? -16.391 12.945 7.965 1 98.81 108 GLY B O 1
ATOM 2493 N N . ALA B 1 109 ? -15.648 13.391 5.93 1 98.94 109 ALA B N 1
ATOM 2494 C CA . ALA B 1 109 ? -14.273 13.594 6.371 1 98.94 109 ALA B CA 1
ATOM 2495 C C . ALA B 1 109 ? -13.891 15.07 6.309 1 98.94 109 ALA B C 1
ATOM 2497 O O . ALA B 1 109 ? -14.555 15.867 5.645 1 98.94 109 ALA B O 1
ATOM 2498 N N . LYS B 1 110 ? -12.875 15.438 7.035 1 98.94 110 LYS B N 1
ATOM 2499 C CA . LYS B 1 110 ? -12.281 16.766 6.91 1 98.94 110 LYS B CA 1
ATOM 2500 C C . LYS B 1 110 ? -11.398 16.859 5.668 1 98.94 110 LYS B C 1
ATOM 2502 O O . LYS B 1 110 ? -10.789 15.867 5.254 1 98.94 110 LYS B O 1
ATOM 2507 N N . VAL B 1 111 ? -11.273 18.031 5.133 1 98.94 111 VAL B N 1
ATOM 2508 C CA . VAL B 1 111 ? -10.516 18.266 3.906 1 98.94 111 VAL B CA 1
ATOM 2509 C C . VAL B 1 111 ? -9.133 18.812 4.25 1 98.94 111 VAL B C 1
ATOM 2511 O O . VAL B 1 111 ? -9.016 19.75 5.035 1 98.94 111 VAL B O 1
ATOM 2514 N N . GLY B 1 112 ? -8.133 18.156 3.664 1 98.94 112 GLY B N 1
ATOM 2515 C CA . GLY B 1 112 ? -6.809 18.75 3.539 1 98.94 112 GLY B CA 1
ATOM 2516 C C . GLY B 1 112 ? -6.422 19.047 2.104 1 98.94 112 GLY B C 1
ATOM 2517 O O . GLY B 1 112 ? -6.746 18.281 1.195 1 98.94 112 GLY B O 1
ATOM 2518 N N . ILE B 1 113 ? -5.73 20.156 1.88 1 98.94 113 ILE B N 1
ATOM 2519 C CA . ILE B 1 113 ? -5.191 20.469 0.563 1 98.94 113 ILE B CA 1
ATOM 2520 C C . ILE B 1 113 ? -3.676 20.625 0.65 1 98.94 113 ILE B C 1
ATOM 2522 O O . ILE B 1 113 ? -3.168 21.375 1.495 1 98.94 113 ILE B O 1
ATOM 2526 N N . SER B 1 114 ? -2.998 19.922 -0.192 1 98.94 114 SER B N 1
ATOM 2527 C CA . SER B 1 114 ? -1.539 19.938 -0.2 1 98.94 114 SER B CA 1
ATOM 2528 C C . SER B 1 114 ? -0.999 20.547 -1.485 1 98.94 114 SER B C 1
ATOM 2530 O O . SER B 1 114 ? -1.656 20.5 -2.527 1 98.94 114 SER B O 1
ATOM 2532 N N . ILE B 1 115 ? 0.223 21.109 -1.386 1 98.88 115 ILE B N 1
ATOM 2533 C CA . ILE B 1 115 ? 0.938 21.578 -2.566 1 98.88 115 ILE B CA 1
ATOM 2534 C C . ILE B 1 115 ? 2.381 21.078 -2.529 1 98.88 115 ILE B C 1
ATOM 2536 O O . ILE B 1 115 ? 2.986 21 -1.459 1 98.88 115 ILE B O 1
ATOM 2540 N N . LYS B 1 116 ? 2.92 20.781 -3.717 1 98.44 116 LYS B N 1
ATOM 2541 C CA . LYS B 1 116 ? 4.32 20.391 -3.873 1 98.44 116 LYS B CA 1
ATOM 2542 C C . LYS B 1 116 ? 5.246 21.578 -3.615 1 98.44 116 LYS B C 1
ATOM 2544 O O . LYS B 1 116 ? 4.805 22.734 -3.598 1 98.44 116 LYS B O 1
ATOM 2549 N N . PRO B 1 117 ? 6.523 21.328 -3.41 1 98.5 117 PRO B N 1
ATOM 2550 C CA . PRO B 1 117 ? 7.473 22.375 -3.055 1 98.5 117 PRO B CA 1
ATOM 2551 C C . PRO B 1 117 ? 7.535 23.5 -4.098 1 98.5 117 PRO B C 1
ATOM 2553 O O . PRO B 1 117 ? 7.738 24.656 -3.746 1 98.5 117 PRO B O 1
ATOM 2556 N N . LYS B 1 118 ? 7.262 23.219 -5.344 1 97.69 118 LYS B N 1
ATOM 2557 C CA . LYS B 1 118 ? 7.434 24.203 -6.402 1 97.69 118 LYS B CA 1
ATOM 2558 C C . LYS B 1 118 ? 6.113 24.906 -6.727 1 97.69 118 LYS B C 1
ATOM 2560 O O . LYS B 1 118 ? 6.086 25.859 -7.492 1 97.69 118 LYS B O 1
ATOM 2565 N N . THR B 1 119 ? 5.031 24.406 -6.195 1 98.62 119 THR B N 1
ATOM 2566 C CA . THR B 1 119 ? 3.732 25.031 -6.41 1 98.62 119 THR B CA 1
ATOM 2567 C C . THR B 1 119 ? 3.557 26.234 -5.5 1 98.62 119 THR B C 1
ATOM 2569 O O . THR B 1 119 ? 3.689 26.125 -4.281 1 98.62 119 THR B O 1
ATOM 2572 N N . PRO B 1 120 ? 3.301 27.391 -6.035 1 98.5 120 PRO B N 1
ATOM 2573 C CA . PRO B 1 120 ? 3.172 28.609 -5.219 1 98.5 120 PRO B CA 1
ATOM 2574 C C . PRO B 1 120 ? 1.985 28.547 -4.262 1 98.5 120 PRO B C 1
ATOM 2576 O O . PRO B 1 120 ? 0.94 27.984 -4.602 1 98.5 120 PRO B O 1
ATOM 2579 N N . VAL B 1 121 ? 2.133 29.156 -3.1 1 98.69 121 VAL B N 1
ATOM 2580 C CA . VAL B 1 121 ? 1.115 29.172 -2.055 1 98.69 121 VAL B CA 1
ATOM 2581 C C . VAL B 1 121 ? -0.15 29.844 -2.576 1 98.69 121 VAL B C 1
ATOM 2583 O O . VAL B 1 121 ? -1.262 29.484 -2.188 1 98.69 121 VAL B O 1
ATOM 2586 N N . ASP B 1 122 ? -0.032 30.672 -3.586 1 98.12 122 ASP B N 1
ATOM 2587 C CA . ASP B 1 122 ? -1.117 31.5 -4.105 1 98.12 122 ASP B CA 1
ATOM 2588 C C . ASP B 1 122 ? -2.225 30.641 -4.711 1 98.12 122 ASP B C 1
ATOM 2590 O O . ASP B 1 122 ? -3.373 31.062 -4.812 1 98.12 122 ASP B O 1
ATOM 2594 N N . VAL B 1 123 ? -1.919 29.422 -5.133 1 98.56 123 VAL B N 1
ATOM 2595 C CA . VAL B 1 123 ? -2.918 28.562 -5.762 1 98.56 123 VAL B CA 1
ATOM 2596 C C . VAL B 1 123 ? -3.99 28.188 -4.746 1 98.56 123 VAL B C 1
ATOM 2598 O O . VAL B 1 123 ? -5.09 27.781 -5.117 1 98.56 123 VAL B O 1
ATOM 2601 N N . LEU B 1 124 ? -3.676 28.344 -3.461 1 98.69 124 LEU B N 1
ATOM 2602 C CA . LEU B 1 124 ? -4.578 27.938 -2.391 1 98.69 124 LEU B CA 1
ATOM 2603 C C . LEU B 1 124 ? -5.574 29.047 -2.068 1 98.69 124 LEU B C 1
ATOM 2605 O O . LEU B 1 124 ? -6.57 28.812 -1.38 1 98.69 124 LEU B O 1
ATOM 2609 N N . LEU B 1 125 ? -5.379 30.266 -2.559 1 98.38 125 LEU B N 1
ATOM 2610 C CA . LEU B 1 125 ? -6.125 31.453 -2.174 1 98.38 125 LEU B CA 1
ATOM 2611 C C . LEU B 1 125 ? -7.625 31.234 -2.334 1 98.38 125 LEU B C 1
ATOM 2613 O O . LEU B 1 125 ? -8.398 31.547 -1.427 1 98.38 125 LEU B O 1
ATOM 2617 N N . PRO B 1 126 ? -8.078 30.594 -3.439 1 98.25 126 PRO B N 1
ATOM 2618 C CA . PRO B 1 126 ? -9.516 30.422 -3.631 1 98.25 126 PRO B CA 1
ATOM 2619 C C . PRO B 1 126 ? -10.133 29.422 -2.645 1 98.25 126 PRO B C 1
ATOM 2621 O O . PRO B 1 126 ? -11.352 29.344 -2.52 1 98.25 126 PRO B O 1
ATOM 2624 N N . TYR B 1 127 ? -9.281 28.703 -1.909 1 98.62 127 TYR B N 1
ATOM 2625 C CA . TYR B 1 127 ? -9.797 27.578 -1.135 1 98.62 127 TYR B CA 1
ATOM 2626 C C . TYR B 1 127 ? -9.547 27.781 0.354 1 98.62 127 TYR B C 1
ATOM 2628 O O . TYR B 1 127 ? -9.82 26.891 1.164 1 98.62 127 TYR B O 1
ATOM 2636 N N . LEU B 1 128 ? -9.094 28.906 0.784 1 98.62 128 LEU B N 1
ATOM 2637 C CA . LEU B 1 128 ? -8.609 29.125 2.141 1 98.62 128 LEU B CA 1
ATOM 2638 C C . LEU B 1 128 ? -9.711 28.891 3.162 1 98.62 128 LEU B C 1
ATOM 2640 O O . LEU B 1 128 ? -9.445 28.469 4.285 1 98.62 128 LEU B O 1
ATOM 2644 N N . ASP B 1 129 ? -10.938 29.125 2.779 1 98.06 129 ASP B N 1
ATOM 2645 C CA . ASP B 1 129 ? -12.047 28.969 3.723 1 98.06 129 ASP B CA 1
ATOM 2646 C C . ASP B 1 129 ? -12.812 27.672 3.477 1 98.06 129 ASP B C 1
ATOM 2648 O O . ASP B 1 129 ? -13.922 27.5 3.982 1 98.06 129 ASP B O 1
ATOM 2652 N N . GLN B 1 130 ? -12.203 26.766 2.711 1 98.25 130 GLN B N 1
ATOM 2653 C CA . GLN B 1 130 ? -12.938 25.578 2.289 1 98.25 130 GLN B CA 1
ATOM 2654 C C . GLN B 1 130 ? -12.297 24.312 2.848 1 98.25 130 GLN B C 1
ATOM 2656 O O . GLN B 1 130 ? -12.852 23.219 2.715 1 98.25 130 GLN B O 1
ATOM 2661 N N . ALA B 1 131 ? -11.156 24.422 3.492 1 98.75 131 ALA B N 1
ATOM 2662 C CA . ALA B 1 131 ? -10.438 23.266 4 1 98.75 131 ALA B CA 1
ATOM 2663 C C . ALA B 1 131 ? -10.141 23.406 5.492 1 98.75 131 ALA B C 1
ATOM 2665 O O . ALA B 1 131 ? -10 24.516 5.996 1 98.75 131 ALA B O 1
ATOM 2666 N N . GLU B 1 132 ? -10.094 22.328 6.152 1 98.75 132 GLU B N 1
ATOM 2667 C CA . GLU B 1 132 ? -9.781 22.312 7.582 1 98.75 132 GLU B CA 1
ATOM 2668 C C . GLU B 1 132 ? -8.273 22.297 7.816 1 98.75 132 GLU B C 1
ATOM 2670 O O . GLU B 1 132 ? -7.809 22.594 8.922 1 98.75 132 GLU B O 1
ATOM 2675 N N . MET B 1 133 ? -7.523 21.938 6.727 1 98.88 133 MET B N 1
ATOM 2676 C CA . MET B 1 133 ? -6.078 21.828 6.867 1 98.88 133 MET B CA 1
ATOM 2677 C C . MET B 1 133 ? -5.379 22.047 5.531 1 98.88 133 MET B C 1
ATOM 2679 O O . MET B 1 133 ? -5.902 21.672 4.484 1 98.88 133 MET B O 1
ATOM 2683 N N . PHE B 1 134 ? -4.281 22.719 5.57 1 98.94 134 PHE B N 1
ATOM 2684 C CA . PHE B 1 134 ? -3.383 22.812 4.426 1 98.94 134 PHE B CA 1
ATOM 2685 C C . PHE B 1 134 ? -2.049 22.141 4.723 1 98.94 134 PHE B C 1
ATOM 2687 O O . PHE B 1 134 ? -1.477 22.344 5.801 1 98.94 134 PHE B O 1
ATOM 2694 N N . LEU B 1 135 ? -1.627 21.344 3.805 1 98.94 135 LEU B N 1
ATOM 2695 C CA . LEU B 1 135 ? -0.37 20.625 3.967 1 98.94 135 LEU B CA 1
ATOM 2696 C C . LEU B 1 135 ? 0.704 21.188 3.041 1 98.94 135 LEU B C 1
ATOM 2698 O O . LEU B 1 135 ? 0.546 21.172 1.818 1 98.94 135 LEU B O 1
ATOM 2702 N N . ILE B 1 136 ? 1.792 21.719 3.609 1 98.94 136 ILE B N 1
ATOM 2703 C CA . ILE B 1 136 ? 2.965 22.172 2.871 1 98.94 136 ILE B CA 1
ATOM 2704 C C . ILE B 1 136 ? 4.008 21.047 2.826 1 98.94 136 ILE B C 1
ATOM 2706 O O . ILE B 1 136 ? 4.551 20.656 3.861 1 98.94 136 ILE B O 1
ATOM 2710 N N . MET B 1 137 ? 4.234 20.609 1.623 1 98.88 137 MET B N 1
ATOM 2711 C CA . MET B 1 137 ? 5.316 19.641 1.463 1 98.88 137 MET B CA 1
ATOM 2712 C C . MET B 1 137 ? 6.672 20.312 1.675 1 98.88 137 MET B C 1
ATOM 2714 O O . MET B 1 137 ? 6.98 21.312 1.037 1 98.88 137 MET B O 1
ATOM 2718 N N . SER B 1 138 ? 7.441 19.703 2.557 1 98.69 138 SER B N 1
ATOM 2719 C CA . SER B 1 138 ? 8.781 20.219 2.818 1 98.69 138 SER B CA 1
ATOM 2720 C C . SER B 1 138 ? 9.852 19.281 2.277 1 98.69 138 SER B C 1
ATOM 2722 O O . SER B 1 138 ? 11.016 19.375 2.672 1 98.69 138 SER B O 1
ATOM 2724 N N . VAL B 1 139 ? 9.484 18.312 1.47 1 98.25 139 VAL B N 1
ATOM 2725 C CA . VAL B 1 139 ? 10.281 17.469 0.596 1 98.25 139 VAL B CA 1
ATOM 2726 C C . VAL B 1 139 ? 9.5 17.156 -0.683 1 98.25 139 VAL B C 1
ATOM 2728 O O . VAL B 1 139 ? 8.297 17.422 -0.759 1 98.25 139 VAL B O 1
ATOM 2731 N N . GLU B 1 140 ? 10.172 16.719 -1.705 1 97.62 140 GLU B N 1
ATOM 2732 C CA . GLU B 1 140 ? 9.43 16.219 -2.857 1 97.62 140 GLU B CA 1
ATOM 2733 C C . GLU B 1 140 ? 8.664 14.938 -2.51 1 97.62 140 GLU B C 1
ATOM 2735 O O . GLU B 1 140 ? 9.242 13.992 -1.962 1 97.62 140 GLU B O 1
ATOM 2740 N N . PRO B 1 141 ? 7.363 14.93 -2.787 1 97.12 141 PRO B N 1
ATOM 2741 C CA . PRO B 1 141 ? 6.594 13.734 -2.432 1 97.12 141 PRO B CA 1
ATOM 2742 C C . PRO B 1 141 ? 7.094 12.477 -3.145 1 97.12 141 PRO B C 1
ATOM 2744 O O . PRO B 1 141 ? 7.508 12.547 -4.305 1 97.12 141 PRO B O 1
ATOM 2747 N N . GLY B 1 142 ? 7.023 11.305 -2.41 1 93.44 142 GLY B N 1
ATOM 2748 C CA . GLY B 1 142 ? 7.391 10.062 -3.07 1 93.44 142 GLY B CA 1
ATOM 2749 C C . GLY B 1 142 ? 8.18 9.117 -2.178 1 93.44 142 GLY B C 1
ATOM 2750 O O . GLY B 1 142 ? 8.062 7.898 -2.293 1 93.44 142 GLY B O 1
ATOM 2751 N N . PHE B 1 143 ? 9.008 9.719 -1.341 1 90 143 PHE B N 1
ATOM 2752 C CA . PHE B 1 143 ? 9.867 8.883 -0.51 1 90 143 PHE B CA 1
ATOM 2753 C C . PHE B 1 143 ? 10 9.469 0.892 1 90 143 PHE B C 1
ATOM 2755 O O . PHE B 1 143 ? 9.875 10.68 1.079 1 90 143 PHE B O 1
ATOM 2762 N N . GLY B 1 144 ? 10.281 8.633 1.908 1 88.69 144 GLY B N 1
ATOM 2763 C CA . GLY B 1 144 ? 10.594 9.062 3.26 1 88.69 144 GLY B CA 1
ATOM 2764 C C . GLY B 1 144 ? 12.078 9.312 3.48 1 88.69 144 GLY B C 1
ATOM 2765 O O . GLY B 1 144 ? 12.898 8.984 2.621 1 88.69 144 GLY B O 1
ATOM 2766 N N . GLY B 1 145 ? 12.305 10.016 4.566 1 90.19 145 GLY B N 1
ATOM 2767 C CA . GLY B 1 145 ? 13.688 10.164 5.012 1 90.19 145 GLY B CA 1
ATOM 2768 C C . GLY B 1 145 ? 14.438 11.258 4.277 1 90.19 145 GLY B C 1
ATOM 2769 O O . GLY B 1 145 ? 15.656 11.383 4.422 1 90.19 145 GLY B O 1
ATOM 2770 N N . GLN B 1 146 ? 13.781 12 3.502 1 94.06 146 GLN B N 1
ATOM 2771 C CA . GLN B 1 146 ? 14.398 13.094 2.76 1 94.06 146 GLN B CA 1
ATOM 2772 C C . GLN B 1 146 ? 14.703 14.273 3.676 1 94.06 146 GLN B C 1
ATOM 2774 O O . GLN B 1 146 ? 14.109 14.406 4.75 1 94.06 146 GLN B O 1
ATOM 2779 N N . ALA B 1 147 ? 15.641 15.141 3.246 1 96.25 147 ALA B N 1
ATOM 2780 C CA . ALA B 1 147 ? 16.016 16.328 4 1 96.25 147 ALA B CA 1
ATOM 2781 C C . ALA B 1 147 ? 14.984 17.438 3.842 1 96.25 147 ALA B C 1
ATOM 2783 O O . ALA B 1 147 ? 14.445 17.641 2.754 1 96.25 147 ALA B O 1
ATOM 2784 N N . PHE B 1 148 ? 14.789 18.141 4.879 1 98.31 148 PHE B N 1
ATOM 2785 C CA . PHE B 1 148 ? 13.891 19.281 4.918 1 98.31 148 PHE B CA 1
ATOM 2786 C C . PHE B 1 148 ? 14.328 20.344 3.92 1 98.31 148 PHE B C 1
ATOM 2788 O O . PHE B 1 148 ? 15.508 20.688 3.846 1 98.31 148 PHE B O 1
ATOM 2795 N N . ILE B 1 149 ? 13.391 20.875 3.102 1 98 149 ILE B N 1
ATOM 2796 C CA . ILE B 1 149 ? 13.664 22 2.205 1 98 149 ILE B CA 1
ATOM 2797 C C . ILE B 1 149 ? 13.516 23.312 2.965 1 98 149 ILE B C 1
ATOM 2799 O O . ILE B 1 149 ? 12.406 23.719 3.318 1 98 149 ILE B O 1
ATOM 2803 N N . PRO B 1 150 ? 14.5 24 3.137 1 97.75 150 PRO B N 1
ATOM 2804 C CA . PRO B 1 150 ? 14.477 25.203 3.975 1 97.75 150 PRO B CA 1
ATOM 2805 C C . PRO B 1 150 ? 13.492 26.25 3.473 1 97.75 150 PRO B C 1
ATOM 2807 O O . PRO B 1 150 ? 12.859 26.953 4.277 1 97.75 150 PRO B O 1
ATOM 2810 N N . GLU B 1 151 ? 13.289 26.328 2.186 1 98 151 GLU B N 1
ATOM 2811 C CA . GLU B 1 151 ? 12.383 27.297 1.579 1 98 151 GLU B CA 1
ATOM 2812 C C . GLU B 1 151 ? 10.945 27.078 2.047 1 98 151 GLU B C 1
ATOM 2814 O O . GLU B 1 151 ? 10.094 27.938 1.863 1 98 151 GLU B O 1
ATOM 2819 N N . SER B 1 152 ? 10.711 25.922 2.592 1 98.62 152 SER B N 1
ATOM 2820 C CA . SER B 1 152 ? 9.375 25.609 3.076 1 98.62 152 SER B CA 1
ATOM 2821 C C . SER B 1 152 ? 8.969 26.531 4.219 1 98.62 152 SER B C 1
ATOM 2823 O O . SER B 1 152 ? 7.781 26.797 4.41 1 98.62 152 SER B O 1
ATOM 2825 N N . LEU B 1 153 ? 9.914 27.078 4.969 1 98.75 153 LEU B N 1
ATOM 2826 C CA . LEU B 1 153 ? 9.609 27.953 6.086 1 98.75 153 LEU B CA 1
ATOM 2827 C C . LEU B 1 153 ? 8.922 29.234 5.602 1 98.75 153 LEU B C 1
ATOM 2829 O O . LEU B 1 153 ? 7.934 29.672 6.199 1 98.75 153 LEU B O 1
ATOM 2833 N N . GLU B 1 154 ? 9.422 29.734 4.555 1 98.69 154 GLU B N 1
ATOM 2834 C CA . GLU B 1 154 ? 8.82 30.938 3.986 1 98.69 154 GLU B CA 1
ATOM 2835 C C . GLU B 1 154 ? 7.406 30.656 3.475 1 98.69 154 GLU B C 1
ATOM 2837 O O . GLU B 1 154 ? 6.508 31.484 3.635 1 98.69 154 GLU B O 1
ATOM 2842 N N . ARG B 1 155 ? 7.227 29.562 2.84 1 98.81 155 ARG B N 1
ATOM 2843 C CA . ARG B 1 155 ? 5.918 29.172 2.316 1 98.81 155 ARG B CA 1
ATOM 2844 C C . ARG B 1 155 ? 4.91 28.984 3.445 1 98.81 155 ARG B C 1
ATOM 2846 O O . ARG B 1 155 ? 3.748 29.375 3.318 1 98.81 155 ARG B O 1
ATOM 2853 N N . ILE B 1 156 ? 5.391 28.391 4.527 1 98.88 156 ILE B N 1
ATOM 2854 C CA . ILE B 1 156 ? 4.555 28.203 5.707 1 98.88 156 ILE B CA 1
ATOM 2855 C C . ILE B 1 156 ? 4.129 29.562 6.262 1 98.88 156 ILE B C 1
ATOM 2857 O O . ILE B 1 156 ? 2.945 29.797 6.516 1 98.88 156 ILE B O 1
ATOM 2861 N N . SER B 1 157 ? 5.113 30.391 6.406 1 98.81 157 SER B N 1
ATOM 2862 C CA . SER B 1 157 ? 4.848 31.734 6.934 1 98.81 157 SER B CA 1
ATOM 2863 C C . SER B 1 157 ? 3.879 32.5 6.035 1 98.81 157 SER B C 1
ATOM 2865 O O . SER B 1 157 ? 2.963 33.156 6.527 1 98.81 157 SER B O 1
ATOM 2867 N N . GLU B 1 158 ? 4.117 32.406 4.785 1 98.81 158 GLU B N 1
ATOM 2868 C CA . GLU B 1 158 ? 3.238 33.062 3.816 1 98.81 158 GLU B CA 1
ATOM 2869 C C . GLU B 1 158 ? 1.798 32.562 3.973 1 98.81 158 GLU B C 1
ATOM 2871 O O . GLU B 1 158 ? 0.871 33.375 4.035 1 98.81 158 GLU B O 1
ATOM 2876 N N . LEU B 1 159 ? 1.614 31.281 4.047 1 98.88 159 LEU B N 1
ATOM 2877 C CA . LEU B 1 159 ? 0.281 30.719 4.184 1 98.88 159 LEU B CA 1
ATOM 2878 C C . LEU B 1 159 ? -0.362 31.141 5.5 1 98.88 159 LEU B C 1
ATOM 2880 O O . LEU B 1 159 ? -1.541 31.5 5.531 1 98.88 159 LEU B O 1
ATOM 2884 N N . ARG B 1 160 ? 0.384 31.078 6.586 1 98.75 160 ARG B N 1
ATOM 2885 C CA . ARG B 1 160 ? -0.138 31.5 7.887 1 98.75 160 ARG B CA 1
ATOM 2886 C C . ARG B 1 160 ? -0.607 32.938 7.848 1 98.75 160 ARG B C 1
ATOM 2888 O O . ARG B 1 160 ? -1.682 33.281 8.359 1 98.75 160 ARG B O 1
ATOM 2895 N N . ASN B 1 161 ? 0.207 33.781 7.246 1 98.56 161 ASN B N 1
ATOM 2896 C CA . ASN B 1 161 ? -0.165 35.188 7.125 1 98.56 161 ASN B CA 1
ATOM 2897 C C . ASN B 1 161 ? -1.46 35.375 6.336 1 98.56 161 ASN B C 1
ATOM 2899 O O . ASN B 1 161 ? -2.324 36.156 6.715 1 98.56 161 ASN B O 1
ATOM 2903 N N . LEU B 1 162 ? -1.581 34.688 5.242 1 98.5 162 LEU B N 1
ATOM 2904 C CA . LEU B 1 162 ? -2.787 34.75 4.426 1 98.5 162 LEU B CA 1
ATOM 2905 C C . LEU B 1 162 ? -4.012 34.312 5.227 1 98.5 162 LEU B C 1
ATOM 2907 O O . LEU B 1 162 ? -5.059 34.969 5.168 1 98.5 162 LEU B O 1
ATOM 2911 N N . LEU B 1 163 ? -3.871 33.219 5.973 1 98.56 163 LEU B N 1
ATOM 2912 C CA . LEU B 1 163 ? -4.969 32.719 6.801 1 98.56 163 LEU B CA 1
ATOM 2913 C C . LEU B 1 163 ? -5.332 33.719 7.879 1 98.56 163 LEU B C 1
ATOM 2915 O O . LEU B 1 163 ? -6.516 34 8.102 1 98.56 163 LEU B O 1
ATOM 2919 N N . ASN B 1 164 ? -4.305 34.312 8.523 1 98.06 164 ASN B N 1
ATOM 2920 C CA . ASN B 1 164 ? -4.527 35.312 9.562 1 98.06 164 ASN B CA 1
ATOM 2921 C C . ASN B 1 164 ? -5.266 36.531 9.016 1 98.06 164 ASN B C 1
ATOM 2923 O O . ASN B 1 164 ? -6.168 37.062 9.664 1 98.06 164 ASN B O 1
ATOM 2927 N N . GLU B 1 165 ? -4.852 36.938 7.906 1 97.69 165 GLU B N 1
ATOM 2928 C CA . GLU B 1 165 ? -5.473 38.094 7.277 1 97.69 165 GLU B CA 1
ATOM 2929 C C . GLU B 1 165 ? -6.965 37.875 7.051 1 97.69 165 GLU B C 1
ATOM 2931 O O . GLU B 1 165 ? -7.754 38.812 7.086 1 97.69 165 GLU B O 1
ATOM 2936 N N . LYS B 1 166 ? -7.316 36.656 6.883 1 97.38 166 LYS B N 1
ATOM 2937 C CA . LYS B 1 166 ? -8.711 36.312 6.633 1 97.38 166 LYS B CA 1
ATOM 2938 C C . LYS B 1 166 ? -9.422 35.906 7.922 1 97.38 166 LYS B C 1
ATOM 2940 O O . LYS B 1 166 ? -10.594 35.5 7.898 1 97.38 166 LYS B O 1
ATOM 2945 N N . GLY B 1 167 ? -8.688 35.875 9.016 1 97.75 167 GLY B N 1
ATOM 2946 C CA . GLY B 1 167 ? -9.25 35.531 10.305 1 97.75 167 GLY B CA 1
ATOM 2947 C C . GLY B 1 167 ? -9.508 34.062 10.461 1 97.75 167 GLY B C 1
ATOM 2948 O O . GLY B 1 167 ? -10.422 33.656 11.188 1 97.75 167 GLY B O 1
ATOM 2949 N N . LEU B 1 168 ? -8.828 33.25 9.711 1 97.81 168 LEU B N 1
ATOM 2950 C CA . LEU B 1 168 ? -9 31.812 9.727 1 97.81 168 LEU B CA 1
ATOM 2951 C C . LEU B 1 168 ? -7.965 31.156 10.641 1 97.81 168 LEU B C 1
ATOM 2953 O O . LEU B 1 168 ? -6.801 31.562 10.664 1 97.81 168 LEU B O 1
ATOM 2957 N N . THR B 1 169 ? -8.359 30.203 11.391 1 96.62 169 THR B N 1
ATOM 2958 C CA . THR B 1 169 ? -7.473 29.469 12.281 1 96.62 169 THR B CA 1
ATOM 2959 C C . THR B 1 169 ? -7.203 28.062 11.742 1 96.62 169 THR B C 1
ATOM 2961 O O . THR B 1 169 ? -7.012 27.125 12.516 1 96.62 169 THR B O 1
ATOM 2964 N N . THR B 1 170 ? -7.266 27.906 10.477 1 98.38 170 THR B N 1
ATOM 2965 C CA . THR B 1 170 ? -7.09 26.641 9.789 1 98.38 170 THR B CA 1
ATOM 2966 C C . THR B 1 170 ? -5.727 26.031 10.102 1 98.38 170 THR B C 1
ATOM 2968 O O . THR B 1 170 ? -4.727 26.75 10.18 1 98.38 170 THR B O 1
ATOM 2971 N N . ASP B 1 171 ? -5.668 24.703 10.273 1 98.81 171 ASP B N 1
ATOM 2972 C CA . ASP B 1 171 ? -4.418 24 10.547 1 98.81 171 ASP B CA 1
ATOM 2973 C C . ASP B 1 171 ? -3.475 24.062 9.352 1 98.81 171 ASP B C 1
ATOM 2975 O O . ASP B 1 171 ? -3.916 23.984 8.203 1 98.81 171 ASP B O 1
ATOM 2979 N N . ILE B 1 172 ? -2.197 24.234 9.641 1 98.94 172 ILE B N 1
ATOM 2980 C CA . ILE B 1 172 ? -1.141 24.047 8.656 1 98.94 172 ILE B CA 1
ATOM 2981 C C . ILE B 1 172 ? -0.277 22.844 9.039 1 98.94 172 ILE B C 1
ATOM 2983 O O . ILE B 1 172 ? 0.336 22.828 10.109 1 98.94 172 ILE B O 1
ATOM 2987 N N . GLU B 1 173 ? -0.293 21.844 8.18 1 98.94 173 GLU B N 1
ATOM 2988 C CA . GLU B 1 173 ? 0.513 20.641 8.336 1 98.94 173 GLU B CA 1
ATOM 2989 C C . GLU B 1 173 ? 1.784 20.703 7.496 1 98.94 173 GLU B C 1
ATOM 2991 O O . GLU B 1 173 ? 1.781 21.281 6.406 1 98.94 173 GLU B O 1
ATOM 2996 N N . VAL B 1 174 ? 2.873 20.203 8.031 1 98.88 174 VAL B N 1
ATOM 2997 C CA . VAL B 1 174 ? 4.129 20.094 7.297 1 98.88 174 VAL B CA 1
ATOM 2998 C C . VAL B 1 174 ? 4.59 18.641 7.258 1 98.88 174 VAL B C 1
ATOM 3000 O O . VAL B 1 174 ? 4.551 17.938 8.273 1 98.88 174 VAL B O 1
ATOM 3003 N N . ASP B 1 175 ? 5 18.219 6.074 1 98.62 175 ASP B N 1
ATOM 3004 C CA . ASP B 1 175 ? 5.367 16.828 5.852 1 98.62 175 ASP B CA 1
ATOM 3005 C C . ASP B 1 175 ? 6.688 16.719 5.09 1 98.62 175 ASP B C 1
ATOM 3007 O O . ASP B 1 175 ? 6.773 17.125 3.928 1 98.62 175 ASP B O 1
ATOM 3011 N N . GLY B 1 176 ? 7.617 16.156 5.738 1 98.06 176 GLY B N 1
ATOM 3012 C CA . GLY B 1 176 ? 8.906 15.914 5.117 1 98.06 176 GLY B CA 1
ATOM 3013 C C . GLY B 1 176 ? 10.078 16.438 5.93 1 98.06 176 GLY B C 1
ATOM 3014 O O . GLY B 1 176 ? 10.227 17.656 6.09 1 98.06 176 GLY B O 1
ATOM 3015 N N . GLY B 1 177 ? 10.914 15.555 6.434 1 97.75 177 GLY B N 1
ATOM 3016 C CA . GLY B 1 177 ? 12.164 15.945 7.066 1 97.75 177 GLY B CA 1
ATOM 3017 C C . GLY B 1 177 ? 11.969 16.609 8.414 1 97.75 177 GLY B C 1
ATOM 3018 O O . GLY B 1 177 ? 12.727 17.5 8.789 1 97.75 177 GLY B O 1
ATOM 3019 N N . ILE B 1 178 ? 11 16.297 9.125 1 98.44 178 ILE B N 1
ATOM 3020 C CA . ILE B 1 178 ? 10.719 16.906 10.422 1 98.44 178 ILE B CA 1
ATOM 3021 C C . ILE B 1 178 ? 11.32 16.062 11.539 1 98.44 178 ILE B C 1
ATOM 3023 O O . ILE B 1 178 ? 11.008 14.867 11.648 1 98.44 178 ILE B O 1
ATOM 3027 N N . TYR B 1 179 ? 12.172 16.609 12.305 1 98.25 179 TYR B N 1
ATOM 3028 C CA . TYR B 1 179 ? 12.852 15.992 13.438 1 98.25 179 TYR B CA 1
ATOM 3029 C C . TYR B 1 179 ? 12.82 16.891 14.664 1 98.25 179 TYR B C 1
ATOM 3031 O O . TYR B 1 179 ? 12.352 18.031 14.586 1 98.25 179 TYR B O 1
ATOM 3039 N N . HIS B 1 180 ? 13.289 16.359 15.781 1 98.25 180 HIS B N 1
ATOM 3040 C CA . HIS B 1 180 ? 13.352 17.125 17.016 1 98.25 180 HIS B CA 1
ATOM 3041 C C . HIS B 1 180 ? 14.164 18.406 16.844 1 98.25 180 HIS B C 1
ATOM 3043 O O . HIS B 1 180 ? 13.828 19.438 17.422 1 98.25 180 HIS B O 1
ATOM 3049 N N . LYS B 1 181 ? 15.109 18.391 16 1 97.5 181 LYS B N 1
ATOM 3050 C CA . LYS B 1 181 ? 16.078 19.484 15.883 1 97.5 181 LYS B CA 1
ATOM 3051 C C . LYS B 1 181 ? 15.469 20.656 15.125 1 97.5 181 LYS B C 1
ATOM 3053 O O . LYS B 1 181 ? 15.93 21.797 15.266 1 97.5 181 LYS B O 1
ATOM 3058 N N . ASN B 1 182 ? 14.43 20.406 14.281 1 97.94 182 ASN B N 1
ATOM 3059 C CA . ASN B 1 182 ? 13.977 21.531 13.461 1 97.94 182 ASN B CA 1
ATOM 3060 C C . ASN B 1 182 ? 12.508 21.859 13.734 1 97.94 182 ASN B C 1
ATOM 3062 O O . ASN B 1 182 ? 11.984 22.844 13.211 1 97.94 182 ASN B O 1
ATOM 3066 N N . VAL B 1 183 ? 11.836 21.078 14.555 1 98.06 183 VAL B N 1
ATOM 3067 C CA . VAL B 1 183 ? 10.398 21.219 14.727 1 98.06 183 VAL B CA 1
ATOM 3068 C C . VAL B 1 183 ? 10.07 22.578 15.328 1 98.06 183 VAL B C 1
ATOM 3070 O O . VAL B 1 183 ? 9.047 23.188 15 1 98.06 183 VAL B O 1
ATOM 3073 N N . ALA B 1 184 ? 10.906 23.156 16.141 1 97.44 184 ALA B N 1
ATOM 3074 C CA . ALA B 1 184 ? 10.664 24.453 16.766 1 97.44 184 ALA B CA 1
ATOM 3075 C C . ALA B 1 184 ? 10.625 25.562 15.719 1 97.44 184 ALA B C 1
ATOM 3077 O O . ALA B 1 184 ? 9.789 26.469 15.797 1 97.44 184 ALA B O 1
ATOM 3078 N N . GLU B 1 185 ? 11.5 25.516 14.805 1 97.75 185 GLU B N 1
ATOM 3079 C CA . GLU B 1 185 ? 11.539 26.516 13.75 1 97.75 185 GLU B CA 1
ATOM 3080 C C . GLU B 1 185 ? 10.305 26.422 12.852 1 97.75 185 GLU B C 1
ATOM 3082 O O . GLU B 1 185 ? 9.805 27.438 12.375 1 97.75 185 GLU B O 1
ATOM 3087 N N . VAL B 1 186 ? 9.859 25.25 12.617 1 98.62 186 VAL B N 1
ATOM 3088 C CA . VAL B 1 186 ? 8.68 25.031 11.789 1 98.62 186 VAL B CA 1
ATOM 3089 C C . VAL B 1 186 ? 7.438 25.562 12.5 1 98.62 186 VAL B C 1
ATOM 3091 O O . VAL B 1 186 ? 6.586 26.203 11.883 1 98.62 186 VAL B O 1
ATOM 3094 N N . LEU B 1 187 ? 7.379 25.359 13.805 1 98.25 187 LEU B N 1
ATOM 3095 C CA . LEU B 1 187 ? 6.309 25.922 14.617 1 98.25 187 LEU B CA 1
ATOM 3096 C C . LEU B 1 187 ? 6.32 27.453 14.555 1 98.25 187 LEU B C 1
ATOM 3098 O O . LEU B 1 187 ? 5.277 28.078 14.359 1 98.25 187 LEU B O 1
ATOM 3102 N N . ALA B 1 188 ? 7.477 27.984 14.633 1 97.88 188 ALA B N 1
ATOM 3103 C CA . ALA B 1 188 ? 7.637 29.422 14.625 1 97.88 188 ALA B CA 1
ATOM 3104 C C . ALA B 1 188 ? 7.203 30.031 13.289 1 97.88 188 ALA B C 1
ATOM 3106 O O . ALA B 1 188 ? 6.715 31.156 13.234 1 97.88 188 ALA B O 1
ATOM 3107 N N . ALA B 1 189 ? 7.328 29.219 12.25 1 98.5 189 ALA B N 1
ATOM 3108 C CA . ALA B 1 189 ? 6.961 29.672 10.914 1 98.5 189 ALA B CA 1
ATOM 3109 C C . ALA B 1 189 ? 5.445 29.75 10.75 1 98.5 189 ALA B C 1
ATOM 3111 O O . ALA B 1 189 ? 4.938 30.422 9.859 1 98.5 189 ALA B O 1
ATOM 3112 N N . GLY B 1 190 ? 4.746 28.969 11.555 1 98.38 190 GLY B N 1
ATOM 3113 C CA . GLY B 1 190 ? 3.299 29.109 11.516 1 98.38 190 GLY B CA 1
ATOM 3114 C C . GLY B 1 190 ? 2.564 27.797 11.344 1 98.38 190 GLY B C 1
ATOM 3115 O O . GLY B 1 190 ? 1.333 27.766 11.367 1 98.38 190 GLY B O 1
ATOM 3116 N N . ALA B 1 191 ? 3.279 26.688 11.156 1 98.75 191 ALA B N 1
ATOM 3117 C CA . ALA B 1 191 ? 2.65 25.375 11.102 1 98.75 191 ALA B CA 1
ATOM 3118 C C . ALA B 1 191 ? 2.328 24.859 12.5 1 98.75 191 ALA B C 1
ATOM 3120 O O . ALA B 1 191 ? 3.012 25.203 13.469 1 98.75 191 ALA B O 1
ATOM 3121 N N . ASN B 1 192 ? 1.256 24.047 12.578 1 98.62 192 ASN B N 1
ATOM 3122 C CA . ASN B 1 192 ? 0.928 23.531 13.906 1 98.62 192 ASN B CA 1
ATOM 3123 C C . ASN B 1 192 ? 0.71 22.016 13.883 1 98.62 192 ASN B C 1
ATOM 3125 O O . ASN B 1 192 ? 0.547 21.391 14.93 1 98.62 192 ASN B O 1
ATOM 3129 N N . VAL B 1 193 ? 0.617 21.297 12.75 1 98.88 193 VAL B N 1
ATOM 3130 C CA . VAL B 1 193 ? 0.57 19.844 12.633 1 98.88 193 VAL B CA 1
ATOM 3131 C C . VAL B 1 193 ? 1.87 19.328 12.016 1 98.88 193 VAL B C 1
ATOM 3133 O O . VAL B 1 193 ? 2.213 19.688 10.883 1 98.88 193 VAL B O 1
ATOM 3136 N N . MET B 1 194 ? 2.615 18.5 12.75 1 98.88 194 MET B N 1
ATOM 3137 C CA . MET B 1 194 ? 3.945 18.047 12.352 1 98.88 194 MET B CA 1
ATOM 3138 C C . MET B 1 194 ? 3.926 16.578 11.953 1 98.88 194 MET B C 1
ATOM 3140 O O . MET B 1 194 ? 3.65 15.711 12.789 1 98.88 194 MET B O 1
ATOM 3144 N N . VAL B 1 195 ? 4.211 16.297 10.711 1 98.88 195 VAL B N 1
ATOM 3145 C CA . VAL B 1 195 ? 4.344 14.922 10.25 1 98.88 195 VAL B CA 1
ATOM 3146 C C . VAL B 1 195 ? 5.801 14.469 10.375 1 98.88 195 VAL B C 1
ATOM 3148 O O . VAL B 1 195 ? 6.707 15.133 9.867 1 98.88 195 VAL B O 1
ATOM 3151 N N . SER B 1 196 ? 6.023 13.414 11.047 1 98.69 196 SER B N 1
ATOM 3152 C CA . SER B 1 196 ? 7.363 12.852 11.164 1 98.69 196 SER B CA 1
ATOM 3153 C C . SER B 1 196 ? 7.34 11.328 11.055 1 98.69 196 SER B C 1
ATOM 3155 O O . SER B 1 196 ? 6.547 10.664 11.719 1 98.69 196 SER B O 1
ATOM 3157 N N . GLY B 1 197 ? 8.125 10.797 10.211 1 98.19 197 GLY B N 1
ATOM 3158 C CA . GLY B 1 197 ? 8.266 9.352 10.062 1 98.19 197 GLY B CA 1
ATOM 3159 C C . GLY B 1 197 ? 9.453 8.789 10.812 1 98.19 197 GLY B C 1
ATOM 3160 O O . GLY B 1 197 ? 9.336 8.414 11.984 1 98.19 197 GLY B O 1
ATOM 3161 N N . SER B 1 198 ? 10.648 8.977 10.211 1 97.25 198 SER B N 1
ATOM 3162 C CA . SER B 1 198 ? 11.867 8.422 10.797 1 97.25 198 SER B CA 1
ATOM 3163 C C . SER B 1 198 ? 12.172 9.062 12.141 1 97.25 198 SER B C 1
ATOM 3165 O O . SER B 1 198 ? 12.75 8.422 13.023 1 97.25 198 SER B O 1
ATOM 3167 N N . GLY B 1 199 ? 11.805 10.328 12.297 1 97.88 199 GLY B N 1
ATOM 3168 C CA . GLY B 1 199 ? 12.016 10.992 13.57 1 97.88 199 GLY B CA 1
ATOM 3169 C C . GLY B 1 199 ? 11.266 10.336 14.711 1 97.88 199 GLY B C 1
ATOM 3170 O O . GLY B 1 199 ? 11.625 10.508 15.883 1 97.88 199 GLY B O 1
ATOM 3171 N N . VAL B 1 200 ? 10.219 9.594 14.398 1 98.75 200 VAL B N 1
ATOM 3172 C CA . VAL B 1 200 ? 9.398 8.938 15.414 1 98.75 200 VAL B CA 1
ATOM 3173 C C . VAL B 1 200 ? 9.734 7.453 15.469 1 98.75 200 VAL B C 1
ATOM 3175 O O . VAL B 1 200 ? 9.93 6.895 16.547 1 98.75 200 VAL B O 1
ATOM 3178 N N . PHE B 1 201 ? 9.914 6.797 14.32 1 98.44 201 PHE B N 1
ATOM 3179 C CA . PHE B 1 201 ? 9.836 5.344 14.273 1 98.44 201 PHE B CA 1
ATOM 3180 C C . PHE B 1 201 ? 11.234 4.727 14.281 1 98.44 201 PHE B C 1
ATOM 3182 O O . PHE B 1 201 ? 11.383 3.514 14.445 1 98.44 201 PHE B O 1
ATOM 3189 N N . LYS B 1 202 ? 12.273 5.516 14.062 1 96.38 202 LYS B N 1
ATOM 3190 C CA . LYS B 1 202 ? 13.633 5.004 14.203 1 96.38 202 LYS B CA 1
ATOM 3191 C C . LYS B 1 202 ? 14.078 5.012 15.664 1 96.38 202 LYS B C 1
ATOM 3193 O O . LYS B 1 202 ? 14.016 6.051 16.328 1 96.38 202 LYS B O 1
ATOM 3198 N N . GLY B 1 203 ? 14.422 3.914 16.172 1 96.44 203 GLY B N 1
ATOM 3199 C CA . GLY B 1 203 ? 14.828 3.834 17.562 1 96.44 203 GLY B CA 1
ATOM 3200 C C . GLY B 1 203 ? 13.664 3.662 18.516 1 96.44 203 GLY B C 1
ATOM 3201 O O . GLY B 1 203 ? 12.797 2.82 18.297 1 96.44 203 GLY B O 1
ATOM 3202 N N . ASP B 1 204 ? 13.672 4.418 19.594 1 98.31 204 ASP B N 1
ATOM 3203 C CA . ASP B 1 204 ? 12.641 4.285 20.609 1 98.31 204 ASP B CA 1
ATOM 3204 C C . ASP B 1 204 ? 11.43 5.168 20.297 1 98.31 204 ASP B C 1
ATOM 3206 O O . ASP B 1 204 ? 11.461 6.379 20.531 1 98.31 204 ASP B O 1
ATOM 3210 N N . ILE B 1 205 ? 10.398 4.535 19.906 1 98.81 205 ILE B N 1
ATOM 3211 C CA . ILE B 1 205 ? 9.211 5.227 19.391 1 98.81 205 ILE B CA 1
ATOM 3212 C C . ILE B 1 205 ? 8.57 6.047 20.516 1 98.81 205 ILE B C 1
ATOM 3214 O O . ILE B 1 205 ? 8.203 7.203 20.312 1 98.81 205 ILE B O 1
ATOM 3218 N N . LYS B 1 206 ? 8.422 5.484 21.672 1 98.5 206 LYS B N 1
ATOM 3219 C CA . LYS B 1 206 ? 7.797 6.172 22.797 1 98.5 206 LYS B CA 1
ATOM 3220 C C . LYS B 1 206 ? 8.594 7.414 23.188 1 98.5 206 LYS B C 1
ATOM 3222 O O . LYS B 1 206 ? 8.023 8.5 23.359 1 98.5 206 LYS B O 1
ATOM 3227 N N . ASP B 1 207 ? 9.867 7.254 23.281 1 98.56 207 ASP B N 1
ATOM 3228 C CA . ASP B 1 207 ? 10.734 8.367 23.672 1 98.56 207 ASP B CA 1
ATOM 3229 C C . ASP B 1 207 ? 10.727 9.453 22.594 1 98.56 207 ASP B C 1
ATOM 3231 O O . ASP B 1 207 ? 10.664 10.648 22.922 1 98.56 207 ASP B O 1
ATOM 3235 N N . ASN B 1 208 ? 10.883 9.047 21.344 1 98.81 208 ASN B N 1
ATOM 3236 C CA . ASN B 1 208 ? 10.875 10 20.25 1 98.81 208 ASN B CA 1
ATOM 3237 C C . ASN B 1 208 ? 9.578 10.812 20.219 1 98.81 208 ASN B C 1
ATOM 3239 O O . ASN B 1 208 ? 9.609 12.031 20.047 1 98.81 208 ASN B O 1
ATOM 3243 N N . THR B 1 209 ? 8.461 10.102 20.406 1 98.88 209 THR B N 1
ATOM 3244 C CA . THR B 1 209 ? 7.156 10.75 20.391 1 98.88 209 THR B CA 1
ATOM 3245 C C . THR B 1 209 ? 7.02 11.719 21.562 1 98.88 209 THR B C 1
ATOM 3247 O O . THR B 1 209 ? 6.586 12.859 21.391 1 98.88 209 THR B O 1
ATOM 3250 N N . ALA B 1 210 ? 7.434 11.258 22.719 1 98.5 210 ALA B N 1
ATOM 3251 C CA . ALA B 1 210 ? 7.355 12.086 23.922 1 98.5 210 ALA B CA 1
ATOM 3252 C C . ALA B 1 210 ? 8.172 13.367 23.75 1 98.5 210 ALA B C 1
ATOM 3254 O O . ALA B 1 210 ? 7.742 14.445 24.172 1 98.5 210 ALA B O 1
ATOM 3255 N N . LYS B 1 211 ? 9.32 13.219 23.188 1 98.25 211 LYS B N 1
ATOM 3256 C CA . LYS B 1 211 ? 10.172 14.383 22.969 1 98.25 211 LYS B CA 1
ATOM 3257 C C . LYS B 1 211 ? 9.508 15.383 22.031 1 98.25 211 LYS B C 1
ATOM 3259 O O . LYS B 1 211 ? 9.562 16.594 22.266 1 98.25 211 LYS B O 1
ATOM 3264 N N . PHE B 1 212 ? 8.938 14.883 20.969 1 98.69 212 PHE B N 1
ATOM 3265 C CA . PHE B 1 212 ? 8.172 15.758 20.094 1 98.69 212 PHE B CA 1
ATOM 3266 C C . PHE B 1 212 ? 7.078 16.484 20.875 1 98.69 212 PHE B C 1
ATOM 3268 O O . PHE B 1 212 ? 6.926 17.703 20.75 1 98.69 212 PHE B O 1
ATOM 3275 N N . MET B 1 213 ? 6.328 15.711 21.703 1 98.19 213 MET B N 1
ATOM 3276 C CA . MET B 1 213 ? 5.203 16.266 22.438 1 98.19 213 MET B CA 1
ATOM 3277 C C . MET B 1 213 ? 5.672 17.344 23.406 1 98.19 213 MET B C 1
ATOM 3279 O O . MET B 1 213 ? 4.992 18.359 23.609 1 98.19 213 MET B O 1
ATOM 3283 N N . GLU B 1 214 ? 6.773 17.141 23.953 1 97.62 214 GLU B N 1
ATOM 3284 C CA . GLU B 1 214 ? 7.34 18.141 24.844 1 97.62 214 GLU B CA 1
ATOM 3285 C C . GLU B 1 214 ? 7.605 19.453 24.109 1 97.62 214 GLU B C 1
ATOM 3287 O O . GLU B 1 214 ? 7.273 20.531 24.625 1 97.62 214 GLU B O 1
ATOM 3292 N N . ILE B 1 215 ? 8.172 19.359 22.969 1 97.5 215 ILE B N 1
ATOM 3293 C CA . ILE B 1 215 ? 8.492 20.547 22.172 1 97.5 215 ILE B CA 1
ATOM 3294 C C . ILE B 1 215 ? 7.199 21.234 21.734 1 97.5 215 ILE B C 1
ATOM 3296 O O . ILE B 1 215 ? 7.066 22.453 21.844 1 97.5 215 ILE B O 1
ATOM 3300 N N . LEU B 1 216 ? 6.266 20.453 21.281 1 97.56 216 LEU B N 1
ATOM 3301 C CA . LEU B 1 216 ? 5.012 20.969 20.75 1 97.56 216 LEU B CA 1
ATOM 3302 C C . LEU B 1 216 ? 4.195 21.656 21.844 1 97.56 216 LEU B C 1
ATOM 3304 O O . LEU B 1 216 ? 3.471 22.609 21.578 1 97.56 216 LEU B O 1
ATOM 3308 N N . ASN B 1 217 ? 4.359 21.172 23.062 1 93.88 217 ASN B N 1
ATOM 3309 C CA . ASN B 1 217 ? 3.605 21.719 24.172 1 93.88 217 ASN B CA 1
ATOM 3310 C C . ASN B 1 217 ? 4.336 22.906 24.812 1 93.88 217 ASN B C 1
ATOM 3312 O O . ASN B 1 217 ? 3.809 23.547 25.719 1 93.88 217 ASN B O 1
ATOM 3316 N N . GLY B 1 218 ? 5.469 23.297 24.312 1 86.5 218 GLY B N 1
ATOM 3317 C CA . GLY B 1 218 ? 6.203 24.438 24.828 1 86.5 218 GLY B CA 1
ATOM 3318 C C . GLY B 1 218 ? 6.965 24.125 26.109 1 86.5 218 GLY B C 1
ATOM 3319 O O . GLY B 1 218 ? 7.332 25.031 26.859 1 86.5 218 GLY B O 1
ATOM 3320 N N . ASN B 1 219 ? 6.902 22.891 26.391 1 68.06 219 ASN B N 1
ATOM 3321 C CA . ASN B 1 219 ? 7.598 22.516 27.625 1 68.06 219 ASN B CA 1
ATOM 3322 C C . ASN B 1 219 ? 9.109 22.469 27.422 1 68.06 219 ASN B C 1
ATOM 3324 O O . ASN B 1 219 ? 9.844 22.016 28.297 1 68.06 219 ASN B O 1
ATOM 3328 N N . VAL B 1 220 ? 9.609 23.016 26.406 1 55.75 220 VAL B N 1
ATOM 3329 C CA . VAL B 1 220 ? 11.062 23.016 26.297 1 55.75 220 VAL B CA 1
ATOM 3330 C C . VAL B 1 220 ? 11.609 24.406 26.641 1 55.75 220 VAL B C 1
ATOM 3332 O O . VAL B 1 220 ? 10.945 25.406 26.422 1 55.75 220 VAL B O 1
#

Secondary structure (DSSP, 8-state):
---EEEEBGGGS-GGGHHHHHHHHHHTT--EEEEEEEBSSSSS-B-B-HHHHHHHTTS-SSEEEEEEESSSGGGGHHHHHHHT-SEEEEEGGG-SSHHHHHHHHHHTT-EEEEEE-TTS-GGGGGGGTTT-SEEEEESS-TT-SSPPP-TTHHHHHHHHHHHHHHTT---EEEEESS--TTTHHHHHHHT--EEEESHHHHSS-HHHHHHHHHHHHTT--/---EEEEBGGGS-GGGHHHHHHHHHHTT--EEEEEEEBSSSSS-B-B-HHHHHHHTTS-SSEEEEEEESSSGGGGHHHHHHHT-SEEEEEGGG-SSHHHHHHHHHHTT-EEEEEE-TTS-GGGGGGGTTT-SEEEEESS-TT-SSPPP-TTHHHHHHHHHHHHHHTT---EEEEESS--TTTHHHHHHHT--EEEESHHHHSS-HHHHHHHHHHHHTT--

Foldseek 3Di:
DAFAEAEECLQADPVPSLVLQVLLVVLPHQHHEYEAADCVLANDGGDDLVSLLVCAVSHNHAYAYEDSYAACLVCLLSRVVSHHQEYEYEPVRHPDVPVSLVSNVVSPHFYEYEYAQVDALVVCLVCLPSGLEYEYEQDGPHDADDAGNPCSLVRLLVSQVSCVVVVHPRAYEYDHHDALVCVLSSVVSPHRYYYDYCQQRPDRNNVSSNSVVCVSVVVD/DAFAEAEECLQADPVPSLVLQVLLVVLPHQHHEYEAADCVLANAGGDDLVSLLVCAVSHNHAYAYEDSYAACLVCLLSRVVSHHQEYEYEPVRHPDVPVSLVSNVVSPHFYEYEYAQPDALVVCLVCLPSGLEYEYEQDGPHDADDAGNPCSLVRLLVSQVSCVVVPHPRAYEYDHHDALVCVLSSVVSPHRYYYDYCQQRPDRNNVSSNSVVCVSVVVD

Sequence (440 aa):
MKNILAPSILSADFKILGEQLKLTEEAGAEYIHFDVMDGMFVPSISFGMPVLASIKGATTQILDVHLMVTEPIRYVEEFVKAGADIVTVHYEACEDLQATIDKIHAAGAKVGISIKPKTPVDVLLPYLDQAEMFLIMSVEPGFGGQAFIPESLERISELRNLLNEKGLTTDIEVDGGIYHKNVAEVLAAGANVMVSGSGVFKGDIKDNTAKFMEILNGNVMKNILAPSILSADFKILGEQLKLTEEAGAEYIHFDVMDGMFVPSISFGMPVLASIKGATTQILDVHLMVTEPIRYVEEFVKAGADIVTVHYEACEDLQATIDKIHAAGAKVGISIKPKTPVDVLLPYLDQAEMFLIMSVEPGFGGQAFIPESLERISELRNLLNEKGLTTDIEVDGGIYHKNVAEVLAAGANVMVSGSGVFKGDIKDNTAKFMEILNGNV

Solvent-accessible surface area (backbone atoms only — not comparable to full-atom values): 22038 Å² total; per-residue (Å²): 131,78,59,39,43,18,47,25,55,76,45,48,51,42,35,43,33,43,60,54,52,47,37,34,45,76,34,63,35,50,32,35,26,42,60,27,32,30,42,70,66,20,80,32,39,32,39,30,45,58,52,44,42,44,48,47,83,71,54,89,45,44,34,38,30,37,43,42,30,65,46,50,64,83,43,45,62,60,41,39,74,24,47,35,44,26,47,26,37,38,58,90,35,37,92,52,55,68,62,37,50,52,48,31,48,73,61,71,26,45,34,27,43,25,41,56,70,86,52,63,71,71,77,46,62,91,45,65,90,72,38,58,28,36,34,45,31,18,30,73,79,57,63,82,86,44,68,54,43,74,71,37,45,58,51,38,30,51,50,40,50,55,34,50,75,70,71,46,83,60,45,26,30,40,43,41,50,39,35,84,89,49,46,64,61,44,42,72,28,49,34,35,32,43,29,21,28,54,50,26,47,55,77,57,36,42,60,34,33,34,52,47,48,37,54,60,69,59,71,104,131,78,59,39,44,19,46,25,54,77,46,48,51,41,36,42,32,44,60,53,51,47,38,34,45,75,33,63,34,51,33,34,27,43,61,29,31,31,40,71,66,20,78,31,38,31,38,30,44,56,54,43,41,43,47,47,83,72,55,88,45,43,35,38,31,36,43,43,29,66,46,50,64,81,43,44,60,60,41,38,74,24,50,34,44,26,47,25,38,36,60,91,36,37,91,51,55,68,62,36,51,52,48,30,48,73,61,71,25,43,34,26,44,25,43,56,69,84,52,65,72,71,78,46,62,90,43,65,90,71,37,58,27,36,34,46,29,18,32,73,79,56,64,81,86,44,68,53,42,71,70,37,46,57,52,36,30,51,49,38,50,57,33,50,75,70,71,47,82,60,46,27,31,39,43,41,49,39,36,82,89,50,44,64,61,46,43,73,29,48,34,36,34,43,29,21,27,55,52,26,46,56,78,56,37,43,59,35,32,34,52,47,48,36,52,59,68,60,72,104

InterPro domains:
  IPR000056 Ribulose-phosphate 3-epimerase-like [PF00834] (5-201)
  IPR000056 Ribulose-phosphate 3-epimerase-like [PTHR11749] (1-208)
  IPR000056 Ribulose-phosphate 3-epimerase-like [cd00429] (4-214)
  IPR011060 Ribulose-phosphate binding barrel [SSF51366] (4-213)
  IPR013785 Aldolase-type TIM barrel [G3DSA:3.20.20.70] (1-216)
  IPR026019 Ribulose-phosphate 3-epimerase [MF_02227] (2-215)
  IPR026019 Ribulose-phosphate 3-epimerase [PIRSF001461] (3-211)
  IPR026019 Ribulose-phosphate 3-epimerase [TIGR01163] (5-207)

pLDDT: mean 97.71, std 3.89, range [55.75, 99.0]